Protein 2AE2 (pdb70)

Foldseek 3Di:
DPQQAQAPAEEEQEPCLWFLNVLLLLLNQVRHYQYEYEEQDPVSVVVSCVVQVVVVGRYYYDYADLLDLVRLLVVLVVSCVVSVLAHAEYELDDAAADQDDPVPADPVRLSRRLSNLAVSLVSNCVSCLRRNLVNVAHEYEYEAAVLLPDDAHSCPSVNVSRVVVLVVQLVCCPVCVVSNYAGEYEHEYAEDIPNVVVQCVDVVSVVSVQVQLCQAQVSDHHYSNLSSVVVSNCSRVNVSVDHSYYHYSYNHNSVGDPD/DDQQAQAPAEEEQEPCLWFLNVLLLLVNQVRHYQYEYEEQDPVSVVVSVVVCVVVVGRYYYDYADLLDLVRLLVVLVVSCVVSVLAHAEYELEDAAADQDDPVVDDPVNLSRRLSNLAVSLVSNCVSSLSNNLVNVAHEYEYEAAVLLVDPAHSCPSVNVSRVVVLVVQLVCCVVCVVSNYAGEYEHEQAEDIVNVVVQCVDVVSVVSVQVSLVLALQSDHHYSNLRSVVVRNCSRVNVSVDHSYYHYPYNCNSVGDPD

Secondary structure (DSSP, 8-state):
--TT--TT-EEEEES-SSHHHHHHHHHHHHTT-EEEEEES-HHHHHHHHHHHHHTT-EEEEEE--TT-HHHHHHHHHHHHHHTTT---EEEE---------GGG--HHHHHHHHIIIIIHHHHHHHHHHHHHHHTSSEEEEEE--GGGTS--TT-HHHHHHHHHHHHHHHHHHHHTGGGTEEEEEEEE-SB-SHHHHHHTTSHHHHHHHHHHHHTSTT-S-B-HHHHHHHHHHHHSGGGTT--S-EEEESTTGGG-S--/--TT--TT-EEEEES-SSHHHHHHHHHHHHTT-EEEEEES-HHHHHHHHHHHHHTT-EEEEEE--TT-HHHHHHHHHHHHHHTTT---EEEE---------GGG--HHHHHHHHIIIIIHHHHHHHHHHHHHHHTSSEEEEEE--GGGTS--TT-HHHHHHHHHHHHHHHHHHHHTGGGTEEEEEEEE-SB-SHHHHHHTTSHHHHHHHHHHHHTSSS-S-B-HHHHHHHHHHHHSGGGTT--S-EEEESTTGGG-S--

InterPro domains:
  IPR002347 Short-chain dehydrogenase/reductase SDR [PF13561] (19-254)
  IPR002347 Short-chain dehydrogenase/reductase SDR [PR00080] (86-97)
  IPR002347 Short-chain dehydrogenase/reductase SDR [PR00080] (139-147)
  IPR002347 Short-chain dehydrogenase/reductase SDR [PR00080] (159-178)
  IPR002347 Short-chain dehydrogenase/reductase SDR [PR00081] (11-28)
  IPR002347 Short-chain dehydrogenase/reductase SDR [PR00081] (86-97)
  IPR002347 Short-chain dehydrogenase/reductase SDR [PR00081] (133-149)
  IPR002347 Short-chain dehydrogenase/reductase SDR [PR00081] (159-178)
  IPR002347 Short-chain dehydrogenase/reductase SDR [PR00081] (180-197)
  IPR002347 Short-chain dehydrogenase/reductase SDR [PR00081] (218-238)
  IPR020904 Short-chain dehydrogenase/reductase, conserved site [PS00061] (146-174)
  IPR036291 NAD(P)-binding domain superfamily [SSF51735] (9-256)
  IPR045000 Tropinone reductase [PTHR42898] (4-257)

Radius of gyration: 23.81 Å; Cα contacts (8 Å, |Δi|>4): 1120; chains: 2; bounding box: 56×67×52 Å

Nearest PDB structures (foldseek):
  2ae2-assembly1_A  TM=1.003E+00  e=1.122E-50  Datura stramonium
  2ae1-assembly1_A  TM=9.975E-01  e=3.704E-46  Datura stramonium
  1ae1-assembly1_B  TM=9.962E-01  e=1.701E-38  Datura stramonium
  6y4d-assembly1_A  TM=9.827E-01  e=1.784E-35  Zephyranthes treatiae
  5feu-assembly1_A  TM=9.791E-01  e=1.153E-34  Narcissus pseudonarcissus

Solvent-accessible surface area: 21411 Å² total; per-residue (Å²): 69,36,148,149,44,0,102,63,7,22,0,0,0,2,19,0,11,117,19,27,0,54,10,0,0,39,44,0,10,67,45,10,0,26,1,6,0,0,15,143,61,85,140,51,0,73,68,7,14,95,81,0,113,97,125,59,34,114,9,54,11,32,62,4,44,15,39,33,96,72,67,5,74,114,6,6,84,62,1,10,114,74,16,162,24,116,3,20,0,0,0,6,20,21,31,32,30,29,65,76,50,2,80,75,26,68,77,147,21,25,56,76,0,2,16,10,0,1,42,3,4,17,20,0,0,35,43,0,12,69,48,1,100,43,16,138,66,1,2,1,1,0,6,3,10,10,3,5,24,91,37,19,68,46,24,0,0,32,0,0,0,6,6,0,2,5,0,0,0,61,3,0,2,154,31,1,59,181,11,87,3,28,0,1,0,0,0,8,17,18,10,41,18,42,73,10,96,137,14,45,142,68,104,87,17,97,107,26,19,80,90,33,34,58,112,9,82,114,147,110,44,14,86,34,134,59,0,0,55,56,0,2,66,2,0,18,30,22,1,80,216,43,62,18,95,28,43,59,30,19,26,27,22,58,100,41,134,76,209,69,34,156,147,46,0,101,62,6,21,0,0,0,3,19,0,12,127,18,27,0,56,9,0,0,41,46,0,9,67,44,9,0,24,0,5,0,0,14,144,59,80,150,61,0,72,89,11,11,96,96,0,118,87,102,62,31,110,12,58,10,30,66,4,43,14,38,31,109,73,63,11,74,117,5,5,102,54,1,12,119,73,13,163,23,100,4,21,0,0,0,6,19,23,32,36,19,29,56,68,62,1,80,76,27,60,70,124,23,23,61,79,0,2,17,13,1,0,48,3,6,18,16,1,0,36,46,0,14,71,51,0,107,44,15,129,69,1,3,1,1,0,7,3,11,9,1,4,25,84,36,19,65,45,22,0,0,27,0,0,0,6,6,0,2,6,0,0,0,62,3,0,2,152,26,1,59,154,10,99,4,30,0,2,0,0,0,8,17,13,9,40,22,52,64,14,94,99,8,51,129,63,100,83,12,96,98,21,21,72,91,35,26,72,124,7,85,108,138,111,63,13,84,34,132,61,0,1,53,55,0,2,66,1,0,17,32,21,1,81,216,41,60,16,97,26,43,61,29,17,25,28,19,58,99,38,133,76,205

CATH classification: 3.40.50.720

Organism: Datura stramonium (NCBI:txid4076)

Sequence (518 aa):
AGRWNLEGCTALVTGGSRGIGYGIVEELASLGASVYTCSRNQKELNDCLTQWRSKGFKVEASVCDLSSRSERQELMNTVANHFHGKLNILVNNAGIVIYKEAKDYTVEDYSLIMSINFEAAYHLSVLAHPFLKASERGNVVFISSVSGALAVPYEAVYGATKGAMDQLTRCLAFEWAKDNIRVNGVGPGVIATSLVEMTIQDPEQKENLNKLIDRCALRRMGEPKELAAMVAFLCFPAASYVTGQIIYVDGGLMANCGFAGRWNLEGCTALVTGGSRGIGYGIVEELASLGASVYTCSRNQKELNDCLTQWRSKGFKVEASVCDLSSRSERQELMNTVANHFHGKLNILVNNAGIVIYKEAKDYTVEDYSLIMSINFEAAYHLSVLAHPFLKASERGNVVFISSVSGALAVPYEAVYGATKGAMDQLTRCLAFEWAKDNIRVNGVGPGVIATSLVEMTIQDPEQKENLNKLIDRCALRRMGEPKELAAMVAFLCFPAASYVTGQIIYVDGGLMANCGF

Structure (mmCIF, N/CA/C/O backbone):
data_2AE2
#
_entry.id   2AE2
#
_cell.length_a   88.600
_cell.length_b   88.600
_cell.length_c   338.300
_cell.angle_alpha   90.00
_cell.angle_beta   90.00
_cell.angle_gamma   120.00
#
_symmetry.space_group_name_H-M   'P 61 2 2'
#
loop_
_entity.id
_entity.type
_entity.pdbx_description
1 polymer 'PROTEIN (TROPINONE REDUCTASE-II)'
2 non-polymer 'NADP NICOTINAMIDE-ADENINE-DINUCLEOTIDE PHOSPHATE'
3 non-polymer PSEUDOTROPINE
4 water water
#
loop_
_atom_site.group_PDB
_atom_site.id
_atom_site.type_symbol
_atom_site.label_atom_id
_atom_site.label_alt_id
_atom_site.label_comp_id
_atom_site.label_asym_id
_atom_site.label_entity_id
_atom_site.label_seq_id
_atom_site.pdbx_PDB_ins_code
_atom_site.Cartn_x
_atom_site.Cartn_y
_atom_site.Cartn_z
_atom_site.occupancy
_atom_site.B_iso_or_equiv
_atom_site.auth_seq_id
_atom_site.auth_comp_id
_atom_site.auth_asym_id
_atom_site.auth_atom_id
_atom_site.pdbx_PDB_model_num
ATOM 1 N N . ALA A 1 2 ? 15.713 4.213 132.464 1.00 54.02 2 ALA A N 1
ATOM 2 C CA . ALA A 1 2 ? 15.076 5.460 131.950 1.00 52.90 2 ALA A CA 1
ATOM 3 C C . ALA A 1 2 ? 15.768 5.967 130.685 1.00 51.63 2 ALA A C 1
ATOM 4 O O . ALA A 1 2 ? 16.999 5.992 130.603 1.00 53.79 2 ALA A O 1
ATOM 6 N N . GLY A 1 3 ? 14.972 6.359 129.694 1.00 48.89 3 GLY A N 1
ATOM 7 C CA . GLY A 1 3 ? 15.537 6.889 128.466 1.00 44.05 3 GLY A CA 1
ATOM 8 C C . GLY A 1 3 ? 16.046 8.282 128.783 1.00 40.32 3 GLY A C 1
ATOM 9 O O . GLY A 1 3 ? 15.949 8.721 129.930 1.00 40.68 3 GLY A O 1
ATOM 10 N N . ARG A 1 4 ? 16.579 8.991 127.794 1.00 35.27 4 ARG A N 1
ATOM 11 C CA . ARG A 1 4 ? 17.090 10.334 128.051 1.00 30.52 4 ARG A CA 1
ATOM 12 C C . ARG A 1 4 ? 16.009 11.352 128.426 1.00 25.01 4 ARG A C 1
ATOM 13 O O . ARG A 1 4 ? 16.292 12.318 129.132 1.00 24.33 4 ARG A O 1
ATOM 21 N N . TRP A 1 5 ? 14.778 11.134 127.973 1.00 20.82 5 TRP A N 1
ATOM 22 C CA . TRP A 1 5 ? 13.697 12.069 128.273 1.00 19.85 5 TRP A CA 1
ATOM 23 C C . TRP A 1 5 ? 12.539 11.491 129.095 1.00 19.82 5 TRP A C 1
ATOM 24 O O . TRP A 1 5 ? 11.388 11.876 128.908 1.00 21.05 5 TRP A O 1
ATOM 35 N N . ASN A 1 6 ? 12.841 10.573 130.008 1.00 19.89 6 ASN A N 1
ATOM 36 C CA . ASN A 1 6 ? 11.809 9.990 130.866 1.00 20.13 6 ASN A CA 1
ATOM 37 C C . ASN A 1 6 ? 12.426 9.465 132.159 1.00 19.02 6 ASN A C 1
ATOM 38 O O . ASN A 1 6 ? 13.650 9.431 132.303 1.00 18.99 6 ASN A O 1
ATOM 43 N N . LEU A 1 7 ? 11.577 9.065 133.100 1.00 17.90 7 LEU A N 1
ATOM 44 C CA . LEU A 1 7 ? 12.045 8.566 134.387 1.00 17.36 7 LEU A CA 1
ATOM 45 C C . LEU A 1 7 ? 11.583 7.142 134.641 1.00 19.07 7 LEU A C 1
ATOM 46 O O . LEU A 1 7 ? 11.334 6.753 135.780 1.00 19.65 7 LEU A O 1
ATOM 51 N N . GLU A 1 8 ? 11.467 6.366 133.572 1.00 23.35 8 GLU A N 1
ATOM 52 C CA . GLU A 1 8 ? 11.040 4.980 133.682 1.00 26.92 8 GLU A CA 1
ATOM 53 C C . GLU A 1 8 ? 11.954 4.198 134.622 1.00 26.84 8 GLU A C 1
ATOM 54 O O . GLU A 1 8 ? 13.161 4.115 134.401 1.00 26.39 8 GLU A O 1
ATOM 60 N N . GLY A 1 9 ? 11.371 3.632 135.674 1.00 25.69 9 GLY A N 1
ATOM 61 C CA . GLY A 1 9 ? 12.145 2.843 136.616 1.00 24.89 9 GLY A CA 1
ATOM 62 C C . GLY A 1 9 ? 12.839 3.607 137.727 1.00 23.90 9 GLY A C 1
ATOM 63 O O . GLY A 1 9 ? 13.498 3.003 138.578 1.00 24.34 9 GLY A O 1
ATOM 64 N N . CYS A 1 10 ? 12.702 4.927 137.729 1.00 19.99 10 CYS A N 1
ATOM 65 C CA . CYS A 1 10 ? 13.333 5.746 138.754 1.00 19.22 10 CYS A CA 1
ATOM 66 C C . CYS A 1 10 ? 12.445 5.799 139.997 1.00 18.47 10 CYS A C 1
ATOM 67 O O . CYS A 1 10 ? 11.220 5.774 139.893 1.00 19.64 10 CYS A O 1
ATOM 70 N N . THR A 1 11 ? 13.070 5.853 141.171 1.00 17.85 11 THR A N 1
ATOM 71 C CA . THR A 1 11 ? 12.335 5.924 142.429 1.00 17.99 11 THR A CA 1
ATOM 72 C C . THR A 1 11 ? 12.484 7.345 142.961 1.00 18.41 11 THR A C 1
ATOM 73 O O . THR A 1 11 ? 13.539 7.966 142.803 1.00 18.64 11 THR A O 1
ATOM 77 N N . ALA A 1 12 ? 11.436 7.866 143.588 1.00 15.97 12 ALA A N 1
ATOM 78 C CA . ALA A 1 12 ? 11.499 9.231 144.087 1.00 15.72 12 ALA A CA 1
ATOM 79 C C . ALA A 1 12 ? 10.728 9.489 145.368 1.00 14.07 12 ALA A C 1
ATOM 80 O O . ALA A 1 12 ? 9.724 8.844 145.653 1.00 14.42 12 ALA A O 1
ATOM 82 N N . LEU A 1 13 ? 11.223 10.452 146.134 1.00 15.38 13 LEU A N 1
ATOM 83 C CA . LEU A 1 13 ? 10.577 10.876 147.362 1.00 13.85 13 LEU A CA 1
ATOM 84 C C . LEU A 1 13 ? 10.344 12.372 147.190 1.00 13.78 13 LEU A C 1
ATOM 85 O O . LEU A 1 13 ? 11.279 13.119 146.896 1.00 13.64 13 LEU A O 1
ATOM 90 N N . VAL A 1 14 ? 9.091 12.788 147.338 1.00 11.45 14 VAL A N 1
ATOM 91 C CA . VAL A 1 14 ? 8.700 14.188 147.226 1.00 10.95 14 VAL A CA 1
ATOM 92 C C . VAL A 1 14 ? 8.000 14.539 148.534 1.00 12.92 14 VAL A C 1
ATOM 93 O O . VAL A 1 14 ? 6.992 13.920 148.880 1.00 13.33 14 VAL A O 1
ATOM 97 N N . THR A 1 15 ? 8.522 15.518 149.267 1.00 11.45 15 THR A N 1
ATOM 98 C CA . THR A 1 15 ? 7.894 15.901 150.524 1.00 10.16 15 THR A CA 1
ATOM 99 C C . THR A 1 15 ? 6.743 16.884 150.302 1.00 12.01 15 THR A C 1
ATOM 100 O O . THR A 1 15 ? 6.816 17.758 149.440 1.00 12.84 15 THR A O 1
ATOM 104 N N . GLY A 1 16 ? 5.670 16.729 151.072 1.00 11.51 16 GLY A N 1
ATOM 105 C CA . GLY A 1 16 ? 4.527 17.615 150.923 1.00 11.73 16 GLY A CA 1
ATOM 106 C C . GLY A 1 16 ? 3.881 17.539 149.550 1.00 10.76 16 GLY A C 1
ATOM 107 O O . GLY A 1 16 ? 3.789 18.538 148.843 1.00 12.00 16 GLY A O 1
ATOM 108 N N . GLY A 1 17 ? 3.412 16.354 149.178 1.00 11.66 17 GLY A N 1
ATOM 109 C CA . GLY A 1 17 ? 2.804 16.185 147.869 1.00 12.69 17 GLY A CA 1
ATOM 110 C C . GLY A 1 17 ? 1.292 16.072 147.828 1.00 14.54 17 GLY A C 1
ATOM 111 O O . GLY A 1 17 ? 0.727 15.664 146.807 1.00 15.47 17 GLY A O 1
ATOM 112 N N . SER A 1 18 ? 0.625 16.441 148.916 1.00 14.01 18 SER A N 1
ATOM 113 C CA . SER A 1 18 ? -0.831 16.357 148.960 1.00 14.63 18 SER A CA 1
ATOM 114 C C . SER A 1 18 ? -1.523 17.587 148.376 1.00 14.86 18 SER A C 1
ATOM 115 O O . SER A 1 18 ? -2.724 17.551 148.106 1.00 17.30 18 SER A O 1
ATOM 118 N N . ARG A 1 19 ? -0.774 18.671 148.177 1.00 12.80 19 ARG A N 1
ATOM 119 C CA . ARG A 1 19 ? -1.348 19.896 147.625 1.00 11.75 19 ARG A CA 1
ATOM 120 C C . ARG A 1 19 ? -0.334 20.708 146.829 1.00 10.57 19 ARG A C 1
ATOM 121 O O . ARG A 1 19 ? 0.859 20.434 146.862 1.00 11.13 19 ARG A O 1
ATOM 129 N N . GLY A 1 20 ? -0.843 21.721 146.135 1.00 10.12 20 GLY A N 1
ATOM 130 C CA . GLY A 1 20 ? -0.023 22.640 145.365 1.00 11.94 20 GLY A CA 1
ATOM 131 C C . GLY A 1 20 ? 1.078 22.119 144.464 1.00 12.79 20 GLY A C 1
ATOM 132 O O . GLY A 1 20 ? 0.867 21.219 143.648 1.00 11.98 20 GLY A O 1
ATOM 133 N N . ILE A 1 21 ? 2.261 22.713 144.603 1.00 11.16 21 ILE A N 1
ATOM 134 C CA . ILE A 1 21 ? 3.416 22.337 143.796 1.00 10.95 21 ILE A CA 1
ATOM 135 C C . ILE A 1 21 ? 3.820 20.873 143.975 1.00 12.56 21 ILE A C 1
ATOM 136 O O . ILE A 1 21 ? 4.086 20.177 142.995 1.00 13.57 21 ILE A O 1
ATOM 141 N N . GLY A 1 22 ? 3.868 20.408 145.222 1.00 12.44 22 GLY A N 1
ATOM 142 C CA . GLY A 1 22 ? 4.245 19.027 145.485 1.00 11.50 22 GLY A CA 1
ATOM 143 C C . GLY A 1 22 ? 3.334 18.036 144.784 1.00 9.73 22 GLY A C 1
ATOM 144 O O . GLY A 1 22 ? 3.784 17.045 144.227 1.00 11.54 22 GLY A O 1
ATOM 145 N N . TYR A 1 23 ? 2.039 18.309 144.826 1.00 10.73 23 TYR A N 1
ATOM 146 C CA . TYR A 1 23 ? 1.060 17.458 144.176 1.00 11.53 23 TYR A CA 1
ATOM 147 C C . TYR A 1 23 ? 1.390 17.430 142.687 1.00 13.43 23 TYR A C 1
ATOM 148 O O . TYR A 1 23 ? 1.429 16.366 142.065 1.00 14.44 23 TYR A O 1
ATOM 157 N N . GLY A 1 24 ? 1.643 18.609 142.123 1.00 13.23 24 GLY A N 1
ATOM 158 C CA . GLY A 1 24 ? 1.976 18.704 140.713 1.00 11.68 24 GLY A CA 1
ATOM 159 C C . GLY A 1 24 ? 3.247 17.953 140.362 1.00 12.20 24 GLY A C 1
ATOM 160 O O . GLY A 1 24 ? 3.346 17.366 139.290 1.00 12.78 24 GLY A O 1
ATOM 161 N N . ILE A 1 25 ? 4.228 17.970 141.259 1.00 11.31 25 ILE A N 1
ATOM 162 C CA . ILE A 1 25 ? 5.485 17.275 141.017 1.00 11.39 25 ILE A CA 1
ATOM 163 C C . ILE A 1 25 ? 5.285 15.757 141.028 1.00 13.04 25 ILE A C 1
ATOM 164 O O . ILE A 1 25 ? 5.847 15.047 140.192 1.00 13.68 25 ILE A O 1
ATOM 169 N N . VAL A 1 26 ? 4.485 15.260 141.969 1.00 13.05 26 VAL A N 1
ATOM 170 C CA . VAL A 1 26 ? 4.213 13.825 142.045 1.00 14.51 26 VAL A CA 1
ATOM 171 C C . VAL A 1 26 ? 3.581 13.348 140.733 1.00 14.77 26 VAL A C 1
ATOM 172 O O . VAL A 1 26 ? 4.021 12.362 140.142 1.00 14.08 26 VAL A O 1
ATOM 176 N N . GLU A 1 27 ? 2.544 14.051 140.289 1.00 12.72 27 GLU A N 1
ATOM 177 C CA . GLU A 1 27 ? 1.862 13.693 139.053 1.00 17.96 27 GLU A CA 1
ATOM 178 C C . GLU A 1 27 ? 2.795 13.737 137.850 1.00 17.65 27 GLU A C 1
ATOM 179 O O . GLU A 1 27 ? 2.716 12.884 136.969 1.00 19.46 27 GLU A O 1
ATOM 185 N N . GLU A 1 28 ? 3.678 14.728 137.804 1.00 17.16 28 GLU A N 1
ATOM 186 C CA . GLU A 1 28 ? 4.607 14.846 136.684 1.00 17.40 28 GLU A CA 1
ATOM 187 C C . GLU A 1 28 ? 5.629 13.712 136.658 1.00 18.23 28 GLU A C 1
ATOM 188 O O . GLU A 1 28 ? 5.833 13.082 135.620 1.00 18.62 28 GLU A O 1
ATOM 194 N N . LEU A 1 29 ? 6.276 13.456 137.793 1.00 17.38 29 LEU A N 1
ATOM 195 C CA . LEU A 1 29 ? 7.275 12.389 137.873 1.00 16.21 29 LEU A CA 1
ATOM 196 C C . LEU A 1 29 ? 6.660 11.020 137.577 1.00 16.29 29 LEU A C 1
ATOM 197 O O . LEU A 1 29 ? 7.245 10.207 136.856 1.00 15.66 29 LEU A O 1
ATOM 202 N N . ALA A 1 30 ? 5.479 10.773 138.139 1.00 15.29 30 ALA A N 1
ATOM 203 C CA . ALA A 1 30 ? 4.790 9.503 137.949 1.00 17.07 30 ALA A CA 1
ATOM 204 C C . ALA A 1 30 ? 4.372 9.320 136.497 1.00 17.85 30 ALA A C 1
ATOM 205 O O . ALA A 1 30 ? 4.527 8.242 135.931 1.00 17.41 30 ALA A O 1
ATOM 207 N N . SER A 1 31 ? 3.844 10.380 135.895 1.00 18.35 31 SER A N 1
ATOM 208 C CA . SER A 1 31 ? 3.405 10.317 134.510 1.00 20.20 31 SER A CA 1
ATOM 209 C C . SER A 1 31 ? 4.581 10.066 133.572 1.00 22.49 31 SER A C 1
ATOM 210 O O . SER A 1 31 ? 4.384 9.662 132.425 1.00 23.36 31 SER A O 1
ATOM 213 N N . LEU A 1 32 ? 5.801 10.289 134.064 1.00 21.82 32 LEU A N 1
ATOM 214 C CA . LEU A 1 32 ? 7.001 10.088 133.252 1.00 19.65 32 LEU A CA 1
ATOM 215 C C . LEU A 1 32 ? 7.689 8.756 133.552 1.00 19.33 32 LEU A C 1
ATOM 216 O O . LEU A 1 32 ? 8.814 8.510 133.104 1.00 20.24 32 LEU A O 1
ATOM 221 N N . GLY A 1 33 ? 7.008 7.909 134.327 1.00 19.08 33 GLY A N 1
ATOM 222 C CA . GLY A 1 33 ? 7.528 6.587 134.640 1.00 18.11 33 GLY A CA 1
ATOM 223 C C . GLY A 1 33 ? 8.136 6.311 136.002 1.00 18.55 33 GLY A C 1
ATOM 224 O O . GLY A 1 33 ? 8.492 5.168 136.299 1.00 18.90 33 GLY A O 1
ATOM 225 N N . ALA A 1 34 ? 8.254 7.329 136.843 1.00 17.09 34 ALA A N 1
ATOM 226 C CA . ALA A 1 34 ? 8.856 7.122 138.149 1.00 15.73 34 ALA A CA 1
ATOM 227 C C . ALA A 1 34 ? 7.909 6.518 139.181 1.00 16.47 34 ALA A C 1
ATOM 228 O O . ALA A 1 34 ? 6.691 6.666 139.093 1.00 16.47 34 ALA A O 1
ATOM 230 N N . SER A 1 35 ? 8.488 5.817 140.151 1.00 17.19 35 SER A N 1
ATOM 231 C CA . SER A 1 35 ? 7.724 5.233 141.247 1.00 18.79 35 SER A CA 1
ATOM 232 C C . SER A 1 35 ? 7.912 6.288 142.326 1.00 16.52 35 SER A C 1
ATOM 233 O O . SER A 1 35 ? 9.038 6.563 142.735 1.00 16.36 35 SER A O 1
ATOM 236 N N . VAL A 1 36 ? 6.818 6.884 142.781 1.00 17.24 36 VAL A N 1
ATOM 237 C CA . VAL A 1 36 ? 6.922 7.950 143.764 1.00 16.65 36 VAL A CA 1
ATOM 238 C C . VAL A 1 36 ? 6.364 7.672 145.151 1.00 17.69 36 VAL A C 1
ATOM 239 O O . VAL A 1 36 ? 5.374 6.965 145.310 1.00 20.21 36 VAL A O 1
ATOM 243 N N . TYR A 1 37 ? 7.029 8.244 146.150 1.00 17.48 37 TYR A N 1
ATOM 244 C CA . TYR A 1 37 ? 6.615 8.143 147.544 1.00 16.77 37 TYR A CA 1
ATOM 245 C C . TYR A 1 37 ? 6.477 9.585 148.041 1.00 17.97 37 TYR A C 1
ATOM 246 O O . TYR A 1 37 ? 7.327 10.437 147.751 1.00 14.96 37 TYR A O 1
ATOM 255 N N . THR A 1 38 ? 5.407 9.872 148.773 1.00 16.12 38 THR A N 1
ATOM 256 C CA . THR A 1 38 ? 5.211 11.223 149.268 1.00 16.30 38 THR A CA 1
ATOM 257 C C . THR A 1 38 ? 4.705 11.226 150.703 1.00 16.11 38 THR A C 1
ATOM 258 O O . THR A 1 38 ? 4.485 10.171 151.293 1.00 16.24 38 THR A O 1
ATOM 262 N N . CYS A 1 39 ? 4.547 12.416 151.268 1.00 16.53 39 CYS A N 1
ATOM 263 C CA . CYS A 1 39 ? 4.078 12.546 152.636 1.00 15.55 39 CYS A CA 1
ATOM 264 C C . CYS A 1 39 ? 3.436 13.895 152.875 1.00 15.87 39 CYS A C 1
ATOM 265 O O . CYS A 1 39 ? 3.507 14.796 152.042 1.00 14.19 39 CYS A O 1
ATOM 268 N N . SER A 1 40 ? 2.811 14.007 154.038 1.00 13.79 40 SER A N 1
ATOM 269 C CA . SER A 1 40 ? 2.147 15.216 154.491 1.00 15.60 40 SER A CA 1
ATOM 270 C C . SER A 1 40 ? 1.630 14.889 155.894 1.00 16.55 40 SER A C 1
ATOM 271 O O . SER A 1 40 ? 1.733 13.743 156.344 1.00 15.46 40 SER A O 1
ATOM 274 N N . ARG A 1 41 ? 1.082 15.886 156.580 1.00 18.07 41 ARG A N 1
ATOM 275 C CA . ARG A 1 41 ? 0.585 15.710 157.948 1.00 18.85 41 ARG A CA 1
ATOM 276 C C . ARG A 1 41 ? -0.869 15.262 158.050 1.00 21.20 41 ARG A C 1
ATOM 277 O O . ARG A 1 41 ? -1.375 15.032 159.149 1.00 21.38 41 ARG A O 1
ATOM 285 N N . ASN A 1 42 ? -1.532 15.137 156.907 1.00 23.18 42 ASN A N 1
ATOM 286 C CA . ASN A 1 42 ? -2.936 14.751 156.871 1.00 26.82 42 ASN A CA 1
ATOM 287 C C . ASN A 1 42 ? -3.169 13.425 156.149 1.00 27.80 42 ASN A C 1
ATOM 288 O O . ASN A 1 42 ? -3.127 13.356 154.919 1.00 26.76 42 ASN A O 1
ATOM 293 N N . GLN A 1 43 ? -3.431 12.376 156.922 1.00 27.74 43 GLN A N 1
ATOM 294 C CA . GLN A 1 43 ? -3.674 11.050 156.362 1.00 29.50 43 GLN A CA 1
ATOM 295 C C . GLN A 1 43 ? -4.853 11.019 155.389 1.00 28.45 43 GLN A C 1
ATOM 296 O O . GLN A 1 43 ? -4.772 10.409 154.322 1.00 27.67 43 GLN A O 1
ATOM 302 N N . LYS A 1 44 ? -5.947 11.672 155.764 1.00 28.00 44 LYS A N 1
ATOM 303 C CA . LYS A 1 44 ? -7.140 11.707 154.932 1.00 28.42 44 LYS A CA 1
ATOM 304 C C . LYS A 1 44 ? -6.864 12.321 153.570 1.00 27.31 44 LYS A C 1
ATOM 305 O O . LYS A 1 44 ? -7.332 11.818 152.549 1.00 25.87 44 LYS A O 1
ATOM 311 N N . GLU A 1 45 ? -6.117 13.418 153.558 1.00 24.49 45 GLU A N 1
ATOM 312 C CA . GLU A 1 45 ? -5.786 14.078 152.310 1.00 23.82 45 GLU A CA 1
ATOM 313 C C . GLU A 1 45 ? -4.905 13.180 151.462 1.00 20.33 45 GLU A C 1
ATOM 314 O O . GLU A 1 45 ? -5.080 13.094 150.248 1.00 20.36 45 GLU A O 1
ATOM 320 N N . LEU A 1 46 ? -3.960 12.512 152.114 1.00 20.14 46 LEU A N 1
ATOM 321 C CA . LEU A 1 46 ? -3.041 11.605 151.432 1.00 20.38 46 LEU A CA 1
ATOM 322 C C . LEU A 1 46 ? -3.788 10.447 150.778 1.00 22.30 46 LEU A C 1
ATOM 323 O O . LEU A 1 46 ? -3.458 10.038 149.667 1.00 23.55 46 LEU A O 1
ATOM 328 N N . ASN A 1 47 ? -4.787 9.912 151.471 1.00 23.37 47 ASN A N 1
ATOM 329 C CA . ASN A 1 47 ? -5.555 8.796 150.933 1.00 26.07 47 ASN A CA 1
ATOM 330 C C . ASN A 1 47 ? -6.361 9.208 149.709 1.00 25.77 47 ASN A C 1
ATOM 331 O O . ASN A 1 47 ? -6.476 8.443 148.750 1.00 26.68 47 ASN A O 1
ATOM 336 N N . ASP A 1 48 ? -6.917 10.414 149.737 1.00 24.70 48 ASP A N 1
ATOM 337 C CA . ASP A 1 48 ? -7.685 10.907 148.602 1.00 26.58 48 ASP A CA 1
ATOM 338 C C . ASP A 1 48 ? -6.745 11.016 147.405 1.00 26.80 48 ASP A C 1
ATOM 339 O O . ASP A 1 48 ? -7.098 10.646 146.282 1.00 26.53 48 ASP A O 1
ATOM 344 N N . CYS A 1 49 ? -5.541 11.521 147.661 1.00 24.27 49 CYS A N 1
ATOM 345 C CA . CYS A 1 49 ? -4.531 11.688 146.622 1.00 20.50 49 CYS A CA 1
ATOM 346 C C . CYS A 1 49 ? -4.129 10.352 146.023 1.00 19.27 49 CYS A C 1
ATOM 347 O O . CYS A 1 49 ? -4.091 10.206 144.807 1.00 20.86 49 CYS A O 1
ATOM 350 N N . LEU A 1 50 ? -3.818 9.383 146.879 1.00 18.32 50 LEU A N 1
ATOM 351 C CA . LEU A 1 50 ? -3.410 8.060 146.418 1.00 20.21 50 LEU A CA 1
ATOM 352 C C . LEU A 1 50 ? -4.458 7.471 145.477 1.00 20.79 50 LEU A C 1
ATOM 353 O O . LEU A 1 50 ? -4.124 6.882 144.447 1.00 22.15 50 LEU A O 1
ATOM 358 N N . THR A 1 51 ? -5.727 7.644 145.826 1.00 22.04 51 THR A N 1
ATOM 359 C CA . THR A 1 51 ? -6.817 7.136 145.002 1.00 25.06 51 THR A CA 1
ATOM 360 C C . THR A 1 51 ? -6.824 7.811 143.631 1.00 25.86 51 THR A C 1
ATOM 361 O O . THR A 1 51 ? -7.014 7.153 142.608 1.00 25.20 51 THR A O 1
ATOM 365 N N . GLN A 1 52 ? -6.622 9.125 143.624 1.00 25.98 52 GLN A N 1
ATOM 366 C CA . GLN A 1 52 ? -6.597 9.903 142.387 1.00 28.28 52 GLN A CA 1
ATOM 367 C C . GLN A 1 52 ? -5.472 9.431 141.473 1.00 25.63 52 GLN A C 1
ATOM 368 O O . GLN A 1 52 ? -5.690 9.145 140.296 1.00 24.55 52 GLN A O 1
ATOM 374 N N . TRP A 1 53 ? -4.267 9.357 142.030 1.00 24.24 53 TRP A N 1
ATOM 375 C CA . TRP A 1 53 ? -3.083 8.952 141.281 1.00 23.62 53 TRP A CA 1
ATOM 376 C C . TRP A 1 53 ? -3.107 7.507 140.798 1.00 23.59 53 TRP A C 1
ATOM 377 O O . TRP A 1 53 ? -2.780 7.224 139.645 1.00 23.11 53 TRP A O 1
ATOM 388 N N . ARG A 1 54 ? -3.492 6.590 141.676 1.00 22.60 54 ARG A N 1
ATOM 389 C CA . ARG A 1 54 ? -3.524 5.182 141.311 1.00 23.67 54 ARG A CA 1
ATOM 390 C C . ARG A 1 54 ? -4.533 4.859 140.219 1.00 23.19 54 ARG A C 1
ATOM 391 O O . ARG A 1 54 ? -4.274 4.022 139.352 1.00 23.37 54 ARG A O 1
ATOM 399 N N . SER A 1 55 ? -5.681 5.523 140.257 1.00 24.18 55 SER A N 1
ATOM 400 C CA . SER A 1 55 ? -6.706 5.278 139.259 1.00 26.83 55 SER A CA 1
ATOM 401 C C . SER A 1 55 ? -6.173 5.675 137.889 1.00 29.09 55 SER A C 1
ATOM 402 O O . SER A 1 55 ? -6.678 5.221 136.860 1.00 31.45 55 SER A O 1
ATOM 405 N N . LYS A 1 56 ? -5.139 6.514 137.886 1.00 28.79 56 LYS A N 1
ATOM 406 C CA . LYS A 1 56 ? -4.510 6.981 136.650 1.00 28.53 56 LYS A CA 1
ATOM 407 C C . LYS A 1 56 ? -3.395 6.026 136.246 1.00 26.78 56 LYS A C 1
ATOM 408 O O . LYS A 1 56 ? -2.784 6.184 135.190 1.00 28.03 56 LYS A O 1
ATOM 414 N N . GLY A 1 57 ? -3.118 5.048 137.101 1.00 25.28 57 GLY A N 1
ATOM 415 C CA . GLY A 1 57 ? -2.072 4.090 136.804 1.00 24.32 57 GLY A CA 1
ATOM 416 C C . GLY A 1 57 ? -0.694 4.469 137.319 1.00 23.22 57 GLY A C 1
ATOM 417 O O . GLY A 1 57 ? 0.288 3.821 136.965 1.00 24.42 57 GLY A O 1
ATOM 418 N N . PHE A 1 58 ? -0.611 5.509 138.146 1.00 22.05 58 PHE A N 1
ATOM 419 C CA . PHE A 1 58 ? 0.671 5.938 138.703 1.00 20.72 58 PHE A CA 1
ATOM 420 C C . PHE A 1 58 ? 1.083 4.999 139.827 1.00 20.80 58 PHE A C 1
ATOM 421 O O . PHE A 1 58 ? 0.234 4.448 140.525 1.00 21.96 58 PHE A O 1
ATOM 429 N N . LYS A 1 59 ? 2.386 4.825 140.005 1.00 21.79 59 LYS A N 1
ATOM 430 C CA . LYS A 1 59 ? 2.901 3.988 141.080 1.00 24.39 59 LYS A CA 1
ATOM 431 C C . LYS A 1 59 ? 3.270 4.961 142.192 1.00 24.11 59 LYS A C 1
ATOM 432 O O . LYS A 1 59 ? 4.343 5.565 142.170 1.00 23.18 59 LYS A O 1
ATOM 438 N N . VAL A 1 60 ? 2.372 5.127 143.153 1.00 23.33 60 VAL A N 1
ATOM 439 C CA . VAL A 1 60 ? 2.617 6.045 144.252 1.00 22.26 60 VAL A CA 1
ATOM 440 C C . VAL A 1 60 ? 2.303 5.415 145.600 1.00 22.60 60 VAL A C 1
ATOM 441 O O . VAL A 1 60 ? 1.443 4.540 145.709 1.00 23.13 60 VAL A O 1
ATOM 445 N N . GLU A 1 61 ? 3.020 5.867 146.620 1.00 19.62 61 GLU A N 1
ATOM 446 C CA . GLU A 1 61 ? 2.833 5.398 147.983 1.00 21.75 61 GLU A CA 1
ATOM 447 C C . GLU A 1 61 ? 3.020 6.610 148.882 1.00 21.06 61 GLU A C 1
ATOM 448 O O . GLU A 1 61 ? 3.768 7.527 148.546 1.00 20.45 61 GLU A O 1
ATOM 454 N N . ALA A 1 62 ? 2.347 6.624 150.023 1.00 21.04 62 ALA A N 1
ATOM 455 C CA . ALA A 1 62 ? 2.474 7.758 150.920 1.00 19.89 62 ALA A CA 1
ATOM 456 C C . ALA A 1 62 ? 2.216 7.398 152.370 1.00 20.06 62 ALA A C 1
ATOM 457 O O . ALA A 1 62 ? 1.480 6.461 152.678 1.00 20.60 62 ALA A O 1
ATOM 459 N N . SER A 1 63 ? 2.844 8.150 153.260 1.00 17.86 63 SER A N 1
ATOM 460 C CA . SER A 1 63 ? 2.665 7.947 154.680 1.00 20.53 63 SER A CA 1
ATOM 461 C C . SER A 1 63 ? 2.702 9.319 155.317 1.00 20.16 63 SER A C 1
ATOM 462 O O . SER A 1 63 ? 3.365 10.224 154.811 1.00 18.73 63 SER A O 1
ATOM 465 N N . VAL A 1 64 ? 1.963 9.477 156.410 1.00 21.46 64 VAL A N 1
ATOM 466 C CA . VAL A 1 64 ? 1.916 10.745 157.122 1.00 19.79 64 VAL A CA 1
ATOM 467 C C . VAL A 1 64 ? 3.251 10.982 157.812 1.00 19.59 64 VAL A C 1
ATOM 468 O O . VAL A 1 64 ? 3.882 10.048 158.311 1.00 21.90 64 VAL A O 1
ATOM 472 N N . CYS A 1 65 ? 3.694 12.231 157.825 1.00 17.88 65 CYS A N 1
ATOM 473 C CA . CYS A 1 65 ? 4.947 12.567 158.481 1.00 19.31 65 CYS A CA 1
ATOM 474 C C . CYS A 1 65 ? 5.004 14.054 158.776 1.00 19.80 65 CYS A C 1
ATOM 475 O O . CYS A 1 65 ? 4.738 14.875 157.902 1.00 18.90 65 CYS A O 1
ATOM 478 N N . ASP A 1 66 ? 5.322 14.399 160.017 1.00 18.53 66 ASP A N 1
ATOM 479 C CA . ASP A 1 66 ? 5.442 15.795 160.395 1.00 16.93 66 ASP A CA 1
ATOM 480 C C . ASP A 1 66 ? 6.921 16.088 160.223 1.00 18.11 66 ASP A C 1
ATOM 481 O O . ASP A 1 66 ? 7.744 15.653 161.026 1.00 17.77 66 ASP A O 1
ATOM 486 N N . LEU A 1 67 ? 7.256 16.812 159.164 1.00 15.01 67 LEU A N 1
ATOM 487 C CA . LEU A 1 67 ? 8.642 17.124 158.864 1.00 15.71 67 LEU A CA 1
ATOM 488 C C . LEU A 1 67 ? 9.324 18.034 159.865 1.00 15.26 67 LEU A C 1
ATOM 489 O O . LEU A 1 67 ? 10.542 18.173 159.837 1.00 17.59 67 LEU A O 1
ATOM 494 N N . SER A 1 68 ? 8.552 18.663 160.745 1.00 17.42 68 SER A N 1
ATOM 495 C CA . SER A 1 68 ? 9.146 19.550 161.742 1.00 17.86 68 SER A CA 1
ATOM 496 C C . SER A 1 68 ? 9.783 18.729 162.855 1.00 21.43 68 SER A C 1
ATOM 497 O O . SER A 1 68 ? 10.472 19.273 163.718 1.00 25.59 68 SER A O 1
ATOM 500 N N . SER A 1 69 ? 9.570 17.415 162.816 1.00 20.94 69 SER A N 1
ATOM 501 C CA . SER A 1 69 ? 10.110 16.513 163.825 1.00 20.51 69 SER A CA 1
ATOM 502 C C . SER A 1 69 ? 11.278 15.661 163.323 1.00 20.95 69 SER A C 1
ATOM 503 O O . SER A 1 69 ? 11.150 14.911 162.358 1.00 18.80 69 SER A O 1
ATOM 506 N N . ARG A 1 70 ? 12.415 15.780 164.001 1.00 21.01 70 ARG A N 1
ATOM 507 C CA . ARG A 1 70 ? 13.623 15.042 163.652 1.00 22.06 70 ARG A CA 1
ATOM 508 C C . ARG A 1 70 ? 13.394 13.529 163.642 1.00 23.09 70 ARG A C 1
ATOM 509 O O . ARG A 1 70 ? 13.813 12.833 162.713 1.00 21.60 70 ARG A O 1
ATOM 517 N N . SER A 1 71 ? 12.723 13.021 164.672 1.00 22.37 71 SER A N 1
ATOM 518 C CA . SER A 1 71 ? 12.459 11.590 164.769 1.00 23.13 71 SER A CA 1
ATOM 519 C C . SER A 1 71 ? 11.524 11.102 163.659 1.00 20.01 71 SER A C 1
ATOM 520 O O . SER A 1 71 ? 11.713 10.017 163.112 1.00 22.64 71 SER A O 1
ATOM 523 N N . GLU A 1 72 ? 10.524 11.906 163.316 1.00 18.38 72 GLU A N 1
ATOM 524 C CA . GLU A 1 72 ? 9.598 11.528 162.257 1.00 17.94 72 GLU A CA 1
ATOM 525 C C . GLU A 1 72 ? 10.307 11.485 160.905 1.00 17.02 72 GLU A C 1
ATOM 526 O O . GLU A 1 72 ? 9.988 10.649 160.059 1.00 17.84 72 GLU A O 1
ATOM 532 N N . ARG A 1 73 ? 11.261 12.390 160.701 1.00 16.62 73 ARG A N 1
ATOM 533 C CA . ARG A 1 73 ? 12.018 12.423 159.453 1.00 18.77 73 ARG A CA 1
ATOM 534 C C . ARG A 1 73 ? 12.852 11.149 159.338 1.00 21.97 73 ARG A C 1
ATOM 535 O O . ARG A 1 73 ? 13.011 10.601 158.245 1.00 22.29 73 ARG A O 1
ATOM 543 N N . GLN A 1 74 ? 13.384 10.684 160.468 1.00 22.94 74 GLN A N 1
ATOM 544 C CA . GLN A 1 74 ? 14.190 9.465 160.492 1.00 25.16 74 GLN A CA 1
ATOM 545 C C . GLN A 1 74 ? 13.313 8.279 160.133 1.00 25.25 74 GLN A C 1
ATOM 546 O O . GLN A 1 74 ? 13.707 7.407 159.359 1.00 24.00 74 GLN A O 1
ATOM 552 N N . GLU A 1 75 ? 12.120 8.255 160.717 1.00 25.97 75 GLU A N 1
ATOM 553 C CA . GLU A 1 75 ? 11.158 7.192 160.466 1.00 27.95 75 GLU A CA 1
ATOM 554 C C . GLU A 1 75 ? 10.754 7.165 158.996 1.00 26.03 75 GLU A C 1
ATOM 555 O O . GLU A 1 75 ? 10.628 6.100 158.394 1.00 24.40 75 GLU A O 1
ATOM 561 N N . LEU A 1 76 ? 10.542 8.346 158.424 1.00 24.60 76 LEU A N 1
ATOM 562 C CA . LEU A 1 76 ? 10.154 8.447 157.026 1.00 22.53 76 LEU A CA 1
ATOM 563 C C . LEU A 1 76 ? 11.220 7.840 156.121 1.00 20.75 76 LEU A C 1
ATOM 564 O O . LEU A 1 76 ? 10.907 7.028 155.253 1.00 22.55 76 LEU A O 1
ATOM 569 N N . MET A 1 77 ? 12.477 8.220 156.329 1.00 19.81 77 MET A N 1
ATOM 570 C CA . MET A 1 77 ? 13.566 7.709 155.502 1.00 21.80 77 MET A CA 1
ATOM 571 C C . MET A 1 77 ? 13.675 6.189 155.579 1.00 24.75 77 MET A C 1
ATOM 572 O O . MET A 1 77 ? 13.906 5.520 154.570 1.00 23.19 77 MET A O 1
ATOM 577 N N . ASN A 1 78 ? 13.506 5.643 156.777 1.00 25.63 78 ASN A N 1
ATOM 578 C CA . ASN A 1 78 ? 13.582 4.200 156.953 1.00 27.94 78 ASN A CA 1
ATOM 579 C C . ASN A 1 78 ? 12.517 3.504 156.112 1.00 25.66 78 ASN A C 1
ATOM 580 O O . ASN A 1 78 ? 12.807 2.542 155.405 1.00 25.90 78 ASN A O 1
ATOM 585 N N . THR A 1 79 ? 11.287 4.002 156.182 1.00 23.54 79 THR A N 1
ATOM 586 C CA . THR A 1 79 ? 10.183 3.413 155.429 1.00 23.98 79 THR A CA 1
ATOM 587 C C . THR A 1 79 ? 10.365 3.509 153.916 1.00 23.11 79 THR A C 1
ATOM 588 O O . THR A 1 79 ? 10.050 2.571 153.186 1.00 22.27 79 THR A O 1
ATOM 592 N N . VAL A 1 80 ? 10.867 4.646 153.445 1.00 23.00 80 VAL A N 1
ATOM 593 C CA . VAL A 1 80 ? 11.074 4.842 152.014 1.00 21.11 80 VAL A CA 1
ATOM 594 C C . VAL A 1 80 ? 12.209 3.964 151.510 1.00 19.38 80 VAL A C 1
ATOM 595 O O . VAL A 1 80 ? 12.104 3.358 150.449 1.00 19.77 80 VAL A O 1
ATOM 599 N N . ALA A 1 81 ? 13.293 3.898 152.276 1.00 20.32 81 ALA A N 1
ATOM 600 C CA . ALA A 1 81 ? 14.445 3.082 151.903 1.00 22.65 81 ALA A CA 1
ATOM 601 C C . ALA A 1 81 ? 14.033 1.620 151.743 1.00 24.22 81 ALA A C 1
ATOM 602 O O . ALA A 1 81 ? 14.469 0.943 150.815 1.00 24.91 81 ALA A O 1
ATOM 604 N N . ASN A 1 82 ? 13.189 1.138 152.650 1.00 24.33 82 ASN A N 1
ATOM 605 C CA . ASN A 1 82 ? 12.730 -0.243 152.592 1.00 26.58 82 ASN A CA 1
ATOM 606 C C . ASN A 1 82 ? 11.719 -0.424 151.476 1.00 25.16 82 ASN A C 1
ATOM 607 O O . ASN A 1 82 ? 11.674 -1.467 150.830 1.00 25.15 82 ASN A O 1
ATOM 612 N N . HIS A 1 83 ? 10.908 0.601 151.251 1.00 25.03 83 HIS A N 1
ATOM 613 C CA . HIS A 1 83 ? 9.903 0.556 150.202 1.00 22.16 83 HIS A CA 1
ATOM 614 C C . HIS A 1 83 ? 10.590 0.494 148.842 1.00 23.44 83 HIS A C 1
ATOM 615 O O . HIS A 1 83 ? 10.118 -0.185 147.933 1.00 26.06 83 HIS A O 1
ATOM 622 N N . PHE A 1 84 ? 11.713 1.197 148.712 1.00 22.24 84 PHE A N 1
ATOM 623 C CA . PHE A 1 84 ? 12.462 1.231 147.458 1.00 22.35 84 PHE A CA 1
ATOM 624 C C . PHE A 1 84 ? 13.673 0.304 147.478 1.00 22.36 84 PHE A C 1
ATOM 625 O O . PHE A 1 84 ? 14.545 0.383 146.617 1.00 22.33 84 PHE A O 1
ATOM 633 N N . HIS A 1 85 ? 13.726 -0.572 148.469 1.00 24.38 85 HIS A N 1
ATOM 634 C CA . HIS A 1 85 ? 14.826 -1.516 148.596 1.00 27.28 85 HIS A CA 1
ATOM 635 C C . HIS A 1 85 ? 16.208 -0.877 148.604 1.00 25.23 85 HIS A C 1
ATOM 636 O O . HIS A 1 85 ? 17.118 -1.338 147.917 1.00 25.75 85 HIS A O 1
ATOM 643 N N . GLY A 1 86 ? 16.347 0.189 149.386 1.00 23.51 86 GLY A N 1
ATOM 644 C CA . GLY A 1 86 ? 17.625 0.865 149.528 1.00 23.23 86 GLY A CA 1
ATOM 645 C C . GLY A 1 86 ? 18.168 1.660 148.360 1.00 22.82 86 GLY A C 1
ATOM 646 O O . GLY A 1 86 ? 19.342 2.026 148.368 1.00 23.99 86 GLY A O 1
ATOM 647 N N . LYS A 1 87 ? 17.337 1.940 147.364 1.00 22.84 87 LYS A N 1
ATOM 648 C CA . LYS A 1 87 ? 17.789 2.704 146.208 1.00 24.35 87 LYS A CA 1
ATOM 649 C C . LYS A 1 87 ? 16.871 3.879 145.912 1.00 22.67 87 LYS A C 1
ATOM 650 O O . LYS A 1 87 ? 15.729 3.695 145.493 1.00 23.64 87 LYS A O 1
ATOM 656 N N . LEU A 1 88 ? 17.373 5.087 146.135 1.00 20.80 88 LEU A N 1
ATOM 657 C CA . LEU A 1 88 ? 16.594 6.286 145.874 1.00 17.62 88 LEU A CA 1
ATOM 658 C C . LEU A 1 88 ? 17.280 7.114 144.795 1.00 15.84 88 LEU A C 1
ATOM 659 O O . LEU A 1 88 ? 18.417 7.552 144.961 1.00 16.73 88 LEU A O 1
ATOM 664 N N . ASN A 1 89 ? 16.583 7.314 143.682 1.00 14.72 89 ASN A N 1
ATOM 665 C CA . ASN A 1 89 ? 17.123 8.097 142.574 1.00 14.95 89 ASN A CA 1
ATOM 666 C C . ASN A 1 89 ? 16.884 9.586 142.766 1.00 13.48 89 ASN A C 1
ATOM 667 O O . ASN A 1 89 ? 17.762 10.405 142.503 1.00 12.97 89 ASN A O 1
ATOM 672 N N . ILE A 1 90 ? 15.692 9.921 143.246 1.00 12.55 90 ILE A N 1
ATOM 673 C CA . ILE A 1 90 ? 15.298 11.313 143.401 1.00 14.56 90 ILE A CA 1
ATOM 674 C C . ILE A 1 90 ? 14.694 11.735 144.735 1.00 14.74 90 ILE A C 1
ATOM 675 O O . ILE A 1 90 ? 13.823 11.061 145.290 1.00 15.10 90 ILE A O 1
ATOM 680 N N . LEU A 1 91 ? 15.159 12.875 145.231 1.00 13.27 91 LEU A N 1
ATOM 681 C CA . LEU A 1 91 ? 14.622 13.450 146.454 1.00 13.24 91 LEU A CA 1
ATOM 682 C C . LEU A 1 91 ? 14.272 14.898 146.120 1.00 12.71 91 LEU A C 1
ATOM 683 O O . LEU A 1 91 ? 15.127 15.671 145.677 1.00 10.95 91 LEU A O 1
ATOM 688 N N . VAL A 1 92 ? 13.009 15.254 146.300 1.00 9.64 92 VAL A N 1
ATOM 689 C CA . VAL A 1 92 ? 12.569 16.613 146.041 1.00 9.86 92 VAL A CA 1
ATOM 690 C C . VAL A 1 92 ? 12.106 17.191 147.369 1.00 7.71 92 VAL A C 1
ATOM 691 O O . VAL A 1 92 ? 11.131 16.717 147.943 1.00 9.21 92 VAL A O 1
ATOM 695 N N . ASN A 1 93 ? 12.821 18.197 147.860 1.00 8.39 93 ASN A N 1
ATOM 696 C CA . ASN A 1 93 ? 12.478 18.853 149.121 1.00 9.51 93 ASN A CA 1
ATOM 697 C C . ASN A 1 93 ? 11.549 20.004 148.795 1.00 9.39 93 ASN A C 1
ATOM 698 O O . ASN A 1 93 ? 11.991 21.129 148.572 1.00 12.40 93 ASN A O 1
ATOM 703 N N . ASN A 1 94 ? 10.255 19.703 148.771 1.00 8.65 94 ASN A N 1
ATOM 704 C CA . ASN A 1 94 ? 9.230 20.676 148.427 1.00 9.40 94 ASN A CA 1
ATOM 705 C C . ASN A 1 94 ? 8.474 21.275 149.617 1.00 11.91 94 ASN A C 1
ATOM 706 O O . ASN A 1 94 ? 8.085 22.436 149.577 1.00 13.62 94 ASN A O 1
ATOM 711 N N . ALA A 1 95 ? 8.269 20.499 150.674 1.00 10.35 95 ALA A N 1
ATOM 712 C CA . ALA A 1 95 ? 7.516 20.995 151.828 1.00 11.58 95 ALA A CA 1
ATOM 713 C C . ALA A 1 95 ? 8.016 22.319 152.402 1.00 11.55 95 ALA A C 1
ATOM 714 O O . ALA A 1 95 ? 9.217 22.541 152.575 1.00 12.50 95 ALA A O 1
ATOM 716 N N . GLY A 1 96 ? 7.069 23.203 152.691 1.00 12.76 96 GLY A N 1
ATOM 717 C CA . GLY A 1 96 ? 7.405 24.491 153.262 1.00 10.76 96 GLY A CA 1
ATOM 718 C C . GLY A 1 96 ? 6.149 25.187 153.743 1.00 12.88 96 GLY A C 1
ATOM 719 O O . GLY A 1 96 ? 5.041 24.855 153.312 1.00 14.61 96 GLY A O 1
ATOM 720 N N . ILE A 1 97 ? 6.318 26.137 154.658 1.00 13.30 97 ILE A N 1
ATOM 721 C CA . ILE A 1 97 ? 5.200 26.909 155.188 1.00 12.82 97 ILE A CA 1
ATOM 722 C C . ILE A 1 97 ? 5.625 28.374 155.228 1.00 12.37 97 ILE A C 1
ATOM 723 O O . ILE A 1 97 ? 6.793 28.700 155.005 1.00 12.58 97 ILE A O 1
ATOM 728 N N . VAL A 1 98 ? 4.675 29.258 155.497 1.00 11.89 98 VAL A N 1
ATOM 729 C CA . VAL A 1 98 ? 4.990 30.673 155.592 1.00 12.58 98 VAL A CA 1
ATOM 730 C C . VAL A 1 98 ? 4.198 31.297 156.743 1.00 12.39 98 VAL A C 1
ATOM 731 O O . VAL A 1 98 ? 3.085 30.871 157.052 1.00 12.47 98 VAL A O 1
ATOM 735 N N . ILE A 1 99 ? 4.806 32.279 157.395 1.00 11.29 99 ILE A N 1
ATOM 736 C CA . ILE A 1 99 ? 4.185 33.004 158.497 1.00 10.77 99 ILE A CA 1
ATOM 737 C C . ILE A 1 99 ? 4.424 34.452 158.103 1.00 8.79 99 ILE A C 1
ATOM 738 O O . ILE A 1 99 ? 5.562 34.910 158.039 1.00 8.67 99 ILE A O 1
ATOM 743 N N . TYR A 1 100 ? 3.344 35.162 157.817 1.00 8.89 100 TYR A N 1
ATOM 744 C CA . TYR A 1 100 ? 3.454 36.534 157.348 1.00 10.47 100 TYR A CA 1
ATOM 745 C C . TYR A 1 100 ? 3.554 37.619 158.390 1.00 10.23 100 TYR A C 1
ATOM 746 O O . TYR A 1 100 ? 2.606 38.363 158.608 1.00 11.33 100 TYR A O 1
ATOM 755 N N . LYS A 1 101 ? 4.720 37.722 159.011 1.00 9.01 101 LYS A N 1
ATOM 756 C CA . LYS A 1 101 ? 4.954 38.747 160.010 1.00 9.10 101 LYS A CA 1
ATOM 757 C C . LYS A 1 101 ? 6.237 39.481 159.662 1.00 8.59 101 LYS A C 1
ATOM 758 O O . LYS A 1 101 ? 7.118 38.929 158.999 1.00 7.58 101 LYS A O 1
ATOM 764 N N . GLU A 1 102 ? 6.333 40.730 160.102 1.00 10.25 102 GLU A N 1
ATOM 765 C CA . GLU A 1 102 ? 7.537 41.511 159.885 1.00 12.26 102 GLU A CA 1
ATOM 766 C C . GLU A 1 102 ? 8.588 40.854 160.777 1.00 11.54 102 GLU A C 1
ATOM 767 O O . GLU A 1 102 ? 8.250 40.249 161.797 1.00 11.36 102 GLU A O 1
ATOM 773 N N . ALA A 1 103 ? 9.854 40.963 160.389 1.00 10.11 103 ALA A N 1
ATOM 774 C CA . ALA A 1 103 ? 10.944 40.345 161.134 1.00 10.07 103 ALA A CA 1
ATOM 775 C C . ALA A 1 103 ? 10.930 40.595 162.639 1.00 11.66 103 ALA A C 1
ATOM 776 O O . ALA A 1 103 ? 11.206 39.691 163.425 1.00 12.32 103 ALA A O 1
ATOM 778 N N . LYS A 1 104 ? 10.606 41.814 163.050 1.00 14.53 104 LYS A N 1
ATOM 779 C CA . LYS A 1 104 ? 10.610 42.131 164.473 1.00 16.71 104 LYS A CA 1
ATOM 780 C C . LYS A 1 104 ? 9.386 41.644 165.246 1.00 17.74 104 LYS A C 1
ATOM 781 O O . LYS A 1 104 ? 9.345 41.759 166.468 1.00 18.03 104 LYS A O 1
ATOM 787 N N . ASP A 1 105 ? 8.405 41.084 164.543 1.00 17.30 105 ASP A N 1
ATOM 788 C CA . ASP A 1 105 ? 7.189 40.594 165.187 1.00 14.68 105 ASP A CA 1
ATOM 789 C C . ASP A 1 105 ? 7.132 39.075 165.314 1.00 14.77 105 ASP A C 1
ATOM 790 O O . ASP A 1 105 ? 6.169 38.527 165.849 1.00 15.06 105 ASP A O 1
ATOM 795 N N . TYR A 1 106 ? 8.156 38.394 164.815 1.00 13.36 106 TYR A N 1
ATOM 796 C CA . TYR A 1 106 ? 8.209 36.943 164.903 1.00 13.18 106 TYR A CA 1
ATOM 797 C C . TYR A 1 106 ? 8.437 36.531 166.359 1.00 15.79 106 TYR A C 1
ATOM 798 O O . TYR A 1 106 ? 9.205 37.170 167.075 1.00 17.50 106 TYR A O 1
ATOM 807 N N . THR A 1 107 ? 7.770 35.470 166.798 1.00 16.46 107 THR A N 1
ATOM 808 C CA . THR A 1 107 ? 7.973 34.980 168.151 1.00 15.16 107 THR A CA 1
ATOM 809 C C . THR A 1 107 ? 8.960 33.846 167.994 1.00 16.31 107 THR A C 1
ATOM 810 O O . THR A 1 107 ? 9.205 33.387 166.881 1.00 14.43 107 THR A O 1
ATOM 814 N N . VAL A 1 108 ? 9.525 33.387 169.102 1.00 16.02 108 VAL A N 1
ATOM 815 C CA . VAL A 1 108 ? 10.490 32.298 169.046 1.00 19.22 108 VAL A CA 1
ATOM 816 C C . VAL A 1 108 ? 9.841 31.045 168.480 1.00 16.40 108 VAL A C 1
ATOM 817 O O . VAL A 1 108 ? 10.484 30.256 167.798 1.00 17.43 108 VAL A O 1
ATOM 821 N N . GLU A 1 109 ? 8.561 30.870 168.771 1.00 15.43 109 GLU A N 1
ATOM 822 C CA . GLU A 1 109 ? 7.824 29.719 168.278 1.00 19.62 109 GLU A CA 1
ATOM 823 C C . GLU A 1 109 ? 7.712 29.815 166.757 1.00 15.56 109 GLU A C 1
ATOM 824 O O . GLU A 1 109 ? 7.877 28.825 166.044 1.00 15.63 109 GLU A O 1
ATOM 830 N N . ASP A 1 110 ? 7.418 31.016 166.274 1.00 12.30 110 ASP A N 1
ATOM 831 C CA . ASP A 1 110 ? 7.277 31.253 164.845 1.00 12.27 110 ASP A CA 1
ATOM 832 C C . ASP A 1 110 ? 8.575 30.913 164.122 1.00 12.46 110 ASP A C 1
ATOM 833 O O . ASP A 1 110 ? 8.581 30.156 163.151 1.00 12.82 110 ASP A O 1
ATOM 838 N N . TYR A 1 111 ? 9.670 31.484 164.612 1.00 10.67 111 TYR A N 1
ATOM 839 C CA . TYR A 1 111 ? 10.977 31.274 164.031 1.00 10.00 111 TYR A CA 1
ATOM 840 C C . TYR A 1 111 ? 11.388 29.816 164.030 1.00 13.30 111 TYR A C 1
ATOM 841 O O . TYR A 1 111 ? 11.889 29.303 163.030 1.00 14.67 111 TYR A O 1
ATOM 850 N N . SER A 1 112 ? 11.190 29.145 165.155 1.00 12.60 112 SER A N 1
ATOM 851 C CA . SER A 1 112 ? 11.568 27.744 165.262 1.00 13.52 112 SER A CA 1
ATOM 852 C C . SER A 1 112 ? 10.769 26.869 164.316 1.00 13.37 112 SER A C 1
ATOM 853 O O . SER A 1 112 ? 11.305 25.931 163.730 1.00 15.15 112 SER A O 1
ATOM 856 N N . LEU A 1 113 ? 9.486 27.169 164.168 1.00 11.01 113 LEU A N 1
ATOM 857 C CA . LEU A 1 113 ? 8.641 26.380 163.288 1.00 10.94 113 LEU A CA 1
ATOM 858 C C . LEU A 1 113 ? 9.079 26.499 161.824 1.00 12.88 113 LEU A C 1
ATOM 859 O O . LEU A 1 113 ? 9.370 25.493 161.173 1.00 14.01 113 LEU A O 1
ATOM 864 N N . ILE A 1 114 ? 9.141 27.727 161.314 1.00 11.16 114 ILE A N 1
ATOM 865 C CA . ILE A 1 114 ? 9.519 27.950 159.919 1.00 12.25 114 ILE A CA 1
ATOM 866 C C . ILE A 1 114 ? 10.918 27.447 159.564 1.00 10.93 114 ILE A C 1
ATOM 867 O O . ILE A 1 114 ? 11.123 26.858 158.505 1.00 11.54 114 ILE A O 1
ATOM 872 N N . MET A 1 115 ? 11.880 27.656 160.450 1.00 12.62 115 MET A N 1
ATOM 873 C CA . MET A 1 115 ? 13.237 27.209 160.180 1.00 12.95 115 MET A CA 1
ATOM 874 C C . MET A 1 115 ? 13.326 25.684 160.184 1.00 15.03 115 MET A C 1
ATOM 875 O O . MET A 1 115 ? 14.058 25.091 159.390 1.00 13.13 115 MET A O 1
ATOM 880 N N . SER A 1 116 ? 12.560 25.043 161.060 1.00 14.11 116 SER A N 1
ATOM 881 C CA . SER A 1 116 ? 12.603 23.590 161.150 1.00 14.30 116 SER A CA 1
ATOM 882 C C . SER A 1 116 ? 11.986 22.880 159.952 1.00 13.34 116 SER A C 1
ATOM 883 O O . SER A 1 116 ? 12.492 21.851 159.511 1.00 14.52 116 SER A O 1
ATOM 886 N N . ILE A 1 117 ? 10.900 23.422 159.414 1.00 11.70 117 ILE A N 1
ATOM 887 C CA . ILE A 1 117 ? 10.258 22.792 158.265 1.00 10.36 117 ILE A CA 1
ATOM 888 C C . ILE A 1 117 ? 10.892 23.223 156.942 1.00 12.30 117 ILE A C 1
ATOM 889 O O . ILE A 1 117 ? 11.169 22.388 156.080 1.00 11.78 117 ILE A O 1
ATOM 894 N N . ASN A 1 118 ? 11.132 24.524 156.788 1.00 12.82 118 ASN A N 1
ATOM 895 C CA . ASN A 1 118 ? 11.689 25.053 155.544 1.00 12.24 118 ASN A CA 1
ATOM 896 C C . ASN A 1 118 ? 13.148 24.742 155.276 1.00 13.36 118 ASN A C 1
ATOM 897 O O . ASN A 1 118 ? 13.514 24.458 154.137 1.00 16.31 118 ASN A O 1
ATOM 902 N N . PHE A 1 119 ? 13.988 24.792 156.304 1.00 12.69 119 PHE A N 1
ATOM 903 C CA . PHE A 1 119 ? 15.396 24.512 156.087 1.00 10.77 119 PHE A CA 1
ATOM 904 C C . PHE A 1 119 ? 15.932 23.244 156.740 1.00 12.87 119 PHE A C 1
ATOM 905 O O . PHE A 1 119 ? 16.548 22.415 156.072 1.00 11.04 119 PHE A O 1
ATOM 913 N N . GLU A 1 120 ? 15.713 23.086 158.039 1.00 13.61 120 GLU A N 1
ATOM 914 C CA . GLU A 1 120 ? 16.235 21.914 158.727 1.00 13.43 120 GLU A CA 1
ATOM 915 C C . GLU A 1 120 ? 15.728 20.589 158.173 1.00 11.97 120 GLU A C 1
ATOM 916 O O . GLU A 1 120 ? 16.506 19.650 158.004 1.00 13.34 120 GLU A O 1
ATOM 922 N N . ALA A 1 121 ? 14.435 20.510 157.880 1.00 12.39 121 ALA A N 1
ATOM 923 C CA . ALA A 1 121 ? 13.866 19.282 157.332 1.00 11.72 121 ALA A CA 1
ATOM 924 C C . ALA A 1 121 ? 14.535 18.912 156.000 1.00 14.75 121 ALA A C 1
ATOM 925 O O . ALA A 1 121 ? 14.859 17.746 155.749 1.00 15.65 121 ALA A O 1
ATOM 927 N N . ALA A 1 122 ? 14.738 19.911 155.148 1.00 14.25 122 ALA A N 1
ATOM 928 C CA . ALA A 1 122 ? 15.355 19.698 153.842 1.00 14.17 122 ALA A CA 1
ATOM 929 C C . ALA A 1 122 ? 16.806 19.242 153.978 1.00 13.13 122 ALA A C 1
ATOM 930 O O . ALA A 1 122 ? 17.246 18.317 153.298 1.00 15.20 122 ALA A O 1
ATOM 932 N N . TYR A 1 123 ? 17.547 19.901 154.860 1.00 13.89 123 TYR A N 1
ATOM 933 C CA . TYR A 1 123 ? 18.944 19.567 155.098 1.00 11.78 123 TYR A CA 1
ATOM 934 C C . TYR A 1 123 ? 19.039 18.144 155.657 1.00 14.07 123 TYR A C 1
ATOM 935 O O . TYR A 1 123 ? 19.716 17.280 155.089 1.00 14.07 123 TYR A O 1
ATOM 944 N N . HIS A 1 124 ? 18.334 17.905 156.758 1.00 13.90 124 HIS A N 1
ATOM 945 C CA . HIS A 1 124 ? 18.325 16.606 157.426 1.00 13.76 124 HIS A CA 1
ATOM 946 C C . HIS A 1 124 ? 17.908 15.469 156.495 1.00 14.08 124 HIS A C 1
ATOM 947 O O . HIS A 1 124 ? 18.591 14.447 156.413 1.00 14.48 124 HIS A O 1
ATOM 954 N N . LEU A 1 125 ? 16.794 15.641 155.788 1.00 14.96 125 LEU A N 1
ATOM 955 C CA . LEU A 1 125 ? 16.320 14.603 154.877 1.00 14.98 125 LEU A CA 1
ATOM 956 C C . LEU A 1 125 ? 17.333 14.292 153.782 1.00 14.53 125 LEU A C 1
ATOM 957 O O . LEU A 1 125 ? 17.463 13.148 153.356 1.00 16.44 125 LEU A O 1
ATOM 962 N N . SER A 1 126 ? 18.046 15.311 153.321 1.00 15.30 126 SER A N 1
ATOM 963 C CA . SER A 1 126 ? 19.043 15.119 152.275 1.00 14.98 126 SER A CA 1
ATOM 964 C C . SER A 1 126 ? 20.158 14.215 152.775 1.00 14.61 126 SER A C 1
ATOM 965 O O . SER A 1 126 ? 20.596 13.307 152.076 1.00 14.79 126 SER A O 1
ATOM 968 N N . VAL A 1 127 ? 20.619 14.469 153.993 1.00 15.80 127 VAL A N 1
ATOM 969 C CA . VAL A 1 127 ? 21.688 13.672 154.577 1.00 15.50 127 VAL A CA 1
ATOM 970 C C . VAL A 1 127 ? 21.234 12.232 154.845 1.00 16.31 127 VAL A C 1
ATOM 971 O O . VAL A 1 127 ? 21.984 11.281 154.616 1.00 17.29 127 VAL A O 1
ATOM 975 N N . LEU A 1 128 ? 20.002 12.076 155.319 1.00 15.48 128 LEU A N 1
ATOM 976 C CA . LEU A 1 128 ? 19.460 10.753 155.611 1.00 15.35 128 LEU A CA 1
ATOM 977 C C . LEU A 1 128 ? 19.328 9.942 154.329 1.00 16.52 128 LEU A C 1
ATOM 978 O O . LEU A 1 128 ? 19.527 8.728 154.318 1.00 15.53 128 LEU A O 1
ATOM 983 N N . ALA A 1 129 ? 18.992 10.633 153.246 1.00 16.69 129 ALA A N 1
ATOM 984 C CA . ALA A 1 129 ? 18.803 9.997 151.952 1.00 15.66 129 ALA A CA 1
ATOM 985 C C . ALA A 1 129 ? 20.102 9.736 151.202 1.00 14.40 129 ALA A C 1
ATOM 986 O O . ALA A 1 129 ? 20.135 8.920 150.281 1.00 15.01 129 ALA A O 1
ATOM 988 N N . HIS A 1 130 ? 21.171 10.413 151.601 1.00 14.20 130 HIS A N 1
ATOM 989 C CA . HIS A 1 130 ? 22.453 10.269 150.919 1.00 15.66 130 HIS A CA 1
ATOM 990 C C . HIS A 1 130 ? 22.904 8.839 150.583 1.00 17.84 130 HIS A C 1
ATOM 991 O O . HIS A 1 130 ? 23.214 8.543 149.429 1.00 18.72 130 HIS A O 1
ATOM 998 N N . PRO A 1 131 ? 22.958 7.934 151.576 1.00 18.63 131 PRO A N 1
ATOM 999 C CA . PRO A 1 131 ? 23.393 6.573 151.244 1.00 17.77 131 PRO A CA 1
ATOM 1000 C C . PRO A 1 131 ? 22.560 5.881 150.160 1.00 18.19 131 PRO A C 1
ATOM 1001 O O . PRO A 1 131 ? 23.094 5.122 149.353 1.00 18.36 131 PRO A O 1
ATOM 1005 N N . PHE A 1 132 ? 21.259 6.151 150.137 1.00 17.82 132 PHE A N 1
ATOM 1006 C CA . PHE A 1 132 ? 20.367 5.548 149.151 1.00 17.11 132 PHE A CA 1
ATOM 1007 C C . PHE A 1 132 ? 20.453 6.211 147.776 1.00 19.63 132 PHE A C 1
ATOM 1008 O O . PHE A 1 132 ? 20.245 5.557 146.749 1.00 18.45 132 PHE A O 1
ATOM 1016 N N . LEU A 1 133 ? 20.749 7.509 147.760 1.00 17.93 133 LEU A N 1
ATOM 1017 C CA . LEU A 1 133 ? 20.891 8.244 146.509 1.00 17.00 133 LEU A CA 1
ATOM 1018 C C . LEU A 1 133 ? 22.166 7.726 145.861 1.00 17.69 133 LEU A C 1
ATOM 1019 O O . LEU A 1 133 ? 22.204 7.442 144.667 1.00 18.34 133 LEU A O 1
ATOM 1024 N N . LYS A 1 134 ? 23.208 7.605 146.676 1.00 17.92 134 LYS A N 1
ATOM 1025 C CA . LYS A 1 134 ? 24.501 7.117 146.219 1.00 21.38 134 LYS A CA 1
ATOM 1026 C C . LYS A 1 134 ? 24.389 5.678 145.723 1.00 24.07 134 LYS A C 1
ATOM 1027 O O . LYS A 1 134 ? 25.030 5.299 144.742 1.00 25.46 134 LYS A O 1
ATOM 1033 N N . ALA A 1 135 ? 23.571 4.884 146.408 1.00 23.23 135 ALA A N 1
ATOM 1034 C CA . ALA A 1 135 ? 23.375 3.484 146.054 1.00 23.28 135 ALA A CA 1
ATOM 1035 C C . ALA A 1 135 ? 22.633 3.330 144.738 1.00 23.56 135 ALA A C 1
ATOM 1036 O O . ALA A 1 135 ? 22.788 2.323 144.046 1.00 23.43 135 ALA A O 1
ATOM 1038 N N . SER A 1 136 ? 21.825 4.327 144.397 1.00 20.99 136 SER A N 1
ATOM 1039 C CA . SER A 1 136 ? 21.057 4.291 143.160 1.00 22.37 136 SER A CA 1
ATOM 1040 C C . SER A 1 136 ? 21.965 4.438 141.939 1.00 25.64 136 SER A C 1
ATOM 1041 O O . SER A 1 136 ? 21.556 4.156 140.813 1.00 28.34 136 SER A O 1
ATOM 1044 N N . GLU A 1 137 ? 23.192 4.892 142.170 1.00 27.41 137 GLU A N 1
ATOM 1045 C CA . GLU A 1 137 ? 24.158 5.080 141.100 1.00 30.64 137 GLU A CA 1
ATOM 1046 C C . GLU A 1 137 ? 23.862 6.296 140.229 1.00 29.06 137 GLU A C 1
ATOM 1047 O O . GLU A 1 137 ? 24.712 6.719 139.452 1.00 30.92 137 GLU A O 1
ATOM 1053 N N . ARG A 1 138 ? 22.655 6.841 140.335 1.00 24.19 138 ARG A N 1
ATOM 1054 C CA . ARG A 1 138 ? 22.295 8.042 139.583 1.00 21.81 138 ARG A CA 1
ATOM 1055 C C . ARG A 1 138 ? 21.266 8.835 140.372 1.00 20.58 138 ARG A C 1
ATOM 1056 O O . ARG A 1 138 ? 20.061 8.751 140.116 1.00 19.85 138 ARG A O 1
ATOM 1064 N N . GLY A 1 139 ? 21.758 9.617 141.327 1.00 19.26 139 GLY A N 1
ATOM 1065 C CA . GLY A 1 139 ? 20.880 10.395 142.179 1.00 18.66 139 GLY A CA 1
ATOM 1066 C C . GLY A 1 139 ? 20.694 11.854 141.823 1.00 17.49 139 GLY A C 1
ATOM 1067 O O . GLY A 1 139 ? 21.550 12.490 141.208 1.00 16.44 139 GLY A O 1
ATOM 1068 N N . ASN A 1 140 ? 19.548 12.380 142.233 1.00 16.20 140 ASN A N 1
ATOM 1069 C CA . ASN A 1 140 ? 19.202 13.763 141.986 1.00 15.56 140 ASN A CA 1
ATOM 1070 C C . ASN A 1 140 ? 18.482 14.319 143.200 1.00 15.49 140 ASN A C 1
ATOM 1071 O O . ASN A 1 140 ? 17.583 13.679 143.757 1.00 14.73 140 ASN A O 1
ATOM 1076 N N . VAL A 1 141 ? 18.896 15.504 143.621 1.00 14.24 141 VAL A N 1
ATOM 1077 C CA . VAL A 1 141 ? 18.251 16.169 144.731 1.00 11.46 141 VAL A CA 1
ATOM 1078 C C . VAL A 1 141 ? 17.812 17.521 144.194 1.00 10.77 141 VAL A C 1
ATOM 1079 O O . VAL A 1 141 ? 18.617 18.249 143.615 1.00 13.80 141 VAL A O 1
ATOM 1083 N N . VAL A 1 142 ? 16.533 17.845 144.360 1.00 8.70 142 VAL A N 1
ATOM 1084 C CA . VAL A 1 142 ? 16.015 19.124 143.911 1.00 8.18 142 VAL A CA 1
ATOM 1085 C C . VAL A 1 142 ? 15.345 19.839 145.072 1.00 10.48 142 VAL A C 1
ATOM 1086 O O . VAL A 1 142 ? 14.427 19.312 145.696 1.00 12.63 142 VAL A O 1
ATOM 1090 N N . PHE A 1 143 ? 15.824 21.041 145.361 1.00 11.14 143 PHE A N 1
ATOM 1091 C CA . PHE A 1 143 ? 15.287 21.857 146.441 1.00 11.11 143 PHE A CA 1
ATOM 1092 C C . PHE A 1 143 ? 14.305 22.860 145.862 1.00 11.69 143 PHE A C 1
ATOM 1093 O O . PHE A 1 143 ? 14.596 23.496 144.848 1.00 13.10 143 PHE A O 1
ATOM 1101 N N . ILE A 1 144 ? 13.140 23.004 146.486 1.00 8.02 144 ILE A N 1
ATOM 1102 C CA . ILE A 1 144 ? 12.172 23.985 146.010 1.00 7.01 144 ILE A CA 1
ATOM 1103 C C . ILE A 1 144 ? 12.382 25.241 146.851 1.00 8.71 144 ILE A C 1
ATOM 1104 O O . ILE A 1 144 ? 12.000 25.307 148.026 1.00 8.30 144 ILE A O 1
ATOM 1109 N N . SER A 1 145 ? 13.018 26.227 146.235 1.00 6.73 145 SER A N 1
ATOM 1110 C CA . SER A 1 145 ? 13.334 27.486 146.881 1.00 6.72 145 SER A CA 1
ATOM 1111 C C . SER A 1 145 ? 12.233 28.509 146.628 1.00 7.56 145 SER A C 1
ATOM 1112 O O . SER A 1 145 ? 11.049 28.198 146.748 1.00 8.72 145 SER A O 1
ATOM 1115 N N . SER A 1 146 ? 12.626 29.730 146.279 1.00 7.02 146 SER A N 1
ATOM 1116 C CA . SER A 1 146 ? 11.672 30.794 146.013 1.00 8.04 146 SER A CA 1
ATOM 1117 C C . SER A 1 146 ? 12.398 32.041 145.557 1.00 8.13 146 SER A C 1
ATOM 1118 O O . SER A 1 146 ? 13.577 32.216 145.841 1.00 8.89 146 SER A O 1
ATOM 1121 N N . VAL A 1 147 ? 11.697 32.909 144.845 1.00 8.75 147 VAL A N 1
ATOM 1122 C CA . VAL A 1 147 ? 12.317 34.146 144.412 1.00 10.50 147 VAL A CA 1
ATOM 1123 C C . VAL A 1 147 ? 12.599 34.930 145.690 1.00 11.43 147 VAL A C 1
ATOM 1124 O O . VAL A 1 147 ? 13.519 35.746 145.739 1.00 10.86 147 VAL A O 1
ATOM 1128 N N . SER A 1 148 ? 11.808 34.657 146.728 1.00 11.71 148 SER A N 1
ATOM 1129 C CA . SER A 1 148 ? 11.951 35.330 148.019 1.00 12.72 148 SER A CA 1
ATOM 1130 C C . SER A 1 148 ? 13.250 35.009 148.745 1.00 11.05 148 SER A C 1
ATOM 1131 O O . SER A 1 148 ? 13.600 35.683 149.710 1.00 11.65 148 SER A O 1
ATOM 1134 N N . GLY A 1 149 ? 13.951 33.973 148.297 1.00 10.42 149 GLY A N 1
ATOM 1135 C CA . GLY A 1 149 ? 15.210 33.615 148.925 1.00 9.77 149 GLY A CA 1
ATOM 1136 C C . GLY A 1 149 ? 16.349 34.433 148.345 1.00 10.84 149 GLY A C 1
ATOM 1137 O O . GLY A 1 149 ? 17.495 34.331 148.789 1.00 11.90 149 GLY A O 1
ATOM 1138 N N . ALA A 1 150 ? 16.021 35.269 147.362 1.00 9.54 150 ALA A N 1
ATOM 1139 C CA . ALA A 1 150 ? 17.011 36.106 146.694 1.00 9.00 150 ALA A CA 1
ATOM 1140 C C . ALA A 1 150 ? 16.701 37.602 146.738 1.00 7.32 150 ALA A C 1
ATOM 1141 O O . ALA A 1 150 ? 17.613 38.424 146.726 1.00 8.39 150 ALA A O 1
ATOM 1143 N N . LEU A 1 151 ? 15.422 37.955 146.778 1.00 8.01 151 LEU A N 1
ATOM 1144 C CA . LEU A 1 151 ? 15.021 39.359 146.809 1.00 9.44 151 LEU A CA 1
ATOM 1145 C C . LEU A 1 151 ? 13.942 39.601 147.864 1.00 10.21 151 LEU A C 1
ATOM 1146 O O . LEU A 1 151 ? 13.227 38.680 148.251 1.00 14.09 151 LEU A O 1
ATOM 1151 N N . ALA A 1 152 ? 13.821 40.850 148.303 1.00 9.39 152 ALA A N 1
ATOM 1152 C CA . ALA A 1 152 ? 12.861 41.230 149.334 1.00 7.08 152 ALA A CA 1
ATOM 1153 C C . ALA A 1 152 ? 11.399 41.187 148.913 1.00 7.84 152 ALA A C 1
ATOM 1154 O O . ALA A 1 152 ? 11.026 41.707 147.864 1.00 9.61 152 ALA A O 1
ATOM 1156 N N . VAL A 1 153 ? 10.582 40.555 149.752 1.00 6.75 153 VAL A N 1
ATOM 1157 C CA . VAL A 1 153 ? 9.142 40.436 149.540 1.00 6.16 153 VAL A CA 1
ATOM 1158 C C . VAL A 1 153 ? 8.485 40.706 150.897 1.00 8.75 153 VAL A C 1
ATOM 1159 O O . VAL A 1 153 ? 8.942 40.192 151.918 1.00 7.78 153 VAL A O 1
ATOM 1163 N N . PRO A 1 154 ? 7.427 41.538 150.933 1.00 9.47 154 PRO A N 1
ATOM 1164 C CA . PRO A 1 154 ? 6.744 41.844 152.198 1.00 11.25 154 PRO A CA 1
ATOM 1165 C C . PRO A 1 154 ? 6.390 40.618 153.044 1.00 12.77 154 PRO A C 1
ATOM 1166 O O . PRO A 1 154 ? 5.869 39.623 152.528 1.00 12.23 154 PRO A O 1
ATOM 1170 N N . TYR A 1 155 ? 6.688 40.711 154.343 1.00 11.52 155 TYR A N 1
ATOM 1171 C CA . TYR A 1 155 ? 6.406 39.658 155.323 1.00 10.01 155 TYR A CA 1
ATOM 1172 C C . TYR A 1 155 ? 7.163 38.354 155.111 1.00 11.11 155 TYR A C 1
ATOM 1173 O O . TYR A 1 155 ? 6.838 37.345 155.738 1.00 9.95 155 TYR A O 1
ATOM 1182 N N . GLU A 1 156 ? 8.174 38.373 154.244 1.00 10.84 156 GLU A N 1
ATOM 1183 C CA . GLU A 1 156 ? 8.940 37.164 153.960 1.00 10.56 156 GLU A CA 1
ATOM 1184 C C . GLU A 1 156 ? 10.422 37.292 154.258 1.00 9.99 156 GLU A C 1
ATOM 1185 O O . GLU A 1 156 ? 11.257 36.700 153.579 1.00 11.92 156 GLU A O 1
ATOM 1191 N N . ALA A 1 157 ? 10.738 38.062 155.293 1.00 8.93 157 ALA A N 1
ATOM 1192 C CA . ALA A 1 157 ? 12.118 38.265 155.708 1.00 9.21 157 ALA A CA 1
ATOM 1193 C C . ALA A 1 157 ? 12.694 36.974 156.274 1.00 9.91 157 ALA A C 1
ATOM 1194 O O . ALA A 1 157 ? 13.782 36.559 155.894 1.00 9.87 157 ALA A O 1
ATOM 1196 N N . VAL A 1 158 ? 11.964 36.339 157.186 1.00 8.58 158 VAL A N 1
ATOM 1197 C CA . VAL A 1 158 ? 12.440 35.100 157.785 1.00 7.38 158 VAL A CA 1
ATOM 1198 C C . VAL A 1 158 ? 12.234 33.938 156.812 1.00 7.38 158 VAL A C 1
ATOM 1199 O O . VAL A 1 158 ? 13.084 33.061 156.692 1.00 8.69 158 VAL A O 1
ATOM 1203 N N . TYR A 1 159 ? 11.102 33.940 156.115 1.00 9.40 159 TYR A N 1
ATOM 1204 C CA . TYR A 1 159 ? 10.812 32.904 155.129 1.00 9.03 159 TYR A CA 1
ATOM 1205 C C . TYR A 1 159 ? 11.916 32.939 154.076 1.00 7.57 159 TYR A C 1
ATOM 1206 O O . TYR A 1 159 ? 12.450 31.908 153.681 1.00 9.25 159 TYR A O 1
ATOM 1215 N N . GLY A 1 160 ? 12.253 34.146 153.637 1.00 8.80 160 GLY A N 1
ATOM 1216 C CA . GLY A 1 160 ? 13.291 34.321 152.642 1.00 8.44 160 GLY A CA 1
ATOM 1217 C C . GLY A 1 160 ? 14.643 33.868 153.146 1.00 7.55 160 GLY A C 1
ATOM 1218 O O . GLY A 1 160 ? 15.456 33.360 152.377 1.00 8.96 160 GLY A O 1
ATOM 1219 N N . ALA A 1 161 ? 14.893 34.051 154.440 1.00 8.23 161 ALA A N 1
ATOM 1220 C CA . ALA A 1 161 ? 16.158 33.635 155.034 1.00 7.33 161 ALA A CA 1
ATOM 1221 C C . ALA A 1 161 ? 16.289 32.113 154.979 1.00 7.64 161 ALA A C 1
ATOM 1222 O O . ALA A 1 161 ? 17.378 31.594 154.730 1.00 8.20 161 ALA A O 1
ATOM 1224 N N . THR A 1 162 ? 15.188 31.397 155.212 1.00 6.83 162 THR A N 1
ATOM 1225 C CA . THR A 1 162 ? 15.236 29.936 155.169 1.00 7.80 162 THR A CA 1
ATOM 1226 C C . THR A 1 162 ? 15.564 29.462 153.751 1.00 8.40 162 THR A C 1
ATOM 1227 O O . THR A 1 162 ? 16.263 28.472 153.570 1.00 8.67 162 THR A O 1
ATOM 1231 N N . LYS A 1 163 ? 15.063 30.179 152.749 1.00 8.83 163 LYS A N 1
ATOM 1232 C CA . LYS A 1 163 ? 15.318 29.824 151.355 1.00 9.13 163 LYS A CA 1
ATOM 1233 C C . LYS A 1 163 ? 16.747 30.207 150.954 1.00 7.57 163 LYS A C 1
ATOM 1234 O O . LYS A 1 163 ? 17.404 29.488 150.204 1.00 9.27 163 LYS A O 1
ATOM 1240 N N . GLY A 1 164 ? 17.219 31.345 151.454 1.00 10.41 164 GLY A N 1
ATOM 1241 C CA . GLY A 1 164 ? 18.574 31.777 151.157 1.00 7.97 164 GLY A CA 1
ATOM 1242 C C . GLY A 1 164 ? 19.574 30.771 151.702 1.00 9.98 164 GLY A C 1
ATOM 1243 O O . GLY A 1 164 ? 20.631 30.540 151.107 1.00 11.17 164 GLY A O 1
ATOM 1244 N N . ALA A 1 165 ? 19.252 30.173 152.847 1.00 9.09 165 ALA A N 1
ATOM 1245 C CA . ALA A 1 165 ? 20.120 29.160 153.451 1.00 10.20 165 ALA A CA 1
ATOM 1246 C C . ALA A 1 165 ? 20.083 27.908 152.569 1.00 10.25 165 ALA A C 1
ATOM 1247 O O . ALA A 1 165 ? 21.110 27.282 152.305 1.00 9.27 165 ALA A O 1
ATOM 1249 N N . MET A 1 166 ? 18.880 27.559 152.118 1.00 10.45 166 MET A N 1
ATOM 1250 C CA . MET A 1 166 ? 18.670 26.398 151.269 1.00 10.26 166 MET A CA 1
ATOM 1251 C C . MET A 1 166 ? 19.444 26.521 149.952 1.00 11.13 166 MET A C 1
ATOM 1252 O O . MET A 1 166 ? 20.040 25.546 149.486 1.00 10.09 166 MET A O 1
ATOM 1257 N N . ASP A 1 167 ? 19.441 27.720 149.367 1.00 8.94 167 ASP A N 1
ATOM 1258 C CA . ASP A 1 167 ? 20.140 27.956 148.101 1.00 8.61 167 ASP A CA 1
ATOM 1259 C C . ASP A 1 167 ? 21.637 27.723 148.236 1.00 8.20 167 ASP A C 1
ATOM 1260 O O . ASP A 1 167 ? 22.264 27.145 147.349 1.00 8.96 167 ASP A O 1
ATOM 1265 N N . GLN A 1 168 ? 22.211 28.192 149.339 1.00 8.88 168 GLN A N 1
ATOM 1266 C CA . GLN A 1 168 ? 23.636 28.023 149.561 1.00 9.66 168 GLN A CA 1
ATOM 1267 C C . GLN A 1 168 ? 23.970 26.562 149.845 1.00 10.13 168 GLN A C 1
ATOM 1268 O O . GLN A 1 168 ? 25.004 26.065 149.399 1.00 11.78 168 GLN A O 1
ATOM 1274 N N . LEU A 1 169 ? 23.104 25.872 150.582 1.00 9.44 169 LEU A N 1
ATOM 1275 C CA . LEU A 1 169 ? 23.338 24.459 150.873 1.00 10.49 169 LEU A CA 1
ATOM 1276 C C . LEU A 1 169 ? 23.324 23.698 149.542 1.00 12.34 169 LEU A C 1
ATOM 1277 O O . LEU A 1 169 ? 24.097 22.759 149.329 1.00 10.13 169 LEU A O 1
ATOM 1282 N N . THR A 1 170 ? 22.434 24.121 148.650 1.00 12.28 170 THR A N 1
ATOM 1283 C CA . THR A 1 170 ? 22.295 23.516 147.334 1.00 10.51 170 THR A CA 1
ATOM 1284 C C . THR A 1 170 ? 23.600 23.595 146.555 1.00 11.32 170 THR A C 1
ATOM 1285 O O . THR A 1 170 ? 24.069 22.597 146.006 1.00 14.55 170 THR A O 1
ATOM 1289 N N . ARG A 1 171 ? 24.190 24.782 146.510 1.00 10.89 171 ARG A N 1
ATOM 1290 C CA . ARG A 1 171 ? 25.440 24.976 145.790 1.00 11.12 171 ARG A CA 1
ATOM 1291 C C . ARG A 1 171 ? 26.581 24.121 146.339 1.00 12.73 171 ARG A C 1
ATOM 1292 O O . ARG A 1 171 ? 27.348 23.535 145.579 1.00 11.16 171 ARG A O 1
ATOM 1300 N N . CYS A 1 172 ? 26.688 24.049 147.661 1.00 13.04 172 CYS A N 1
ATOM 1301 C CA . CYS A 1 172 ? 27.748 23.276 148.301 1.00 11.78 172 CYS A CA 1
ATOM 1302 C C . CYS A 1 172 ? 27.597 21.759 148.159 1.00 12.64 172 CYS A C 1
ATOM 1303 O O . CYS A 1 172 ? 28.576 21.056 147.890 1.00 13.19 172 CYS A O 1
ATOM 1306 N N . LEU A 1 173 ? 26.381 21.250 148.342 1.00 11.08 173 LEU A N 1
ATOM 1307 C CA . LEU A 1 173 ? 26.141 19.814 148.214 1.00 12.88 173 LEU A CA 1
ATOM 1308 C C . LEU A 1 173 ? 26.434 19.340 146.787 1.00 13.06 173 LEU A C 1
ATOM 1309 O O . LEU A 1 173 ? 26.834 18.191 146.570 1.00 12.48 173 LEU A O 1
ATOM 1314 N N . ALA A 1 174 ? 26.228 20.225 145.817 1.00 14.18 174 ALA A N 1
ATOM 1315 C CA . ALA A 1 174 ? 26.483 19.883 144.425 1.00 12.43 174 ALA A CA 1
ATOM 1316 C C . ALA A 1 174 ? 27.951 19.509 144.303 1.00 13.30 174 ALA A C 1
ATOM 1317 O O . ALA A 1 174 ? 28.318 18.645 143.511 1.00 13.44 174 ALA A O 1
ATOM 1319 N N . PHE A 1 175 ? 28.791 20.148 145.111 1.00 11.85 175 PHE A N 1
ATOM 1320 C CA . PHE A 1 175 ? 30.215 19.865 145.071 1.00 12.70 175 PHE A CA 1
ATOM 1321 C C . PHE A 1 175 ? 30.629 18.715 145.985 1.00 14.81 175 PHE A C 1
ATOM 1322 O O . PHE A 1 175 ? 31.423 17.859 145.591 1.00 14.81 175 PHE A O 1
ATOM 1330 N N . GLU A 1 176 ? 30.084 18.683 147.196 1.00 15.55 176 GLU A N 1
ATOM 1331 C CA . GLU A 1 176 ? 30.431 17.630 148.143 1.00 13.72 176 GLU A CA 1
ATOM 1332 C C . GLU A 1 176 ? 29.969 16.253 147.685 1.00 14.43 176 GLU A C 1
ATOM 1333 O O . GLU A 1 176 ? 30.640 15.256 147.937 1.00 15.82 176 GLU A O 1
ATOM 1339 N N . TRP A 1 177 ? 28.836 16.202 146.990 1.00 12.28 177 TRP A N 1
ATOM 1340 C CA . TRP A 1 177 ? 28.278 14.932 146.549 1.00 12.57 177 TRP A CA 1
ATOM 1341 C C . TRP A 1 177 ? 28.492 14.563 145.079 1.00 12.85 177 TRP A C 1
ATOM 1342 O O . TRP A 1 177 ? 28.000 13.531 144.631 1.00 13.26 177 TRP A O 1
ATOM 1353 N N . ALA A 1 178 ? 29.231 15.388 144.339 1.00 14.05 178 ALA A N 1
ATOM 1354 C CA . ALA A 1 178 ? 29.493 15.128 142.922 1.00 16.54 178 ALA A CA 1
ATOM 1355 C C . ALA A 1 178 ? 30.146 13.766 142.703 1.00 19.11 178 ALA A C 1
ATOM 1356 O O . ALA A 1 178 ? 29.795 13.038 141.773 1.00 18.73 178 ALA A O 1
ATOM 1358 N N . LYS A 1 179 ? 31.100 13.432 143.563 1.00 21.83 179 LYS A N 1
ATOM 1359 C CA . LYS A 1 179 ? 31.807 12.163 143.469 1.00 25.45 179 LYS A CA 1
ATOM 1360 C C . LYS A 1 179 ? 30.893 10.961 143.714 1.00 24.99 179 LYS A C 1
ATOM 1361 O O . LYS A 1 179 ? 31.223 9.847 143.316 1.00 25.59 179 LYS A O 1
ATOM 1367 N N . ASP A 1 180 ? 29.756 11.181 144.374 1.00 24.22 180 ASP A N 1
ATOM 1368 C CA . ASP A 1 180 ? 28.808 10.100 144.654 1.00 21.96 180 ASP A CA 1
ATOM 1369 C C . ASP A 1 180 ? 27.825 9.986 143.505 1.00 22.62 180 ASP A C 1
ATOM 1370 O O . ASP A 1 180 ? 26.859 9.226 143.566 1.00 23.08 180 ASP A O 1
ATOM 1375 N N . ASN A 1 181 ? 28.096 10.750 142.452 1.00 24.34 181 ASN A N 1
ATOM 1376 C CA . ASN A 1 181 ? 27.262 10.796 141.259 1.00 24.93 181 ASN A CA 1
ATOM 1377 C C . ASN A 1 181 ? 25.854 11.290 141.555 1.00 21.82 181 ASN A C 1
ATOM 1378 O O . ASN A 1 181 ? 24.870 10.737 141.069 1.00 22.70 181 ASN A O 1
ATOM 1383 N N . ILE A 1 182 ? 25.772 12.342 142.358 1.00 19.55 182 ILE A N 1
ATOM 1384 C CA . ILE A 1 182 ? 24.498 12.939 142.723 1.00 16.25 182 ILE A CA 1
ATOM 1385 C C . ILE A 1 182 ? 24.518 14.387 142.250 1.00 16.68 182 ILE A C 1
ATOM 1386 O O . ILE A 1 182 ? 25.458 15.126 142.535 1.00 18.91 182 ILE A O 1
ATOM 1391 N N . ARG A 1 183 ? 23.498 14.785 141.501 1.00 14.27 183 ARG A N 1
ATOM 1392 C CA . ARG A 1 183 ? 23.412 16.161 141.043 1.00 12.45 183 ARG A CA 1
ATOM 1393 C C . ARG A 1 183 ? 22.462 16.858 142.008 1.00 10.94 183 ARG A C 1
ATOM 1394 O O . ARG A 1 183 ? 21.498 16.254 142.488 1.00 11.86 183 ARG A O 1
ATOM 1402 N N . VAL A 1 184 ? 22.753 18.120 142.302 1.00 10.82 184 VAL A N 1
ATOM 1403 C CA . VAL A 1 184 ? 21.959 18.903 143.240 1.00 9.30 184 VAL A CA 1
ATOM 1404 C C . VAL A 1 184 ? 21.611 20.267 142.655 1.00 9.97 184 VAL A C 1
ATOM 1405 O O . VAL A 1 184 ? 22.498 21.030 142.280 1.00 11.81 184 VAL A O 1
ATOM 1409 N N . ASN A 1 185 ? 20.318 20.566 142.578 1.00 9.03 185 ASN A N 1
ATOM 1410 C CA . ASN A 1 185 ? 19.860 21.838 142.038 1.00 9.44 185 ASN A CA 1
ATOM 1411 C C . ASN A 1 185 ? 18.690 22.374 142.823 1.00 9.71 185 ASN A C 1
ATOM 1412 O O . ASN A 1 185 ? 18.078 21.668 143.622 1.00 9.04 185 ASN A O 1
ATOM 1417 N N . GLY A 1 186 ? 18.372 23.631 142.556 1.00 9.27 186 GLY A N 1
ATOM 1418 C CA . GLY A 1 186 ? 17.251 24.265 143.204 1.00 8.37 186 GLY A CA 1
ATOM 1419 C C . GLY A 1 186 ? 16.348 24.862 142.146 1.00 8.85 186 GLY A C 1
ATOM 1420 O O . GLY A 1 186 ? 16.811 25.304 141.097 1.00 10.22 186 GLY A O 1
ATOM 1421 N N . VAL A 1 187 ? 15.049 24.850 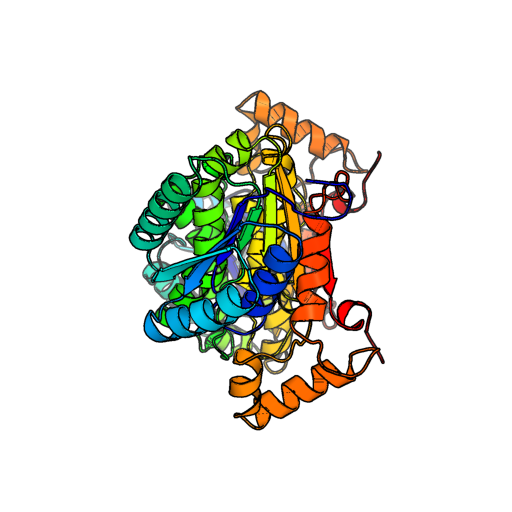142.407 1.00 7.05 187 VAL A N 1
ATOM 1422 C CA . VAL A 1 187 ? 14.084 25.439 141.490 1.00 9.02 187 VAL A CA 1
ATOM 1423 C C . VAL A 1 187 ? 13.322 26.486 142.303 1.00 9.13 187 VAL A C 1
ATOM 1424 O O . VAL A 1 187 ? 12.656 26.156 143.283 1.00 11.03 187 VAL A O 1
ATOM 1428 N N . GLY A 1 188 ? 13.441 27.748 141.909 1.00 8.47 188 GLY A N 1
ATOM 1429 C CA . GLY A 1 188 ? 12.760 28.810 142.625 1.00 9.08 188 GLY A CA 1
ATOM 1430 C C . GLY A 1 188 ? 11.500 29.287 141.933 1.00 8.03 188 GLY A C 1
ATOM 1431 O O . GLY A 1 188 ? 11.563 29.974 140.913 1.00 8.20 188 GLY A O 1
ATOM 1432 N N . PRO A 1 189 ? 10.329 28.916 142.462 1.00 8.25 189 PRO A N 1
ATOM 1433 C CA . PRO A 1 189 ? 9.057 29.333 141.870 1.00 8.83 189 PRO A CA 1
ATOM 1434 C C . PRO A 1 189 ? 8.780 30.805 142.135 1.00 10.30 189 PRO A C 1
ATOM 1435 O O . PRO A 1 189 ? 9.234 31.358 143.142 1.00 10.58 189 PRO A O 1
ATOM 1439 N N . GLY A 1 190 ? 8.054 31.430 141.210 1.00 11.35 190 GLY A N 1
ATOM 1440 C CA . GLY A 1 190 ? 7.666 32.817 141.358 1.00 10.91 190 GLY A CA 1
ATOM 1441 C C . GLY A 1 190 ? 6.324 32.719 142.048 1.00 14.55 190 GLY A C 1
ATOM 1442 O O . GLY A 1 190 ? 6.256 32.313 143.207 1.00 20.26 190 GLY A O 1
ATOM 1443 N N . VAL A 1 191 ? 5.250 33.072 141.358 1.00 12.04 191 VAL A N 1
ATOM 1444 C CA . VAL A 1 191 ? 3.931 32.962 141.959 1.00 11.38 191 VAL A CA 1
ATOM 1445 C C . VAL A 1 191 ? 3.191 31.830 141.258 1.00 13.10 191 VAL A C 1
ATOM 1446 O O . VAL A 1 191 ? 2.878 31.922 140.072 1.00 13.52 191 VAL A O 1
ATOM 1450 N N . ILE A 1 192 ? 2.939 30.753 142.000 1.00 12.29 192 ILE A N 1
ATOM 1451 C CA . ILE A 1 192 ? 2.249 29.573 141.480 1.00 11.90 192 ILE A CA 1
ATOM 1452 C C . ILE A 1 192 ? 0.917 29.397 142.206 1.00 14.30 192 ILE A C 1
ATOM 1453 O O . ILE A 1 192 ? 0.854 29.499 143.435 1.00 12.31 192 ILE A O 1
ATOM 1458 N N . ALA A 1 193 ? -0.143 29.139 141.442 1.00 11.39 193 ALA A N 1
ATOM 1459 C CA . ALA A 1 193 ? -1.480 28.954 141.999 1.00 14.97 193 ALA A CA 1
ATOM 1460 C C . ALA A 1 193 ? -1.582 27.686 142.852 1.00 17.29 193 ALA A C 1
ATOM 1461 O O . ALA A 1 193 ? -1.735 26.585 142.319 1.00 19.20 193 ALA A O 1
ATOM 1463 N N . THR A 1 194 ? -1.503 27.846 144.173 1.00 15.87 194 THR A N 1
ATOM 1464 C CA . THR A 1 194 ? -1.583 26.716 145.097 1.00 12.69 194 THR A CA 1
ATOM 1465 C C . THR A 1 194 ? -2.485 27.060 146.281 1.00 14.72 194 THR A C 1
ATOM 1466 O O . THR A 1 194 ? -2.969 28.187 146.396 1.00 14.80 194 THR A O 1
ATOM 1470 N N . SER A 1 195 ? -2.709 26.087 147.161 1.00 14.10 195 SER A N 1
ATOM 1471 C CA . SER A 1 195 ? -3.548 26.319 148.334 1.00 16.69 195 SER A CA 1
ATOM 1472 C C . SER A 1 195 ? -2.905 27.390 149.227 1.00 16.42 195 SER A C 1
ATOM 1473 O O . SER A 1 195 ? -3.597 28.169 149.889 1.00 17.08 195 SER A O 1
ATOM 1476 N N . LEU A 1 196 ? -1.575 27.419 149.236 1.00 15.38 196 LEU A N 1
ATOM 1477 C CA . LEU A 1 196 ? -0.835 28.391 150.021 1.00 11.76 196 LEU A CA 1
ATOM 1478 C C . LEU A 1 196 ? -1.180 29.772 149.488 1.00 14.39 196 LEU A C 1
ATOM 1479 O O . LEU A 1 196 ? -1.413 30.704 150.258 1.00 15.28 196 LEU A O 1
ATOM 1484 N N . VAL A 1 197 ? -1.224 29.902 148.166 1.00 11.96 197 VAL A N 1
ATOM 1485 C CA . VAL A 1 197 ? -1.555 31.179 147.559 1.00 12.01 197 VAL A CA 1
ATOM 1486 C C . VAL A 1 197 ? -3.028 31.544 147.799 1.00 12.40 197 VAL A C 1
ATOM 1487 O O . VAL A 1 197 ? -3.340 32.708 148.058 1.00 12.80 197 VAL A O 1
ATOM 1491 N N . GLU A 1 198 ? -3.925 30.559 147.737 1.00 13.02 198 GLU A N 1
ATOM 1492 C CA . GLU A 1 198 ? -5.354 30.813 147.961 1.00 17.65 198 GLU A CA 1
ATOM 1493 C C . GLU A 1 198 ? -5.615 31.362 149.364 1.00 19.76 198 GLU A C 1
ATOM 1494 O O . GLU A 1 198 ? -6.370 32.316 149.544 1.00 18.66 198 GLU A O 1
ATOM 1500 N N . MET A 1 199 ? -4.996 30.750 150.361 1.00 21.35 199 MET A N 1
ATOM 1501 C CA . MET A 1 199 ? -5.160 31.211 151.734 1.00 26.11 199 MET A CA 1
ATOM 1502 C C . MET A 1 199 ? -4.625 32.639 151.842 1.00 24.26 199 MET A C 1
ATOM 1503 O O . MET A 1 199 ? -5.263 33.513 152.427 1.00 24.97 199 MET A O 1
ATOM 1508 N N . THR A 1 200 ? -3.452 32.862 151.255 1.00 21.35 200 THR A N 1
ATOM 1509 C CA . THR A 1 200 ? -2.793 34.161 151.280 1.00 20.75 200 THR A CA 1
ATOM 1510 C C . THR A 1 200 ? -3.675 35.319 150.829 1.00 21.71 200 THR A C 1
ATOM 1511 O O . THR A 1 200 ? -3.766 36.334 151.519 1.00 22.90 200 THR A O 1
ATOM 1515 N N . ILE A 1 201 ? -4.321 35.176 149.678 1.00 19.03 201 ILE A N 1
ATOM 1516 C CA . ILE A 1 201 ? -5.150 36.256 149.161 1.00 19.25 201 ILE A CA 1
ATOM 1517 C C . ILE A 1 201 ? -6.485 36.411 149.871 1.00 19.08 201 ILE A C 1
ATOM 1518 O O . ILE A 1 201 ? -7.324 37.214 149.461 1.00 18.81 201 ILE A O 1
ATOM 1523 N N . GLN A 1 202 ? -6.690 35.644 150.935 1.00 19.51 202 GLN A N 1
ATOM 1524 C CA . GLN A 1 202 ? -7.929 35.772 151.690 1.00 21.32 202 GLN A CA 1
ATOM 1525 C C . GLN A 1 202 ? -7.880 37.137 152.375 1.00 21.03 202 GLN A C 1
ATOM 1526 O O . GLN A 1 202 ? -8.915 37.756 152.628 1.00 22.45 202 GLN A O 1
ATOM 1532 N N . ASP A 1 203 ? -6.666 37.605 152.665 1.00 19.29 203 ASP A N 1
ATOM 1533 C CA . ASP A 1 203 ? -6.468 38.908 153.298 1.00 18.99 203 ASP A CA 1
ATOM 1534 C C . ASP A 1 203 ? -6.241 39.985 152.227 1.00 20.17 203 ASP A C 1
ATOM 1535 O O . ASP A 1 203 ? -5.311 39.894 151.424 1.00 19.10 203 ASP A O 1
ATOM 1540 N N . PRO A 1 204 ? -7.081 41.032 152.219 1.00 22.33 204 PRO A N 1
ATOM 1541 C CA . PRO A 1 204 ? -6.979 42.125 151.240 1.00 22.18 204 PRO A CA 1
ATOM 1542 C C . PRO A 1 204 ? -5.604 42.756 151.026 1.00 21.10 204 PRO A C 1
ATOM 1543 O O . PRO A 1 204 ? -5.247 43.080 149.896 1.00 20.82 204 PRO A O 1
ATOM 1547 N N . GLU A 1 205 ? -4.836 42.943 152.092 1.00 19.35 205 GLU A N 1
ATOM 1548 C CA . GLU A 1 205 ? -3.513 43.541 151.946 1.00 19.01 205 GLU A CA 1
ATOM 1549 C C . GLU A 1 205 ? -2.572 42.588 151.221 1.00 17.50 205 GLU A C 1
ATOM 1550 O O . GLU A 1 205 ? -1.805 42.991 150.343 1.00 13.01 205 GLU A O 1
ATOM 1556 N N . GLN A 1 206 ? -2.628 41.320 151.606 1.00 14.69 206 GLN A N 1
ATOM 1557 C CA . GLN A 1 206 ? -1.777 40.320 150.992 1.00 16.55 206 GLN A CA 1
ATOM 1558 C C . GLN A 1 206 ? -2.234 40.067 149.560 1.00 17.75 206 GLN A C 1
ATOM 1559 O O . GLN A 1 206 ? -1.421 39.766 148.683 1.00 18.63 206 GLN A O 1
ATOM 1565 N N . LYS A 1 207 ? -3.534 40.194 149.318 1.00 17.01 207 LYS A N 1
ATOM 1566 C CA . LYS A 1 207 ? -4.050 40.002 147.972 1.00 19.04 207 LYS A CA 1
ATOM 1567 C C . LYS A 1 207 ? -3.449 41.076 147.067 1.00 18.32 207 LYS A C 1
ATOM 1568 O O . LYS A 1 207 ? -3.088 40.807 145.927 1.00 17.83 207 LYS A O 1
ATOM 1574 N N . GLU A 1 208 ? -3.342 42.293 147.590 1.00 19.22 208 GLU A N 1
ATOM 1575 C CA . GLU A 1 208 ? -2.775 43.409 146.842 1.00 21.45 208 GLU A CA 1
ATOM 1576 C C . GLU A 1 208 ? -1.269 43.227 146.632 1.00 19.91 208 GLU A C 1
ATOM 1577 O O . GLU A 1 208 ? -0.730 43.601 145.588 1.00 19.23 208 GLU A O 1
ATOM 1583 N N . ASN A 1 209 ? -0.590 42.658 147.623 1.00 18.12 209 ASN A N 1
ATOM 1584 C CA . ASN A 1 209 ? 0.844 42.423 147.513 1.00 15.67 209 ASN A CA 1
ATOM 1585 C C . ASN A 1 209 ? 1.108 41.346 146.466 1.00 14.33 209 ASN A C 1
ATOM 1586 O O . ASN A 1 209 ? 2.093 41.408 145.734 1.00 15.22 209 ASN A O 1
ATOM 1591 N N . LEU A 1 210 ? 0.231 40.352 146.401 1.00 13.43 210 LEU A N 1
ATOM 1592 C CA . LEU A 1 210 ? 0.399 39.290 145.424 1.00 16.56 210 LEU A CA 1
ATOM 1593 C C . LEU A 1 210 ? 0.188 39.829 144.013 1.00 17.51 210 LEU A C 1
ATOM 1594 O O . LEU A 1 210 ? 0.875 39.424 143.078 1.00 18.03 210 LEU A O 1
ATOM 1599 N N . ASN A 1 211 ? -0.766 40.742 143.862 1.00 18.53 211 ASN A N 1
ATOM 1600 C CA . ASN A 1 211 ? -1.049 41.329 142.555 1.00 19.51 211 ASN A CA 1
ATOM 1601 C C . ASN A 1 211 ? 0.142 42.155 142.073 1.00 18.36 211 ASN A C 1
ATOM 1602 O O . ASN A 1 211 ? 0.337 42.337 140.875 1.00 16.91 211 ASN A O 1
ATOM 1607 N N . LYS A 1 212 ? 0.936 42.658 143.012 1.00 17.54 212 LYS A N 1
ATOM 1608 C CA . LYS A 1 212 ? 2.110 43.450 142.667 1.00 17.49 212 LYS A CA 1
ATOM 1609 C C . LYS A 1 212 ? 3.155 42.556 142.008 1.00 16.32 212 LYS A C 1
ATOM 1610 O O . LYS A 1 212 ? 3.850 42.968 141.081 1.00 15.28 212 LYS A O 1
ATOM 1616 N N . LEU A 1 213 ? 3.264 41.330 142.506 1.00 12.43 213 LEU A N 1
ATOM 1617 C CA . LEU A 1 213 ? 4.217 40.370 141.977 1.00 13.07 213 LEU A CA 1
ATOM 1618 C C . LEU A 1 213 ? 3.806 39.897 140.592 1.00 12.06 213 LEU A C 1
ATOM 1619 O O . LEU A 1 213 ? 4.640 39.810 139.694 1.00 12.82 213 LEU A O 1
ATOM 1624 N N . ILE A 1 214 ? 2.523 39.576 140.427 1.00 11.24 214 ILE A N 1
ATOM 1625 C CA . ILE A 1 214 ? 2.017 39.101 139.139 1.00 14.56 214 ILE A CA 1
ATOM 1626 C C . ILE A 1 214 ? 2.215 40.175 138.074 1.00 13.91 214 ILE A C 1
ATOM 1627 O O . ILE A 1 214 ? 2.609 39.894 136.944 1.00 14.68 214 ILE A O 1
ATOM 1632 N N . ASP A 1 215 ? 1.946 41.414 138.458 1.00 13.54 215 ASP A N 1
ATOM 1633 C CA . ASP A 1 215 ? 2.077 42.541 137.562 1.00 15.83 215 ASP A CA 1
ATOM 1634 C C . ASP A 1 215 ? 3.544 42.812 137.227 1.00 14.21 215 ASP A C 1
ATOM 1635 O O . ASP A 1 215 ? 3.850 43.466 136.237 1.00 12.97 215 ASP A O 1
ATOM 1640 N N . ARG A 1 216 ? 4.452 42.283 138.040 1.00 10.15 216 ARG A N 1
ATOM 1641 C CA . ARG A 1 216 ? 5.871 42.499 137.816 1.00 9.52 216 ARG A CA 1
ATOM 1642 C C . ARG A 1 216 ? 6.552 41.393 137.031 1.00 11.43 216 ARG A C 1
ATOM 1643 O O . ARG A 1 216 ? 7.755 41.457 136.772 1.00 10.82 216 ARG A O 1
ATOM 1651 N N . CYS A 1 217 ? 5.804 40.362 136.664 1.00 12.23 217 CYS A N 1
ATOM 1652 C CA . CYS A 1 217 ? 6.417 39.321 135.873 1.00 14.90 217 CYS A CA 1
ATOM 1653 C C . CYS A 1 217 ? 6.030 39.612 134.423 1.00 13.25 217 CYS A C 1
ATOM 1654 O O . CYS A 1 217 ? 5.018 40.263 134.166 1.00 11.69 217 CYS A O 1
ATOM 1657 N N . ALA A 1 218 ? 6.860 39.174 133.481 1.00 13.36 218 ALA A N 1
ATOM 1658 C CA . ALA A 1 218 ? 6.623 39.439 132.060 1.00 12.09 218 ALA A CA 1
ATOM 1659 C C . ALA A 1 218 ? 5.332 38.854 131.501 1.00 11.03 218 ALA A C 1
ATOM 1660 O O . ALA A 1 218 ? 4.652 39.497 130.702 1.00 11.15 218 ALA A O 1
ATOM 1662 N N . LEU A 1 219 ? 4.993 37.641 131.927 1.00 11.78 219 LEU A N 1
ATOM 1663 C CA . LEU A 1 219 ? 3.790 36.969 131.450 1.00 11.65 219 LEU A CA 1
ATOM 1664 C C . LEU A 1 219 ? 2.531 37.478 132.152 1.00 15.79 219 LEU A C 1
ATOM 1665 O O . LEU A 1 219 ? 1.413 37.171 131.744 1.00 17.93 219 LEU A O 1
ATOM 1670 N N . ARG A 1 220 ? 2.721 38.262 133.205 1.00 15.14 220 ARG A N 1
ATOM 1671 C CA . ARG A 1 220 ? 1.615 38.838 133.960 1.00 17.35 220 ARG A CA 1
ATOM 1672 C C . ARG A 1 220 ? 0.469 37.897 134.313 1.00 14.02 220 ARG A C 1
ATOM 1673 O O . ARG A 1 220 ? -0.698 38.184 134.067 1.00 16.28 220 ARG A O 1
ATOM 1681 N N . ARG A 1 221 ? 0.820 36.770 134.909 1.00 11.93 221 ARG A N 1
ATOM 1682 C CA . ARG A 1 221 ? -0.156 35.795 135.355 1.00 10.53 221 ARG A CA 1
ATOM 1683 C C . ARG A 1 221 ? 0.584 34.834 136.268 1.00 9.73 221 ARG A C 1
ATOM 1684 O O . ARG A 1 221 ? 1.815 34.771 136.238 1.00 11.89 221 ARG A O 1
ATOM 1692 N N . MET A 1 222 ? -0.160 34.104 137.092 1.00 10.49 222 MET A N 1
ATOM 1693 C CA . MET A 1 222 ? 0.437 33.119 137.988 1.00 11.19 222 MET A CA 1
ATOM 1694 C C . MET A 1 222 ? 0.753 31.875 137.173 1.00 10.77 222 MET A C 1
ATOM 1695 O O . MET A 1 222 ? 0.092 31.595 136.177 1.00 13.13 222 MET A O 1
ATOM 1700 N N . GLY A 1 223 ? 1.759 31.124 137.598 1.00 8.28 223 GLY A N 1
ATOM 1701 C CA . GLY A 1 223 ? 2.087 29.903 136.893 1.00 11.18 223 GLY A CA 1
ATOM 1702 C C . GLY A 1 223 ? 1.221 28.806 137.476 1.00 13.04 223 GLY A C 1
ATOM 1703 O O . GLY A 1 223 ? 0.584 28.996 138.514 1.00 12.59 223 GLY A O 1
ATOM 1704 N N . GLU A 1 224 ? 1.170 27.663 136.808 1.00 13.89 224 GLU A N 1
ATOM 1705 C CA . GLU A 1 224 ? 0.388 26.544 137.309 1.00 16.48 224 GLU A CA 1
ATOM 1706 C C . GLU A 1 224 ? 1.372 25.513 137.848 1.00 13.36 224 GLU A C 1
ATOM 1707 O O . GLU A 1 224 ? 2.524 25.469 137.415 1.00 13.51 224 GLU A O 1
ATOM 1713 N N . PRO A 1 225 ? 0.946 24.690 138.825 1.00 13.13 225 PRO A N 1
ATOM 1714 C CA . PRO A 1 225 ? 1.839 23.671 139.390 1.00 11.88 225 PRO A CA 1
ATOM 1715 C C . PRO A 1 225 ? 2.594 22.825 138.357 1.00 10.91 225 PRO A C 1
ATOM 1716 O O . PRO A 1 225 ? 3.762 22.501 138.554 1.00 11.75 225 PRO A O 1
ATOM 1720 N N . LYS A 1 226 ? 1.930 22.465 137.260 1.00 11.14 226 LYS A N 1
ATOM 1721 C CA . LYS A 1 226 ? 2.574 21.648 136.237 1.00 11.88 226 LYS A CA 1
ATOM 1722 C C . LYS A 1 226 ? 3.678 22.405 135.508 1.00 10.14 226 LYS A C 1
ATOM 1723 O O . LYS A 1 226 ? 4.587 21.799 134.955 1.00 10.14 226 LYS A O 1
ATOM 1729 N N . GLU A 1 227 ? 3.597 23.730 135.514 1.00 10.94 227 GLU A N 1
ATOM 1730 C CA . GLU A 1 227 ? 4.611 24.552 134.861 1.00 11.75 227 GLU A CA 1
ATOM 1731 C C . GLU A 1 227 ? 5.886 24.533 135.694 1.00 13.44 227 GLU A C 1
ATOM 1732 O O . GLU A 1 227 ? 6.995 24.593 135.160 1.00 12.59 227 GLU A O 1
ATOM 1738 N N . LEU A 1 228 ? 5.718 24.451 137.011 1.00 11.85 228 LEU A N 1
ATOM 1739 C CA . LEU A 1 228 ? 6.853 24.385 137.920 1.00 10.22 228 LEU A CA 1
ATOM 1740 C C . LEU A 1 228 ? 7.385 22.952 137.889 1.00 7.81 228 LEU A C 1
ATOM 1741 O O . LEU A 1 228 ? 8.593 22.733 137.817 1.00 10.91 228 LEU A O 1
ATOM 1746 N N . ALA A 1 229 ? 6.474 21.984 137.938 1.00 9.45 229 ALA A N 1
ATOM 1747 C CA . ALA A 1 229 ? 6.832 20.567 137.919 1.00 8.74 229 ALA A CA 1
ATOM 1748 C C . ALA A 1 229 ? 7.669 20.177 136.700 1.00 9.78 229 ALA A C 1
ATOM 1749 O O . ALA A 1 229 ? 8.536 19.312 136.795 1.00 9.52 229 ALA A O 1
ATOM 1751 N N . ALA A 1 230 ? 7.393 20.803 135.558 1.00 10.86 230 ALA A N 1
ATOM 1752 C CA . ALA A 1 230 ? 8.114 20.518 134.317 1.00 11.33 230 ALA A CA 1
ATOM 1753 C C . ALA A 1 230 ? 9.614 20.711 134.484 1.00 12.83 230 ALA A C 1
ATOM 1754 O O . ALA A 1 230 ? 10.408 19.907 134.002 1.00 13.90 230 ALA A O 1
ATOM 1756 N N . MET A 1 231 ? 10.003 21.783 135.164 1.00 11.72 231 MET A N 1
ATOM 1757 C CA . MET A 1 231 ? 11.418 22.062 135.376 1.00 11.81 231 MET A CA 1
ATOM 1758 C C . MET A 1 231 ? 12.054 21.052 136.327 1.00 9.05 231 MET A C 1
ATOM 1759 O O . MET A 1 231 ? 13.208 20.672 136.151 1.00 8.89 231 MET A O 1
ATOM 1764 N N . VAL A 1 232 ? 11.297 20.615 137.330 1.00 9.42 232 VAL A N 1
ATOM 1765 C CA . VAL A 1 232 ? 11.799 19.638 138.301 1.00 10.74 232 VAL A CA 1
ATOM 1766 C C . VAL A 1 232 ? 12.042 18.293 137.606 1.00 10.83 232 VAL A C 1
ATOM 1767 O O . VAL A 1 232 ? 13.078 17.653 137.806 1.00 12.00 232 VAL A O 1
ATOM 1771 N N . ALA A 1 233 ? 11.078 17.866 136.795 1.00 11.12 233 ALA A N 1
ATOM 1772 C CA . ALA A 1 233 ? 11.198 16.602 136.071 1.00 11.96 233 ALA A CA 1
ATOM 1773 C C . ALA A 1 233 ? 12.402 16.624 135.127 1.00 12.02 233 ALA A C 1
ATOM 1774 O O . ALA A 1 233 ? 13.167 15.664 135.066 1.00 13.67 233 ALA A O 1
ATOM 1776 N N . PHE A 1 234 ? 12.575 17.724 134.400 1.00 12.44 234 PHE A N 1
ATOM 1777 C CA . PHE A 1 234 ? 13.689 17.836 133.464 1.00 11.62 234 PHE A CA 1
ATOM 1778 C C . PHE A 1 234 ? 15.056 17.675 134.115 1.00 12.76 234 PHE A C 1
ATOM 1779 O O . PHE A 1 234 ? 15.918 16.974 133.589 1.00 10.91 234 PHE A O 1
ATOM 1787 N N . LEU A 1 235 ? 15.262 18.344 135.246 1.00 12.73 235 LEU A N 1
ATOM 1788 C CA . LEU A 1 235 ? 16.542 18.269 135.944 1.00 11.45 235 LEU A CA 1
ATOM 1789 C C . LEU A 1 235 ? 16.851 16.841 136.369 1.00 11.67 235 LEU A C 1
ATOM 1790 O O . LEU A 1 235 ? 18.008 16.482 136.572 1.00 14.53 235 LEU A O 1
ATOM 1795 N N . CYS A 1 236 ? 15.811 16.025 136.499 1.00 13.70 236 CYS A N 1
ATOM 1796 C CA . CYS A 1 236 ? 15.986 14.633 136.899 1.00 13.10 236 CYS A CA 1
ATOM 1797 C C . CYS A 1 236 ? 16.256 13.720 135.700 1.00 14.29 236 CYS A C 1
ATOM 1798 O O . CYS A 1 236 ? 16.749 12.605 135.867 1.00 14.39 236 CYS A O 1
ATOM 1801 N N . PHE A 1 237 ? 15.927 14.190 134.497 1.00 13.54 237 PHE A N 1
ATOM 1802 C CA . PHE A 1 237 ? 16.149 13.415 133.272 1.00 13.18 237 PHE A CA 1
ATOM 1803 C C . PHE A 1 237 ? 17.635 13.136 133.057 1.00 14.40 237 PHE A C 1
ATOM 1804 O O . PHE A 1 237 ? 18.483 13.955 133.412 1.00 13.95 237 PHE A O 1
ATOM 1812 N N . PRO A 1 238 ? 17.974 11.966 132.487 1.00 14.68 238 PRO A N 1
ATOM 1813 C CA . PRO A 1 238 ? 19.396 11.694 132.250 1.00 13.44 238 PRO A CA 1
ATOM 1814 C C . PRO A 1 238 ? 19.919 12.761 131.279 1.00 12.54 238 PRO A C 1
ATOM 1815 O O . PRO A 1 238 ? 21.120 12.996 131.174 1.00 15.75 238 PRO A O 1
ATOM 1819 N N . ALA A 1 239 ? 18.999 13.413 130.576 1.00 12.24 239 ALA A N 1
ATOM 1820 C CA . ALA A 1 239 ? 19.354 14.461 129.626 1.00 11.95 239 ALA A CA 1
ATOM 1821 C C . ALA A 1 239 ? 20.024 15.663 130.302 1.00 13.97 239 ALA A C 1
ATOM 1822 O O . ALA A 1 239 ? 20.859 16.335 129.699 1.00 13.80 239 ALA A O 1
ATOM 1824 N N . ALA A 1 240 ? 19.655 15.933 131.553 1.00 12.29 240 ALA A N 1
ATOM 1825 C CA . ALA A 1 240 ? 20.210 17.061 132.301 1.00 10.28 240 ALA A CA 1
ATOM 1826 C C . ALA A 1 240 ? 21.474 16.687 133.071 1.00 12.64 240 ALA A C 1
ATOM 1827 O O . ALA A 1 240 ? 21.811 17.326 134.069 1.00 13.56 240 ALA A O 1
ATOM 1829 N N . SER A 1 241 ? 22.185 15.669 132.587 1.00 13.07 241 SER A N 1
ATOM 1830 C CA . SER A 1 241 ? 23.395 15.172 133.245 1.00 12.82 241 SER A CA 1
ATOM 1831 C C . SER A 1 241 ? 24.537 16.151 133.522 1.00 15.12 241 SER A C 1
ATOM 1832 O O . SER A 1 241 ? 25.399 15.859 134.350 1.00 16.54 241 SER A O 1
ATOM 1835 N N . TYR A 1 242 ? 24.563 17.299 132.846 1.00 14.00 242 TYR A N 1
ATOM 1836 C CA . TYR A 1 242 ? 25.630 18.280 133.076 1.00 13.13 242 TYR A CA 1
ATOM 1837 C C . TYR A 1 242 ? 25.152 19.479 133.896 1.00 10.75 242 TYR A C 1
ATOM 1838 O O . TYR A 1 242 ? 25.888 20.447 134.079 1.00 13.62 242 TYR A O 1
ATOM 1847 N N . VAL A 1 243 ? 23.917 19.416 134.383 1.00 10.02 243 VAL A N 1
ATOM 1848 C CA . VAL A 1 243 ? 23.360 20.503 135.182 1.00 10.10 243 VAL A CA 1
ATOM 1849 C C . VAL A 1 243 ? 23.437 20.204 136.690 1.00 10.77 243 VAL A C 1
ATOM 1850 O O . VAL A 1 243 ? 22.842 19.247 137.181 1.00 9.15 243 VAL A O 1
ATOM 1854 N N . THR A 1 244 ? 24.184 21.023 137.418 1.00 11.56 244 THR A N 1
ATOM 1855 C CA . THR A 1 244 ? 24.305 20.851 138.858 1.00 11.05 244 THR A CA 1
ATOM 1856 C C . THR A 1 244 ? 24.786 22.137 139.535 1.00 10.69 244 THR A C 1
ATOM 1857 O O . THR A 1 244 ? 25.536 22.922 138.944 1.00 11.22 244 THR A O 1
ATOM 1861 N N . GLY A 1 245 ? 24.321 22.360 140.765 1.00 10.39 245 GLY A N 1
ATOM 1862 C CA . GLY A 1 245 ? 24.708 23.544 141.515 1.00 7.20 245 GLY A CA 1
ATOM 1863 C C . GLY A 1 245 ? 23.980 24.799 141.078 1.00 7.50 245 GLY A C 1
ATOM 1864 O O . GLY A 1 245 ? 24.367 25.906 141.447 1.00 11.16 245 GLY A O 1
ATOM 1865 N N . GLN A 1 246 ? 22.920 24.630 140.294 1.00 7.05 246 GLN A N 1
ATOM 1866 C CA . GLN A 1 246 ? 22.131 25.751 139.792 1.00 8.41 246 GLN A CA 1
ATOM 1867 C C . GLN A 1 246 ? 20.833 26.025 140.560 1.00 7.77 246 GLN A C 1
ATOM 1868 O O . GLN A 1 246 ? 20.234 25.128 141.147 1.00 8.26 246 GLN A O 1
ATOM 1874 N N . ILE A 1 247 ? 20.415 27.284 140.550 1.00 7.82 247 ILE A N 1
ATOM 1875 C CA . ILE A 1 247 ? 19.154 27.693 141.159 1.00 9.34 247 ILE A CA 1
ATOM 1876 C C . ILE A 1 247 ? 18.406 28.295 139.976 1.00 9.03 247 ILE A C 1
ATOM 1877 O O . ILE A 1 247 ? 18.722 29.395 139.528 1.00 10.10 247 ILE A O 1
ATOM 1882 N N . ILE A 1 248 ? 17.426 27.570 139.456 1.00 8.56 248 ILE A N 1
ATOM 1883 C CA . ILE A 1 248 ? 16.685 28.044 138.298 1.00 9.77 248 ILE A CA 1
ATOM 1884 C C . ILE A 1 248 ? 15.314 28.562 138.688 1.00 9.36 248 ILE A C 1
ATOM 1885 O O . ILE A 1 248 ? 14.575 27.902 139.417 1.00 10.88 248 ILE A O 1
ATOM 1890 N N . TYR A 1 249 ? 14.971 29.747 138.197 1.00 8.93 249 TYR A N 1
ATOM 1891 C CA . TYR A 1 249 ? 13.683 30.342 138.518 1.00 9.17 249 TYR A CA 1
ATOM 1892 C C . TYR A 1 249 ? 12.635 30.139 137.440 1.00 9.70 249 TYR A C 1
ATOM 1893 O O . TYR A 1 249 ? 12.886 30.371 136.262 1.00 13.31 249 TYR A O 1
ATOM 1902 N N . VAL A 1 250 ? 11.463 29.688 137.866 1.00 7.83 250 VAL A N 1
ATOM 1903 C CA . VAL A 1 250 ? 10.316 29.454 136.994 1.00 8.74 250 VAL A CA 1
ATOM 1904 C C . VAL A 1 250 ? 9.351 30.494 137.534 1.00 9.61 250 VAL A C 1
ATOM 1905 O O . VAL A 1 250 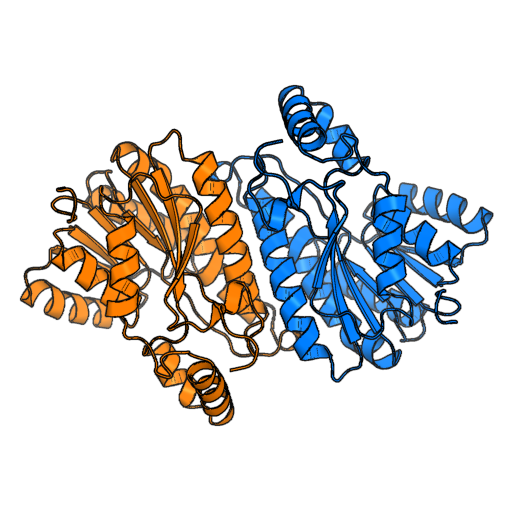? 8.532 30.209 138.406 1.00 11.83 250 VAL A O 1
ATOM 1909 N N . ASP A 1 251 ? 9.448 31.703 136.992 1.00 10.11 251 ASP A N 1
ATOM 1910 C CA . ASP A 1 251 ? 8.683 32.831 137.501 1.00 10.17 251 ASP A CA 1
ATOM 1911 C C . ASP A 1 251 ? 8.003 33.776 136.513 1.00 10.45 251 ASP A C 1
ATOM 1912 O O . ASP A 1 251 ? 7.608 34.879 136.899 1.00 8.75 251 ASP A O 1
ATOM 1917 N N . GLY A 1 252 ? 7.876 33.378 135.255 1.00 9.90 252 GLY A N 1
ATOM 1918 C CA . GLY A 1 252 ? 7.230 34.252 134.291 1.00 6.09 252 GLY A CA 1
ATOM 1919 C C . GLY A 1 252 ? 8.027 35.514 134.035 1.00 5.57 252 GLY A C 1
ATOM 1920 O O . GLY A 1 252 ? 7.491 36.495 133.524 1.00 9.17 252 GLY A O 1
ATOM 1921 N N . GLY A 1 253 ? 9.305 35.492 134.409 1.00 7.77 253 GLY A N 1
ATOM 1922 C CA . GLY A 1 253 ? 10.176 36.637 134.191 1.00 7.88 253 GLY A CA 1
ATOM 1923 C C . GLY A 1 253 ? 10.407 37.565 135.374 1.00 9.57 253 GLY A C 1
ATOM 1924 O O . GLY A 1 253 ? 11.188 38.509 135.281 1.00 9.01 253 GLY A O 1
ATOM 1925 N N . LEU A 1 254 ? 9.742 37.296 136.493 1.00 10.60 254 LEU A N 1
ATOM 1926 C CA . LEU A 1 254 ? 9.864 38.132 137.687 1.00 10.26 254 LEU A CA 1
ATOM 1927 C C . LEU A 1 254 ? 11.299 38.507 138.074 1.00 10.49 254 LEU A C 1
ATOM 1928 O O . LEU A 1 254 ? 11.599 39.680 138.282 1.00 12.85 254 LEU A O 1
ATOM 1933 N N . MET A 1 255 ? 12.185 37.521 138.162 1.00 11.42 255 MET A N 1
ATOM 1934 C CA . MET A 1 255 ? 13.578 37.756 138.554 1.00 12.89 255 MET A CA 1
ATOM 1935 C C . MET A 1 255 ? 14.404 38.619 137.600 1.00 14.47 255 MET A C 1
ATOM 1936 O O . MET A 1 255 ? 15.488 39.073 137.960 1.00 17.33 255 MET A O 1
ATOM 1941 N N . ALA A 1 256 ? 13.903 38.844 136.389 1.00 13.97 256 ALA A N 1
ATOM 1942 C CA . ALA A 1 256 ? 14.632 39.647 135.406 1.00 13.22 256 ALA A CA 1
ATOM 1943 C C . ALA A 1 256 ? 14.151 41.093 135.359 1.00 12.45 256 ALA A C 1
ATOM 1944 O O . ALA A 1 256 ? 14.718 41.918 134.648 1.00 15.87 256 ALA A O 1
ATOM 1946 N N . ASN A 1 257 ? 13.124 41.398 136.142 1.00 10.90 257 ASN A N 1
ATOM 1947 C CA . ASN A 1 257 ? 12.517 42.718 136.148 1.00 10.52 257 ASN A CA 1
ATOM 1948 C C . ASN A 1 257 ? 13.013 43.734 137.156 1.00 13.61 257 ASN A C 1
ATOM 1949 O O . ASN A 1 257 ? 13.422 43.398 138.269 1.00 15.42 257 ASN A O 1
ATOM 1954 N N . CYS A 1 258 ? 12.973 44.994 136.737 1.00 12.84 258 CYS A N 1
ATOM 1955 C CA . CYS A 1 258 ? 13.322 46.101 137.597 1.00 11.78 258 CYS A CA 1
ATOM 1956 C C . CYS A 1 258 ? 12.247 47.173 137.436 1.00 13.99 258 CYS A C 1
ATOM 1957 O O . CYS A 1 258 ? 11.506 47.457 138.377 1.00 15.38 258 CYS A O 1
ATOM 1960 N N . GLY A 1 259 ? 12.135 47.739 136.235 1.00 10.36 259 GLY A N 1
ATOM 1961 C CA . GLY A 1 259 ? 11.172 48.807 136.013 1.00 8.00 259 GLY A CA 1
ATOM 1962 C C . GLY A 1 259 ? 9.895 48.540 135.238 1.00 9.76 259 GLY A C 1
ATOM 1963 O O . GLY A 1 259 ? 9.127 49.467 134.993 1.00 12.50 259 GLY A O 1
ATOM 1964 N N . PHE A 1 260 ? 9.654 47.299 134.834 1.00 10.99 260 PHE A N 1
ATOM 1965 C CA . PHE A 1 260 ? 8.427 46.987 134.105 1.00 10.68 260 PHE A CA 1
ATOM 1966 C C . PHE A 1 260 ? 7.282 46.746 135.092 1.00 13.69 260 PHE A C 1
ATOM 1967 O O . PHE A 1 260 ? 6.140 47.082 134.733 1.00 15.43 260 PHE A O 1
ATOM 1976 N N . ALA B 1 2 ? 27.610 63.967 163.431 1.00 45.55 2 ALA B N 1
ATOM 1977 C CA . ALA B 1 2 ? 28.735 63.433 162.608 1.00 45.81 2 ALA B CA 1
ATOM 1978 C C . ALA B 1 2 ? 28.839 64.145 161.268 1.00 45.72 2 ALA B C 1
ATOM 1979 O O . ALA B 1 2 ? 27.823 64.460 160.644 1.00 48.31 2 ALA B O 1
ATOM 1981 N N . GLY B 1 3 ? 30.070 64.388 160.828 1.00 42.29 3 GLY B N 1
ATOM 1982 C CA . GLY B 1 3 ? 30.279 65.041 159.551 1.00 35.83 3 GLY B CA 1
ATOM 1983 C C . GLY B 1 3 ? 30.091 64.060 158.408 1.00 31.01 3 GLY B C 1
ATOM 1984 O O . GLY B 1 3 ? 29.908 62.864 158.622 1.00 30.26 3 GLY B O 1
ATOM 1985 N N . ARG B 1 4 ? 30.143 64.574 157.188 1.00 27.75 4 ARG B N 1
ATOM 1986 C CA . ARG B 1 4 ? 29.981 63.766 155.986 1.00 25.28 4 ARG B CA 1
ATOM 1987 C C . ARG B 1 4 ? 30.910 62.547 155.927 1.00 22.43 4 ARG B C 1
ATOM 1988 O O . ARG B 1 4 ? 30.485 61.464 155.530 1.00 21.20 4 ARG B O 1
ATOM 1996 N N . TRP B 1 5 ? 32.169 62.717 156.328 1.00 19.43 5 TRP B N 1
ATOM 1997 C CA . TRP B 1 5 ? 33.133 61.619 156.272 1.00 18.94 5 TRP B CA 1
ATOM 1998 C C . TRP B 1 5 ? 33.706 61.113 157.604 1.00 18.40 5 TRP B C 1
ATOM 1999 O O . TRP B 1 5 ? 34.852 60.670 157.666 1.00 18.35 5 TRP B O 1
ATOM 2010 N N . ASN B 1 6 ? 32.914 61.178 158.667 1.00 18.98 6 ASN B N 1
ATOM 2011 C CA . ASN B 1 6 ? 33.356 60.674 159.961 1.00 20.50 6 ASN B CA 1
ATOM 2012 C C . ASN B 1 6 ? 32.159 60.247 160.795 1.00 20.55 6 ASN B C 1
ATOM 2013 O O . ASN B 1 6 ? 31.011 60.355 160.353 1.00 18.28 6 ASN B O 1
ATOM 2018 N N . LEU B 1 7 ? 32.432 59.749 161.997 1.00 19.45 7 LEU B N 1
ATOM 2019 C CA . LEU B 1 7 ? 31.381 59.268 162.878 1.00 17.11 7 LEU B CA 1
ATOM 2020 C C . LEU B 1 7 ? 31.424 59.956 164.233 1.00 17.22 7 LEU B C 1
ATOM 2021 O O . LEU B 1 7 ? 31.096 59.360 165.255 1.00 16.17 7 LEU B O 1
ATOM 2026 N N . GLU B 1 8 ? 31.822 61.221 164.225 1.00 19.80 8 GLU B N 1
ATOM 2027 C CA . GLU B 1 8 ? 31.914 62.014 165.442 1.00 24.24 8 GLU B CA 1
ATOM 2028 C C . GLU B 1 8 ? 30.577 62.060 166.165 1.00 22.61 8 GLU B C 1
ATOM 2029 O O . GLU B 1 8 ? 29.586 62.553 165.625 1.00 21.18 8 GLU B O 1
ATOM 2035 N N . GLY B 1 9 ? 30.563 61.539 167.388 1.00 24.67 9 GLY B N 1
ATOM 2036 C CA . GLY B 1 9 ? 29.353 61.542 168.188 1.00 23.10 9 GLY B CA 1
ATOM 2037 C C . GLY B 1 9 ? 28.422 60.364 167.981 1.00 23.11 9 GLY B C 1
ATOM 2038 O O . GLY B 1 9 ? 27.387 60.278 168.643 1.00 26.81 9 GLY B O 1
ATOM 2039 N N . CYS B 1 10 ? 28.775 59.456 167.074 1.00 21.12 10 CYS B N 1
ATOM 2040 C CA . CYS B 1 10 ? 27.935 58.294 166.802 1.00 16.13 10 CYS B CA 1
ATOM 2041 C C . CYS B 1 10 ? 28.222 57.178 167.799 1.00 15.63 10 CYS B C 1
ATOM 2042 O O . CYS B 1 10 ? 29.367 56.985 168.216 1.00 16.95 10 CYS B O 1
ATOM 2045 N N . THR B 1 11 ? 27.179 56.454 168.194 1.00 13.78 11 THR B N 1
ATOM 2046 C CA . THR B 1 11 ? 27.342 55.351 169.132 1.00 13.13 11 THR B CA 1
ATOM 2047 C C . THR B 1 11 ? 27.306 54.053 168.333 1.00 14.26 11 THR B C 1
ATOM 2048 O O . THR B 1 11 ? 26.582 53.950 167.343 1.00 15.42 11 THR B O 1
ATOM 2052 N N . ALA B 1 12 ? 28.092 53.067 168.750 1.00 11.70 12 ALA B N 1
ATOM 2053 C CA . ALA B 1 12 ? 28.153 51.812 168.016 1.00 10.94 12 ALA B CA 1
ATOM 2054 C C . ALA B 1 12 ? 28.334 50.575 168.883 1.00 11.44 12 ALA B C 1
ATOM 2055 O O . ALA B 1 12 ? 28.964 50.630 169.937 1.00 13.45 12 ALA B O 1
ATOM 2057 N N . LEU B 1 13 ? 27.769 49.459 168.429 1.00 10.63 13 LEU B N 1
ATOM 2058 C CA . LEU B 1 13 ? 27.905 48.177 169.114 1.00 10.70 13 LEU B CA 1
ATOM 2059 C C . LEU B 1 13 ? 28.462 47.207 168.075 1.00 12.44 13 LEU B C 1
ATOM 2060 O O . LEU B 1 13 ? 27.845 46.997 167.035 1.00 12.92 13 LEU B O 1
ATOM 2065 N N . VAL B 1 14 ? 29.636 46.643 168.344 1.00 10.78 14 VAL B N 1
ATOM 2066 C CA . VAL B 1 14 ? 30.269 45.692 167.433 1.00 10.69 14 VAL B CA 1
ATOM 2067 C C . VAL B 1 14 ? 30.395 44.378 168.188 1.00 12.93 14 VAL B C 1
ATOM 2068 O O . VAL B 1 14 ? 31.046 44.329 169.229 1.00 13.09 14 VAL B O 1
ATOM 2072 N N . THR B 1 15 ? 29.775 43.315 167.683 1.00 10.69 15 THR B N 1
ATOM 2073 C CA . THR B 1 15 ? 29.857 42.026 168.369 1.00 11.74 15 THR B CA 1
ATOM 2074 C C . THR B 1 15 ? 31.147 41.288 168.017 1.00 12.56 15 THR B C 1
ATOM 2075 O O . THR B 1 15 ? 31.596 41.330 166.874 1.00 12.88 15 THR B O 1
ATOM 2079 N N . GLY B 1 16 ? 31.747 40.628 169.009 1.00 10.28 16 GLY B N 1
ATOM 2080 C CA . GLY B 1 16 ? 32.987 39.897 168.784 1.00 11.04 16 GLY B CA 1
ATOM 2081 C C . GLY B 1 16 ? 34.158 40.782 168.394 1.00 9.82 16 GLY B C 1
ATOM 2082 O O . GLY B 1 16 ? 34.806 40.566 167.371 1.00 12.11 16 GLY B O 1
ATOM 2083 N N . GLY B 1 17 ? 34.460 41.775 169.216 1.00 11.67 17 GLY B N 1
ATOM 2084 C CA . GLY B 1 17 ? 35.550 42.669 168.875 1.00 12.54 17 GLY B CA 1
ATOM 2085 C C . GLY B 1 17 ? 36.885 42.437 169.557 1.00 14.37 17 GLY B C 1
ATOM 2086 O O . GLY B 1 17 ? 37.750 43.312 169.507 1.00 12.51 17 GLY B O 1
ATOM 2087 N N . SER B 1 18 ? 37.078 41.270 170.170 1.00 13.86 18 SER B N 1
ATOM 2088 C CA . SER B 1 18 ? 38.338 41.004 170.866 1.00 14.72 18 SER B CA 1
ATOM 2089 C C . SER B 1 18 ? 39.509 40.652 169.939 1.00 16.16 18 SER B C 1
ATOM 2090 O O . SER B 1 18 ? 40.672 40.697 170.356 1.00 13.87 18 SER B O 1
ATOM 2093 N N . ARG B 1 19 ? 39.209 40.298 168.689 1.00 15.12 19 ARG B N 1
ATOM 2094 C CA . ARG B 1 19 ? 40.257 39.997 167.715 1.00 14.61 19 ARG B CA 1
ATOM 2095 C C . ARG B 1 19 ? 39.773 39.971 166.268 1.00 14.49 19 ARG B C 1
ATOM 2096 O O . ARG B 1 19 ? 38.597 40.197 165.983 1.00 13.28 19 ARG B O 1
ATOM 2104 N N . GLY B 1 20 ? 40.708 39.708 165.363 1.00 13.45 20 GLY B N 1
ATOM 2105 C CA . GLY B 1 20 ? 40.395 39.631 163.950 1.00 12.46 20 GLY B CA 1
ATOM 2106 C C . GLY B 1 20 ? 39.709 40.844 163.356 1.00 13.08 20 GLY B C 1
ATOM 2107 O O . GLY B 1 20 ? 40.056 41.988 163.651 1.00 11.59 20 GLY B O 1
ATOM 2108 N N . ILE B 1 21 ? 38.726 40.573 162.503 1.00 13.93 21 ILE B N 1
ATOM 2109 C CA . ILE B 1 21 ? 37.956 41.611 161.821 1.00 15.08 21 ILE B CA 1
ATOM 2110 C C . ILE B 1 21 ? 37.207 42.524 162.799 1.00 13.36 21 ILE B C 1
ATOM 2111 O O . ILE B 1 21 ? 37.221 43.744 162.647 1.00 12.95 21 ILE B O 1
ATOM 2116 N N . GLY B 1 22 ? 36.562 41.928 163.798 1.00 11.64 22 GLY B N 1
ATOM 2117 C CA . GLY B 1 22 ? 35.821 42.711 164.773 1.00 10.90 22 GLY B CA 1
ATOM 2118 C C . GLY B 1 22 ? 36.685 43.735 165.480 1.00 12.39 22 GLY B C 1
ATOM 2119 O O . GLY B 1 22 ? 36.253 44.864 165.726 1.00 13.59 22 GLY B O 1
ATOM 2120 N N . TYR B 1 23 ? 37.910 43.335 165.811 1.00 12.49 23 TYR B N 1
ATOM 2121 C CA . TYR B 1 23 ? 38.870 44.209 166.484 1.00 10.77 23 TYR B CA 1
ATOM 2122 C C . TYR B 1 23 ? 39.226 45.375 165.553 1.00 12.33 23 TYR B C 1
ATOM 2123 O O . TYR B 1 23 ? 39.266 46.534 165.977 1.00 9.85 23 TYR B O 1
ATOM 2132 N N . GLY B 1 24 ? 39.473 45.062 164.280 1.00 10.29 24 GLY B N 1
ATOM 2133 C CA . GLY B 1 24 ? 39.797 46.096 163.311 1.00 9.78 24 GLY B CA 1
ATOM 2134 C C . GLY B 1 24 ? 38.639 47.062 163.106 1.00 10.13 24 GLY B C 1
ATOM 2135 O O . GLY B 1 24 ? 38.853 48.249 162.865 1.00 11.81 24 GLY B O 1
ATOM 2136 N N . ILE B 1 25 ? 37.409 46.556 163.190 1.00 11.23 25 ILE B N 1
ATOM 2137 C CA . ILE B 1 25 ? 36.229 47.400 163.026 1.00 10.98 25 ILE B CA 1
ATOM 2138 C C . ILE B 1 25 ? 36.092 48.338 164.226 1.00 12.77 25 ILE B C 1
ATOM 2139 O O . ILE B 1 25 ? 35.757 49.510 164.064 1.00 12.02 25 ILE B O 1
ATOM 2144 N N . VAL B 1 26 ? 36.346 47.825 165.430 1.00 12.74 26 VAL B N 1
ATOM 2145 C CA . VAL B 1 26 ? 36.265 48.664 166.622 1.00 11.53 26 VAL B CA 1
ATOM 2146 C C . VAL B 1 26 ? 37.270 49.815 166.489 1.00 9.45 26 VAL B C 1
ATOM 2147 O O . VAL B 1 26 ? 36.936 50.966 166.745 1.00 12.50 26 VAL B O 1
ATOM 2151 N N . GLU B 1 27 ? 38.496 49.499 166.080 1.00 11.16 27 GLU B N 1
ATOM 2152 C CA . GLU B 1 27 ? 39.537 50.512 165.918 1.00 13.08 27 GLU B CA 1
ATOM 2153 C C . GLU B 1 27 ? 39.193 51.562 164.868 1.00 14.32 27 GLU B C 1
ATOM 2154 O O . GLU B 1 27 ? 39.401 52.759 165.076 1.00 13.78 27 GLU B O 1
ATOM 2160 N N . GLU B 1 28 ? 38.676 51.110 163.733 1.00 14.80 28 GLU B N 1
ATOM 2161 C CA . GLU B 1 28 ? 38.318 52.024 162.661 1.00 14.33 28 GLU B CA 1
ATOM 2162 C C . GLU B 1 28 ? 37.186 52.967 163.055 1.00 11.70 28 GLU B C 1
ATOM 2163 O O . GLU B 1 28 ? 37.282 54.171 162.850 1.00 14.29 28 GLU B O 1
ATOM 2169 N N . LEU B 1 29 ? 36.113 52.425 163.620 1.00 9.74 29 LEU B N 1
ATOM 2170 C CA . LEU B 1 29 ? 34.987 53.259 164.022 1.00 12.69 29 LEU B CA 1
ATOM 2171 C C . LEU B 1 29 ? 35.391 54.276 165.091 1.00 13.73 29 LEU B C 1
ATOM 2172 O O . LEU B 1 29 ? 35.030 55.453 165.006 1.00 12.63 29 LEU B O 1
ATOM 2177 N N . ALA B 1 30 ? 36.143 53.820 166.092 1.00 14.31 30 ALA B N 1
ATOM 2178 C CA . ALA B 1 30 ? 36.577 54.697 167.178 1.00 15.54 30 ALA B CA 1
ATOM 2179 C C . ALA B 1 30 ? 37.528 55.767 166.672 1.00 15.94 30 ALA B C 1
ATOM 2180 O O . ALA B 1 30 ? 37.438 56.925 167.077 1.00 16.14 30 ALA B O 1
ATOM 2182 N N . SER B 1 31 ? 38.441 55.384 165.786 1.00 15.17 31 SER B N 1
ATOM 2183 C CA . SER B 1 31 ? 39.393 56.341 165.249 1.00 17.43 31 SER B CA 1
ATOM 2184 C C . SER B 1 31 ? 38.686 57.402 164.417 1.00 17.31 31 SER B C 1
ATOM 2185 O O . SER B 1 31 ? 39.239 58.473 164.181 1.00 19.59 31 SER B O 1
ATOM 2188 N N . LEU B 1 32 ? 37.463 57.113 163.978 1.00 15.95 32 LEU B N 1
ATOM 2189 C CA . LEU B 1 32 ? 36.711 58.071 163.176 1.00 14.15 32 LEU B CA 1
ATOM 2190 C C . LEU B 1 32 ? 35.764 58.893 164.045 1.00 15.42 32 LEU B C 1
ATOM 2191 O O . LEU B 1 32 ? 34.925 59.631 163.530 1.00 14.17 32 LEU B O 1
ATOM 2196 N N . GLY B 1 33 ? 35.891 58.743 165.363 1.00 13.87 33 GLY B N 1
ATOM 2197 C CA . GLY B 1 33 ? 35.077 59.517 166.286 1.00 14.96 33 GLY B CA 1
ATOM 2198 C C . GLY B 1 33 ? 33.929 58.846 167.011 1.00 15.86 33 GLY B C 1
ATOM 2199 O O . GLY B 1 33 ? 33.319 59.452 167.891 1.00 17.19 33 GLY B O 1
ATOM 2200 N N . ALA B 1 34 ? 33.622 57.606 166.666 1.00 14.74 34 ALA B N 1
ATOM 2201 C CA . ALA B 1 34 ? 32.514 56.931 167.313 1.00 12.67 34 ALA B CA 1
ATOM 2202 C C . ALA B 1 34 ? 32.855 56.437 168.708 1.00 14.76 34 ALA B C 1
ATOM 2203 O O . ALA B 1 34 ? 34.015 56.210 169.046 1.00 12.83 34 ALA B O 1
ATOM 2205 N N . SER B 1 35 ? 31.816 56.298 169.519 1.00 15.06 35 SER B N 1
ATOM 2206 C CA . SER B 1 35 ? 31.948 55.784 170.867 1.00 16.94 35 SER B CA 1
ATOM 2207 C C . SER B 1 35 ? 31.531 54.338 170.641 1.00 14.31 35 SER B C 1
ATOM 2208 O O . SER B 1 35 ? 30.432 54.077 170.160 1.00 16.50 35 SER B O 1
ATOM 2211 N N . VAL B 1 36 ? 32.404 53.399 170.973 1.00 13.30 36 VAL B N 1
ATOM 2212 C CA . VAL B 1 36 ? 32.112 51.997 170.722 1.00 13.68 36 VAL B CA 1
ATOM 2213 C C . VAL B 1 36 ? 31.935 51.077 171.931 1.00 17.87 36 VAL B C 1
ATOM 2214 O O . VAL B 1 36 ? 32.549 51.262 172.983 1.00 18.68 36 VAL B O 1
ATOM 2218 N N . TYR B 1 37 ? 31.064 50.088 171.764 1.00 16.34 37 TYR B N 1
ATOM 2219 C CA . TYR B 1 37 ? 30.811 49.090 172.790 1.00 14.93 37 TYR B CA 1
ATOM 2220 C C . TYR B 1 37 ? 30.989 47.749 172.098 1.00 16.06 37 TYR B C 1
ATOM 2221 O O . TYR B 1 37 ? 30.499 47.552 170.988 1.00 13.26 37 TYR B O 1
ATOM 2230 N N . THR B 1 38 ? 31.710 46.833 172.731 1.00 15.34 38 THR B N 1
ATOM 2231 C CA . THR B 1 38 ? 31.912 45.526 172.133 1.00 13.96 38 THR B CA 1
ATOM 2232 C C . THR B 1 38 ? 31.776 44.409 173.166 1.00 14.00 38 THR B C 1
ATOM 2233 O O . THR B 1 38 ? 31.514 44.661 174.345 1.00 13.50 38 THR B O 1
ATOM 2237 N N . CYS B 1 39 ? 31.929 43.173 172.709 1.00 14.46 39 CYS B N 1
ATOM 2238 C CA . CYS B 1 39 ? 31.800 42.012 173.577 1.00 15.48 39 CYS B CA 1
ATOM 2239 C C . CYS B 1 39 ? 32.507 40.802 172.992 1.00 15.81 39 CYS B C 1
ATOM 2240 O O . CYS B 1 39 ? 32.882 40.781 171.817 1.00 15.62 39 CYS B O 1
ATOM 2243 N N . SER B 1 40 ? 32.688 39.798 173.838 1.00 15.22 40 SER B N 1
ATOM 2244 C CA . SER B 1 40 ? 33.322 38.541 173.473 1.00 14.46 40 SER B CA 1
ATOM 2245 C C . SER B 1 40 ? 33.085 37.656 174.692 1.00 15.07 40 SER B C 1
ATOM 2246 O O . SER B 1 40 ? 32.458 38.099 175.654 1.00 13.20 40 SER B O 1
ATOM 2249 N N . ARG B 1 41 ? 33.559 36.418 174.663 1.00 15.63 41 ARG B N 1
ATOM 2250 C CA . ARG B 1 41 ? 33.340 35.520 175.792 1.00 17.46 41 ARG B CA 1
ATOM 2251 C C . ARG B 1 41 ? 34.455 35.518 176.849 1.00 18.24 41 ARG B C 1
ATOM 2252 O O . ARG B 1 41 ? 34.340 34.837 177.865 1.00 20.54 41 ARG B O 1
ATOM 2260 N N . ASN B 1 42 ? 35.522 36.280 176.619 1.00 19.70 42 ASN B N 1
ATOM 2261 C CA . ASN B 1 42 ? 36.652 36.326 177.551 1.00 19.51 42 ASN B CA 1
ATOM 2262 C C . ASN B 1 42 ? 36.896 37.725 178.120 1.00 18.65 42 ASN B C 1
ATOM 2263 O O . ASN B 1 42 ? 37.317 38.636 177.405 1.00 16.21 42 ASN B O 1
ATOM 2268 N N . GLN B 1 43 ? 36.646 37.883 179.416 1.00 16.68 43 GLN B N 1
ATOM 2269 C CA . GLN B 1 43 ? 36.829 39.167 180.075 1.00 15.35 43 GLN B CA 1
ATOM 2270 C C . GLN B 1 43 ? 38.274 39.649 180.093 1.00 11.94 43 GLN B C 1
ATOM 2271 O O . GLN B 1 43 ? 38.536 40.833 179.898 1.00 14.05 43 GLN B O 1
ATOM 2277 N N . LYS B 1 44 ? 39.213 38.741 180.342 1.00 13.46 44 LYS B N 1
ATOM 2278 C CA . LYS B 1 44 ? 40.622 39.121 180.379 1.00 12.11 44 LYS B CA 1
ATOM 2279 C C . LYS B 1 44 ? 41.033 39.661 179.019 1.00 13.45 44 LYS B C 1
ATOM 2280 O O . LYS B 1 44 ? 41.663 40.714 178.923 1.00 14.31 44 LYS B O 1
ATOM 2286 N N . GLU B 1 45 ? 40.669 38.936 177.965 1.00 16.33 45 GLU B N 1
ATOM 2287 C CA . GLU B 1 45 ? 40.994 39.349 176.603 1.00 16.23 45 GLU B CA 1
ATOM 2288 C C . GLU B 1 45 ? 40.420 40.735 176.331 1.00 12.38 45 GLU B C 1
ATOM 2289 O O . GLU B 1 45 ? 41.111 41.622 175.830 1.00 12.57 45 GLU B O 1
ATOM 2295 N N . LEU B 1 46 ? 39.144 40.908 176.660 1.00 11.84 46 LEU B N 1
ATOM 2296 C CA . LEU B 1 46 ? 38.468 42.177 176.454 1.00 12.73 46 LEU B CA 1
ATOM 2297 C C . LEU B 1 46 ? 39.195 43.303 177.172 1.00 13.06 46 LEU B C 1
ATOM 2298 O O . LEU B 1 46 ? 39.400 44.383 176.612 1.00 12.10 46 LEU B O 1
ATOM 2303 N N . ASN B 1 47 ? 39.588 43.052 178.416 1.00 13.01 47 ASN B N 1
ATOM 2304 C CA . ASN B 1 47 ? 40.272 44.079 179.190 1.00 12.97 47 ASN B CA 1
ATOM 2305 C C . ASN B 1 47 ? 41.599 44.497 178.576 1.00 11.98 47 ASN B C 1
ATOM 2306 O O . ASN B 1 47 ? 41.953 45.671 178.612 1.00 13.36 47 ASN B O 1
ATOM 2311 N N . ASP B 1 48 ? 42.328 43.547 178.001 1.00 10.85 48 ASP B N 1
ATOM 2312 C CA . ASP B 1 48 ? 43.598 43.876 177.372 1.00 11.54 48 ASP B CA 1
ATOM 2313 C C . ASP B 1 48 ? 43.334 44.677 176.093 1.00 12.80 48 ASP B C 1
ATOM 2314 O O . ASP B 1 48 ? 44.160 45.486 175.680 1.00 14.46 48 ASP B O 1
ATOM 2319 N N . CYS B 1 49 ? 42.185 44.442 175.466 1.00 13.70 49 CYS B N 1
ATOM 2320 C CA . CYS B 1 49 ? 41.817 45.180 174.260 1.00 12.61 49 CYS B CA 1
ATOM 2321 C C . CYS B 1 49 ? 41.493 46.603 174.692 1.00 11.82 49 CYS B C 1
ATOM 2322 O O . CYS B 1 49 ? 41.906 47.567 174.050 1.00 14.45 49 CYS B O 1
ATOM 2325 N N . LEU B 1 50 ? 40.757 46.726 175.794 1.00 12.26 50 LEU B N 1
ATOM 2326 C CA . LEU B 1 50 ? 40.387 48.036 176.318 1.00 13.57 50 LEU B CA 1
ATOM 2327 C C . LEU B 1 50 ? 41.615 48.886 176.643 1.00 12.85 50 LEU B C 1
ATOM 2328 O O . LEU B 1 50 ? 41.613 50.096 176.414 1.00 13.87 50 LEU B O 1
ATOM 2333 N N . THR B 1 51 ? 42.659 48.249 177.173 1.00 14.63 51 THR B N 1
ATOM 2334 C CA . THR B 1 51 ? 43.898 48.949 177.515 1.00 13.57 51 THR B CA 1
ATOM 2335 C C . THR B 1 51 ? 44.595 49.512 176.268 1.00 14.94 51 THR B C 1
ATOM 2336 O O . THR B 1 51 ? 45.133 50.622 176.297 1.00 13.21 51 THR B O 1
ATOM 2340 N N . GLN B 1 52 ? 44.587 48.755 175.173 1.00 14.48 52 GLN B N 1
ATOM 2341 C CA . GLN B 1 52 ? 45.211 49.222 173.937 1.00 14.56 52 GLN B CA 1
ATOM 2342 C C . GLN B 1 52 ? 44.396 50.350 173.322 1.00 11.15 52 GLN B C 1
ATOM 2343 O O . GLN B 1 52 ? 44.933 51.395 172.962 1.00 13.63 52 GLN B O 1
ATOM 2349 N N . TRP B 1 53 ? 43.092 50.135 173.213 1.00 13.34 53 TRP B N 1
ATOM 2350 C CA . TRP B 1 53 ? 42.205 51.129 172.622 1.00 14.39 53 TRP B CA 1
ATOM 2351 C C . TRP B 1 53 ? 42.214 52.454 173.367 1.00 16.56 53 TRP B C 1
ATOM 2352 O O . TRP B 1 53 ? 42.312 53.516 172.756 1.00 15.76 53 TRP B O 1
ATOM 2363 N N . ARG B 1 54 ? 42.106 52.395 174.689 1.00 16.85 54 ARG B N 1
ATOM 2364 C CA . ARG B 1 54 ? 42.090 53.615 175.485 1.00 18.29 54 ARG B CA 1
ATOM 2365 C C . ARG B 1 54 ? 43.428 54.341 175.456 1.00 18.24 54 ARG B C 1
ATOM 2366 O O . ARG B 1 54 ? 43.489 55.550 175.695 1.00 20.05 54 ARG B O 1
ATOM 2374 N N . SER B 1 55 ? 44.494 53.608 175.150 1.00 16.72 55 SER B N 1
ATOM 2375 C CA . SER B 1 55 ? 45.820 54.202 175.070 1.00 17.68 55 SER B CA 1
ATOM 2376 C C . SER B 1 55 ? 45.896 55.082 173.823 1.00 18.69 55 SER B C 1
ATOM 2377 O O . SER B 1 55 ? 46.734 55.980 173.733 1.00 19.25 55 SER B O 1
ATOM 2380 N N . LYS B 1 56 ? 45.010 54.819 172.867 1.00 19.13 56 LYS B N 1
ATOM 2381 C CA . LYS B 1 56 ? 44.959 55.581 171.620 1.00 19.35 56 LYS B CA 1
ATOM 2382 C C . LYS B 1 56 ? 43.925 56.695 171.685 1.00 19.78 56 LYS B C 1
ATOM 2383 O O . LYS B 1 56 ? 43.744 57.440 170.725 1.00 22.00 56 LYS B O 1
ATOM 2389 N N . GLY B 1 57 ? 43.235 56.794 172.814 1.00 19.77 57 GLY B N 1
ATOM 2390 C CA . GLY B 1 57 ? 42.239 57.834 172.976 1.00 20.56 57 GLY B CA 1
ATOM 2391 C C . GLY B 1 57 ? 40.851 57.452 172.503 1.00 21.01 57 GLY B C 1
ATOM 2392 O O . GLY B 1 57 ? 39.969 58.307 172.396 1.00 22.47 57 GLY B O 1
ATOM 2393 N N . PHE B 1 58 ? 40.651 56.169 172.225 1.00 19.99 58 PHE B N 1
ATOM 2394 C CA . PHE B 1 58 ? 39.358 55.683 171.757 1.00 19.24 58 PHE B CA 1
ATOM 2395 C C . PHE B 1 58 ? 38.349 55.589 172.889 1.00 20.40 58 PHE B C 1
ATOM 2396 O O . PHE B 1 58 ? 38.694 55.233 174.017 1.00 21.20 58 PHE B O 1
ATOM 2404 N N . LYS B 1 59 ? 37.100 55.919 172.580 1.00 20.28 59 LYS B N 1
ATOM 2405 C CA . LYS B 1 59 ? 36.029 55.835 173.555 1.00 20.99 59 LYS B CA 1
ATOM 2406 C C . LYS B 1 59 ? 35.444 54.451 173.335 1.00 20.39 59 LYS B C 1
ATOM 2407 O O . LYS B 1 59 ? 34.686 54.237 172.391 1.00 20.31 59 LYS B O 1
ATOM 2413 N N . VAL B 1 60 ? 35.813 53.509 174.193 1.00 18.65 60 VAL B N 1
ATOM 2414 C CA . VAL B 1 60 ? 35.328 52.145 174.058 1.00 18.76 60 VAL B CA 1
ATOM 2415 C C . VAL B 1 60 ? 34.962 51.532 175.395 1.00 20.06 60 VAL B C 1
ATOM 2416 O O . VAL B 1 60 ? 35.542 51.868 176.424 1.00 21.31 60 VAL B O 1
ATOM 2420 N N . GLU B 1 61 ? 33.982 50.638 175.364 1.00 16.13 61 GLU B N 1
ATOM 2421 C CA . GLU B 1 61 ? 33.542 49.922 176.544 1.00 15.76 61 GLU B CA 1
ATOM 2422 C C . GLU B 1 61 ? 33.280 48.496 176.083 1.00 17.29 61 GLU B C 1
ATOM 2423 O O . GLU B 1 61 ? 32.993 48.259 174.913 1.00 15.90 61 GLU B O 1
ATOM 2429 N N . ALA B 1 62 ? 33.391 47.538 176.990 1.00 14.58 62 ALA B N 1
ATOM 2430 C CA . ALA B 1 62 ? 33.168 46.158 176.607 1.00 16.04 62 ALA B CA 1
ATOM 2431 C C . ALA B 1 62 ? 32.721 45.328 177.787 1.00 19.36 62 ALA B C 1
ATOM 2432 O O . ALA B 1 62 ? 33.058 45.619 178.933 1.00 22.34 62 ALA B O 1
ATOM 2434 N N . SER B 1 63 ? 31.948 44.294 177.499 1.00 18.78 63 SER B N 1
ATOM 2435 C CA . SER B 1 63 ? 31.474 43.395 178.530 1.00 19.22 63 SER B CA 1
ATOM 2436 C C . SER B 1 63 ? 31.387 41.998 177.930 1.00 18.40 63 SER B C 1
ATOM 2437 O O . SER B 1 63 ? 31.260 41.838 176.715 1.00 17.71 63 SER B O 1
ATOM 2440 N N . VAL B 1 64 ? 31.490 40.992 178.788 1.00 17.72 64 VAL B N 1
ATOM 2441 C CA . VAL B 1 64 ? 31.437 39.602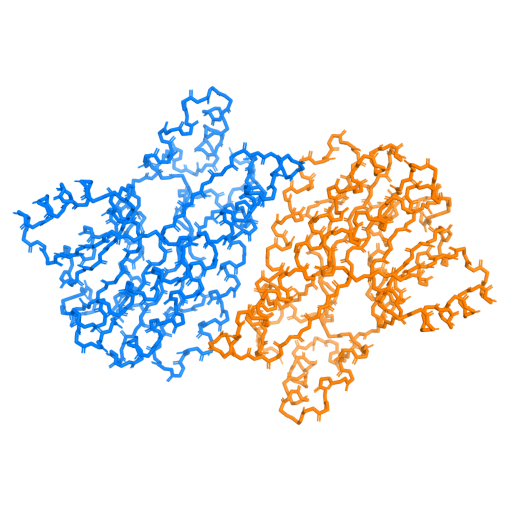 178.366 1.00 17.53 64 VAL B CA 1
ATOM 2442 C C . VAL B 1 64 ? 30.018 39.189 177.998 1.00 17.87 64 VAL B C 1
ATOM 2443 O O . VAL B 1 64 ? 29.063 39.527 178.700 1.00 20.08 64 VAL B O 1
ATOM 2447 N N . CYS B 1 65 ? 29.881 38.466 176.889 1.00 15.54 65 CYS B N 1
ATOM 2448 C CA . CYS B 1 65 ? 28.578 37.993 176.450 1.00 15.03 65 CYS B CA 1
ATOM 2449 C C . CYS B 1 65 ? 28.723 36.766 175.579 1.00 15.62 65 CYS B C 1
ATOM 2450 O O . CYS B 1 65 ? 29.545 36.746 174.669 1.00 18.65 65 CYS B O 1
ATOM 2453 N N . ASP B 1 66 ? 27.951 35.728 175.880 1.00 14.72 66 ASP B N 1
ATOM 2454 C CA . ASP B 1 66 ? 27.976 34.521 175.066 1.00 17.21 66 ASP B CA 1
ATOM 2455 C C . ASP B 1 66 ? 26.779 34.654 174.143 1.00 14.84 66 ASP B C 1
ATOM 2456 O O . ASP B 1 66 ? 25.649 34.361 174.531 1.00 14.37 66 ASP B O 1
ATOM 2461 N N . LEU B 1 67 ? 27.042 35.116 172.926 1.00 16.31 67 LEU B N 1
ATOM 2462 C CA . LEU B 1 67 ? 26.003 35.334 171.929 1.00 15.93 67 LEU B CA 1
ATOM 2463 C C . LEU B 1 67 ? 25.168 34.107 171.580 1.00 16.73 67 LEU B C 1
ATOM 2464 O O . LEU B 1 67 ? 24.099 34.234 170.983 1.00 18.89 67 LEU B O 1
ATOM 2469 N N . SER B 1 68 ? 25.637 32.922 171.946 1.00 16.95 68 SER B N 1
ATOM 2470 C CA . SER B 1 68 ? 24.873 31.721 171.652 1.00 17.94 68 SER B CA 1
ATOM 2471 C C . SER B 1 68 ? 23.694 31.622 172.607 1.00 18.70 68 SER B C 1
ATOM 2472 O O . SER B 1 68 ? 22.784 30.827 172.397 1.00 22.74 68 SER B O 1
ATOM 2475 N N . SER B 1 69 ? 23.705 32.444 173.652 1.00 20.85 69 SER B N 1
ATOM 2476 C CA . SER B 1 69 ? 22.631 32.432 174.644 1.00 19.91 69 SER B CA 1
ATOM 2477 C C . SER B 1 69 ? 21.614 33.555 174.448 1.00 19.81 69 SER B C 1
ATOM 2478 O O . SER B 1 69 ? 21.967 34.733 174.423 1.00 21.76 69 SER B O 1
ATOM 2481 N N . ARG B 1 70 ? 20.346 33.183 174.325 1.00 20.49 70 ARG B N 1
ATOM 2482 C CA . ARG B 1 70 ? 19.277 34.152 174.126 1.00 22.46 70 ARG B CA 1
ATOM 2483 C C . ARG B 1 70 ? 19.170 35.150 175.275 1.00 22.94 70 ARG B C 1
ATOM 2484 O O . ARG B 1 70 ? 19.040 36.356 175.053 1.00 23.13 70 ARG B O 1
ATOM 2492 N N . SER B 1 71 ? 19.224 34.654 176.506 1.00 22.81 71 SER B N 1
ATOM 2493 C CA . SER B 1 71 ? 19.130 35.536 177.661 1.00 21.86 71 SER B CA 1
ATOM 2494 C C . SER B 1 71 ? 20.339 36.470 177.751 1.00 19.47 71 SER B C 1
ATOM 2495 O O . SER B 1 71 ? 20.196 37.635 178.113 1.00 20.08 71 SER B O 1
ATOM 2498 N N . GLU B 1 72 ? 21.525 35.974 177.410 1.00 16.40 72 GLU B N 1
ATOM 2499 C CA . GLU B 1 72 ? 22.724 36.806 177.468 1.00 17.33 72 GLU B CA 1
ATOM 2500 C C . GLU B 1 72 ? 22.665 37.943 176.456 1.00 18.73 72 GLU B C 1
ATOM 2501 O O . GLU B 1 72 ? 23.156 39.045 176.714 1.00 19.31 72 GLU B O 1
ATOM 2507 N N . ARG B 1 73 ? 22.062 37.678 175.301 1.00 18.86 73 ARG B N 1
ATOM 2508 C CA . ARG B 1 73 ? 21.954 38.701 174.271 1.00 17.00 73 ARG B CA 1
ATOM 2509 C C . ARG B 1 73 ? 21.032 39.809 174.746 1.00 17.56 73 ARG B C 1
ATOM 2510 O O . ARG B 1 73 ? 21.317 40.985 174.539 1.00 19.41 73 ARG B O 1
ATOM 2518 N N . GLN B 1 74 ? 19.933 39.435 175.397 1.00 19.36 74 GLN B N 1
ATOM 2519 C CA . GLN B 1 74 ? 18.980 40.421 175.902 1.00 22.61 74 GLN B CA 1
ATOM 2520 C C . GLN B 1 74 ? 19.643 41.284 176.971 1.00 21.68 74 GLN B C 1
ATOM 2521 O O . GLN B 1 74 ? 19.418 42.495 177.042 1.00 21.65 74 GLN B O 1
ATOM 2527 N N . GLU B 1 75 ? 20.468 40.646 177.795 1.00 21.69 75 GLU B N 1
ATOM 2528 C CA . GLU B 1 75 ? 21.178 41.330 178.863 1.00 21.63 75 GLU B CA 1
ATOM 2529 C C . GLU B 1 75 ? 22.177 42.300 178.246 1.00 20.08 75 GLU B C 1
ATOM 2530 O O . GLU B 1 75 ? 22.353 43.419 178.728 1.00 17.46 75 GLU B O 1
ATOM 2536 N N . LEU B 1 76 ? 22.827 41.871 177.169 1.00 17.43 76 LEU B N 1
ATOM 2537 C CA . LEU B 1 76 ? 23.798 42.723 176.497 1.00 15.93 76 LEU B CA 1
ATOM 2538 C C . LEU B 1 76 ? 23.130 43.984 175.957 1.00 15.21 76 LEU B C 1
ATOM 2539 O O . LEU B 1 76 ? 23.625 45.093 176.157 1.00 15.70 76 LEU B O 1
ATOM 2544 N N . MET B 1 77 ? 22.003 43.821 175.277 1.00 15.39 77 MET B N 1
ATOM 2545 C CA . MET B 1 77 ? 21.320 44.978 174.722 1.00 16.32 77 MET B CA 1
ATOM 2546 C C . MET B 1 77 ? 20.881 45.941 175.813 1.00 16.74 77 MET B C 1
ATOM 2547 O O . MET B 1 77 ? 20.974 47.154 175.644 1.00 16.79 77 MET B O 1
ATOM 2552 N N . ASN B 1 78 ? 20.400 45.404 176.928 1.00 19.02 78 ASN B N 1
ATOM 2553 C CA . ASN B 1 78 ? 19.967 46.246 178.043 1.00 23.71 78 ASN B CA 1
ATOM 2554 C C . ASN B 1 78 ? 21.139 47.092 178.534 1.00 22.61 78 ASN B C 1
ATOM 2555 O O . ASN B 1 78 ? 21.010 48.296 178.760 1.00 22.76 78 ASN B O 1
ATOM 2560 N N . THR B 1 79 ? 22.283 46.440 178.696 1.00 20.90 79 THR B N 1
ATOM 2561 C CA . THR B 1 79 ? 23.498 47.095 179.153 1.00 21.48 79 THR B CA 1
ATOM 2562 C C . THR B 1 79 ? 23.919 48.203 178.193 1.00 20.62 79 THR B C 1
ATOM 2563 O O . THR B 1 79 ? 24.238 49.317 178.611 1.00 20.39 79 THR B O 1
ATOM 2567 N N . VAL B 1 80 ? 23.917 47.884 176.903 1.00 18.74 80 VAL B N 1
ATOM 2568 C CA . VAL B 1 80 ? 24.305 48.837 175.876 1.00 17.24 80 VAL B CA 1
ATOM 2569 C C . VAL B 1 80 ? 23.340 50.018 175.811 1.00 15.11 80 VAL B C 1
ATOM 2570 O O . VAL B 1 80 ? 23.764 51.166 175.725 1.00 16.71 80 VAL B O 1
ATOM 2574 N N . ALA B 1 81 ? 22.043 49.734 175.854 1.00 16.09 81 ALA B N 1
ATOM 2575 C CA . ALA B 1 81 ? 21.039 50.789 175.793 1.00 17.36 81 ALA B CA 1
ATOM 2576 C C . ALA B 1 81 ? 21.258 51.792 176.917 1.00 20.51 81 ALA B C 1
ATOM 2577 O O . ALA B 1 81 ? 21.217 53.003 176.696 1.00 21.41 81 ALA B O 1
ATOM 2579 N N . ASN B 1 82 ? 21.495 51.286 178.124 1.00 23.42 82 ASN B N 1
ATOM 2580 C CA . ASN B 1 82 ? 21.723 52.151 179.279 1.00 25.31 82 ASN B CA 1
ATOM 2581 C C . ASN B 1 82 ? 23.006 52.946 179.092 1.00 23.21 82 ASN B C 1
ATOM 2582 O O . ASN B 1 82 ? 23.052 54.147 179.354 1.00 22.14 82 ASN B O 1
ATOM 2587 N N . HIS B 1 83 ? 24.045 52.261 178.632 1.00 20.81 83 HIS B N 1
ATOM 2588 C CA . HIS B 1 83 ? 25.337 52.886 178.399 1.00 20.31 83 HIS B CA 1
ATOM 2589 C C . HIS B 1 83 ? 25.263 54.021 177.375 1.00 19.64 83 HIS B C 1
ATOM 2590 O O . HIS B 1 83 ? 25.978 55.013 177.496 1.00 20.85 83 HIS B O 1
ATOM 2597 N N . PHE B 1 84 ? 24.397 53.883 176.374 1.00 19.37 84 PHE B N 1
ATOM 2598 C CA . PHE B 1 84 ? 24.271 54.899 175.330 1.00 17.72 84 PHE B CA 1
ATOM 2599 C C . PHE B 1 84 ? 23.051 55.792 175.453 1.00 18.46 84 PHE B C 1
ATOM 2600 O O . PHE B 1 84 ? 22.754 56.573 174.549 1.00 19.84 84 PHE B O 1
ATOM 2608 N N . HIS B 1 85 ? 22.344 55.675 176.568 1.00 20.31 85 HIS B N 1
ATOM 2609 C CA . HIS B 1 85 ? 21.156 56.482 176.812 1.00 25.33 85 HIS B CA 1
ATOM 2610 C C . HIS B 1 85 ? 20.036 56.219 175.811 1.00 24.30 85 HIS B C 1
ATOM 2611 O O . HIS B 1 85 ? 19.354 57.144 175.367 1.00 26.45 85 HIS B O 1
ATOM 2618 N N . GLY B 1 86 ? 19.856 54.950 175.461 1.00 22.80 86 GLY B N 1
ATOM 2619 C CA . GLY B 1 86 ? 18.799 54.572 174.539 1.00 22.86 86 GLY B CA 1
ATOM 2620 C C . GLY B 1 86 ? 18.949 55.028 173.102 1.00 20.73 86 GLY B C 1
ATOM 2621 O O . GLY B 1 86 ? 17.984 55.001 172.343 1.00 22.34 86 GLY B O 1
ATOM 2622 N N . LYS B 1 87 ? 20.148 55.446 172.723 1.00 19.82 87 LYS B N 1
ATOM 2623 C CA . LYS B 1 87 ? 20.383 55.894 171.360 1.00 21.83 87 LYS B CA 1
ATOM 2624 C C . LYS B 1 87 ? 21.582 55.171 170.771 1.00 19.47 87 LYS B C 1
ATOM 2625 O O . LYS B 1 87 ? 22.713 55.351 171.223 1.00 20.83 87 LYS B O 1
ATOM 2631 N N . LEU B 1 88 ? 21.320 54.347 169.763 1.00 16.35 88 LEU B N 1
ATOM 2632 C CA . LEU B 1 88 ? 22.370 53.579 169.110 1.00 15.90 88 LEU B CA 1
ATOM 2633 C C . LEU B 1 88 ? 22.365 53.849 167.610 1.00 15.55 88 LEU B C 1
ATOM 2634 O O . LEU B 1 88 ? 21.392 53.544 166.925 1.00 15.79 88 LEU B O 1
ATOM 2639 N N . ASN B 1 89 ? 23.452 54.418 167.101 1.00 12.36 89 ASN B N 1
ATOM 2640 C CA . ASN B 1 89 ? 23.550 54.732 165.676 1.00 15.19 89 ASN B CA 1
ATOM 2641 C C . ASN B 1 89 ? 23.956 53.552 164.801 1.00 14.54 89 ASN B C 1
ATOM 2642 O O . ASN B 1 89 ? 23.452 53.387 163.688 1.00 15.66 89 ASN B O 1
ATOM 2647 N N . ILE B 1 90 ? 24.874 52.738 165.307 1.00 11.59 90 ILE B N 1
ATOM 2648 C CA . ILE B 1 90 ? 25.402 51.631 164.535 1.00 9.55 90 ILE B CA 1
ATOM 2649 C C . ILE B 1 90 ? 25.397 50.284 165.223 1.00 11.37 90 ILE B C 1
ATOM 2650 O O . ILE B 1 90 ? 25.717 50.179 166.403 1.00 11.84 90 ILE B O 1
ATOM 2655 N N . LEU B 1 91 ? 25.041 49.254 164.467 1.00 9.15 91 LEU B N 1
ATOM 2656 C CA . LEU B 1 91 ? 25.070 47.894 164.968 1.00 9.02 91 LEU B CA 1
ATOM 2657 C C . LEU B 1 91 ? 25.838 47.083 163.926 1.00 10.72 91 LEU B C 1
ATOM 2658 O O . LEU B 1 91 ? 25.450 47.035 162.754 1.00 11.76 91 LEU B O 1
ATOM 2663 N N . VAL B 1 92 ? 26.948 46.484 164.344 1.00 8.96 92 VAL B N 1
ATOM 2664 C CA . VAL B 1 92 ? 27.743 45.659 163.451 1.00 8.06 92 VAL B CA 1
ATOM 2665 C C . VAL B 1 92 ? 27.713 44.231 163.968 1.00 11.57 92 VAL B C 1
ATOM 2666 O O . VAL B 1 92 ? 28.317 43.916 164.994 1.00 10.43 92 VAL B O 1
ATOM 2670 N N . ASN B 1 93 ? 26.990 43.370 163.262 1.00 11.23 93 ASN B N 1
ATOM 2671 C CA . ASN B 1 93 ? 26.898 41.968 163.634 1.00 10.84 93 ASN B CA 1
ATOM 2672 C C . ASN B 1 93 ? 28.089 41.261 163.016 1.00 11.17 93 ASN B C 1
ATOM 2673 O O . ASN B 1 93 ? 28.025 40.799 161.878 1.00 11.85 93 ASN B O 1
ATOM 2678 N N . ASN B 1 94 ? 29.176 41.175 163.777 1.00 8.69 94 ASN B N 1
ATOM 2679 C CA . ASN B 1 94 ? 30.405 40.564 163.290 1.00 10.26 94 ASN B CA 1
ATOM 2680 C C . ASN B 1 94 ? 30.732 39.172 163.825 1.00 11.12 94 ASN B C 1
ATOM 2681 O O . ASN B 1 94 ? 31.293 38.358 163.106 1.00 14.21 94 ASN B O 1
ATOM 2686 N N . ALA B 1 95 ? 30.388 38.891 165.076 1.00 11.59 95 ALA B N 1
ATOM 2687 C CA . ALA B 1 95 ? 30.701 37.589 165.664 1.00 12.45 95 ALA B CA 1
ATOM 2688 C C . ALA B 1 95 ? 30.247 36.411 164.810 1.00 13.37 95 ALA B C 1
ATOM 2689 O O . ALA B 1 95 ? 29.151 36.408 164.253 1.00 13.26 95 ALA B O 1
ATOM 2691 N N . GLY B 1 96 ? 31.108 35.408 164.712 1.00 14.18 96 GLY B N 1
ATOM 2692 C CA . GLY B 1 96 ? 30.785 34.226 163.940 1.00 14.78 96 GLY B CA 1
ATOM 2693 C C . GLY B 1 96 ? 31.807 33.138 164.204 1.00 15.70 96 GLY B C 1
ATOM 2694 O O . GLY B 1 96 ? 32.904 33.420 164.691 1.00 14.16 96 GLY B O 1
ATOM 2695 N N . ILE B 1 97 ? 31.442 31.896 163.901 1.00 15.65 97 ILE B N 1
ATOM 2696 C CA . ILE B 1 97 ? 32.341 30.762 164.085 1.00 16.71 97 ILE B CA 1
ATOM 2697 C C . ILE B 1 97 ? 32.242 29.811 162.895 1.00 17.17 97 ILE B C 1
ATOM 2698 O O . ILE B 1 97 ? 31.277 29.857 162.134 1.00 18.30 97 ILE B O 1
ATOM 2703 N N . VAL B 1 98 ? 33.252 28.962 162.734 1.00 16.47 98 VAL B N 1
ATOM 2704 C CA . VAL B 1 98 ? 33.270 27.985 161.653 1.00 19.06 98 VAL B CA 1
ATOM 2705 C C . VAL B 1 98 ? 33.518 26.607 162.235 1.00 18.57 98 VAL B C 1
ATOM 2706 O O . VAL B 1 98 ? 34.291 26.455 163.181 1.00 20.90 98 VAL B O 1
ATOM 2710 N N . ILE B 1 99 ? 32.842 25.611 161.679 1.00 16.52 99 ILE B N 1
ATOM 2711 C CA . ILE B 1 99 ? 33.019 24.226 162.086 1.00 16.20 99 ILE B CA 1
ATOM 2712 C C . ILE B 1 99 ? 33.285 23.528 160.756 1.00 15.41 99 ILE B C 1
ATOM 2713 O O . ILE B 1 99 ? 32.375 23.333 159.954 1.00 16.71 99 ILE B O 1
ATOM 2718 N N . TYR B 1 100 ? 34.546 23.180 160.522 1.00 15.28 100 TYR B N 1
ATOM 2719 C CA . TYR B 1 100 ? 34.957 22.545 159.277 1.00 15.40 100 TYR B CA 1
ATOM 2720 C C . TYR B 1 100 ? 34.619 21.067 159.173 1.00 15.30 100 TYR B C 1
ATOM 2721 O O . TYR B 1 100 ? 35.399 20.207 159.575 1.00 16.84 100 TYR B O 1
ATOM 2730 N N . LYS B 1 101 ? 33.446 20.785 158.621 1.00 13.24 101 LYS B N 1
ATOM 2731 C CA . LYS B 1 101 ? 32.979 19.422 158.437 1.00 15.85 101 LYS B CA 1
ATOM 2732 C C . LYS B 1 101 ? 32.142 19.377 157.173 1.00 16.91 101 LYS B C 1
ATOM 2733 O O . LYS B 1 101 ? 31.549 20.379 156.779 1.00 16.34 101 LYS B O 1
ATOM 2739 N N . GLU B 1 102 ? 32.101 18.222 156.526 1.00 17.11 102 GLU B N 1
ATOM 2740 C CA . GLU B 1 102 ? 31.278 18.089 155.340 1.00 17.98 102 GLU B CA 1
ATOM 2741 C C . GLU B 1 102 ? 29.855 18.098 155.866 1.00 17.67 102 GLU B C 1
ATOM 2742 O O . GLU B 1 102 ? 29.608 17.664 156.988 1.00 17.19 102 GLU B O 1
ATOM 2748 N N . ALA B 1 103 ? 28.924 18.594 155.063 1.00 17.19 103 ALA B N 1
ATOM 2749 C CA . ALA B 1 103 ? 27.527 18.690 155.474 1.00 18.53 103 ALA B CA 1
ATOM 2750 C C . ALA B 1 103 ? 26.944 17.464 156.178 1.00 18.92 103 ALA B C 1
ATOM 2751 O O . ALA B 1 103 ? 26.216 17.607 157.160 1.00 19.43 103 ALA B O 1
ATOM 2753 N N . LYS B 1 104 ? 27.263 16.264 155.701 1.00 20.54 104 LYS B N 1
ATOM 2754 C CA . LYS B 1 104 ? 26.714 15.052 156.315 1.00 20.88 104 LYS B CA 1
ATOM 2755 C C . LYS B 1 104 ? 27.394 14.583 157.608 1.00 19.36 104 LYS B C 1
ATOM 2756 O O . LYS B 1 104 ? 26.905 13.671 158.272 1.00 18.89 104 LYS B O 1
ATOM 2762 N N . ASP B 1 105 ? 28.507 15.210 157.975 1.00 20.40 105 ASP B N 1
ATOM 2763 C CA . ASP B 1 105 ? 29.224 14.830 159.186 1.00 19.53 105 ASP B CA 1
ATOM 2764 C C . ASP B 1 105 ? 28.859 15.723 160.363 1.00 20.79 105 ASP B C 1
ATOM 2765 O O . ASP B 1 105 ? 29.343 15.524 161.478 1.00 19.14 105 ASP B O 1
ATOM 2770 N N . TYR B 1 106 ? 28.004 16.710 160.110 1.00 20.70 106 TYR B N 1
ATOM 2771 C CA . TYR B 1 106 ? 27.573 17.635 161.152 1.00 19.75 106 TYR B CA 1
ATOM 2772 C C . TYR B 1 106 ? 26.640 16.941 162.142 1.00 20.18 106 TYR B C 1
ATOM 2773 O O . TYR B 1 106 ? 25.791 16.138 161.753 1.00 20.16 106 TYR B O 1
ATOM 2782 N N . THR B 1 107 ? 26.812 17.246 163.425 1.00 21.26 107 THR B N 1
ATOM 2783 C CA . THR B 1 107 ? 25.964 16.680 164.461 1.00 19.98 107 THR B CA 1
ATOM 2784 C C . THR B 1 107 ? 24.937 17.744 164.797 1.00 21.98 107 THR B C 1
ATOM 2785 O O . THR B 1 107 ? 25.077 18.899 164.394 1.00 19.23 107 THR B O 1
ATOM 2789 N N . VAL B 1 108 ? 23.908 17.351 165.536 1.00 21.94 108 VAL B N 1
ATOM 2790 C CA . VAL B 1 108 ? 22.864 18.277 165.926 1.00 24.83 108 VAL B CA 1
ATOM 2791 C C . VAL B 1 108 ? 23.482 19.412 166.731 1.00 25.51 108 VAL B C 1
ATOM 2792 O O . VAL B 1 108 ? 23.052 20.560 166.629 1.00 26.57 108 VAL B O 1
ATOM 2796 N N . GLU B 1 109 ? 24.502 19.086 167.519 1.00 25.85 109 GLU B N 1
ATOM 2797 C CA . GLU B 1 109 ? 25.176 20.079 168.351 1.00 26.63 109 GLU B CA 1
ATOM 2798 C C . GLU B 1 109 ? 25.995 21.066 167.520 1.00 22.89 109 GLU B C 1
ATOM 2799 O O . GLU B 1 109 ? 26.001 22.266 167.803 1.00 22.29 10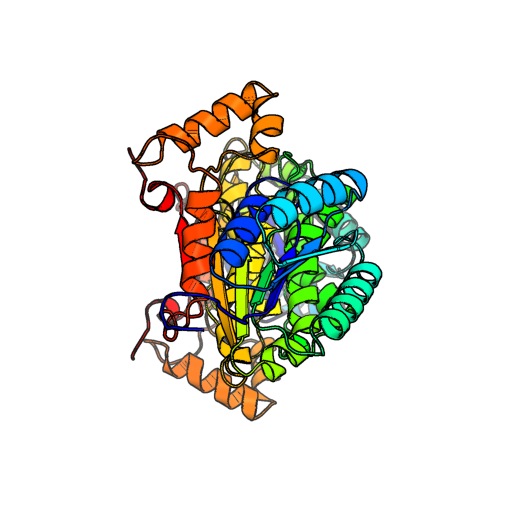9 GLU B O 1
ATOM 2805 N N . ASP B 1 110 ? 26.690 20.565 166.504 1.00 18.10 110 ASP B N 1
ATOM 2806 C CA . ASP B 1 110 ? 27.485 21.433 165.644 1.00 15.65 110 ASP B CA 1
ATOM 2807 C C . ASP B 1 110 ? 26.544 22.401 164.967 1.00 14.16 110 ASP B C 1
ATOM 2808 O O . ASP B 1 110 ? 26.743 23.611 165.001 1.00 16.96 110 ASP B O 1
ATOM 2813 N N . TYR B 1 111 ? 25.511 21.847 164.344 1.00 14.98 111 TYR B N 1
ATOM 2814 C CA . TYR B 1 111 ? 24.537 22.653 163.634 1.00 15.72 111 TYR B CA 1
ATOM 2815 C C . TYR B 1 111 ? 23.895 23.715 164.527 1.00 16.31 111 TYR B C 1
ATOM 2816 O O . TYR B 1 111 ? 23.854 24.897 164.178 1.00 15.04 111 TYR B O 1
ATOM 2825 N N . SER B 1 112 ? 23.387 23.292 165.678 1.00 16.88 112 SER B N 1
ATOM 2826 C CA . SER B 1 112 ? 22.729 24.218 166.591 1.00 19.37 112 SER B CA 1
ATOM 2827 C C . SER B 1 112 ? 23.630 25.360 167.041 1.00 17.11 112 SER B C 1
ATOM 2828 O O . SER B 1 112 ? 23.188 26.498 167.174 1.00 18.21 112 SER B O 1
ATOM 2831 N N . LEU B 1 113 ? 24.897 25.050 167.268 1.00 16.44 113 LEU B N 1
ATOM 2832 C CA . LEU B 1 113 ? 25.855 26.046 167.717 1.00 16.63 113 LEU B CA 1
ATOM 2833 C C . LEU B 1 113 ? 26.158 27.099 166.659 1.00 16.02 113 LEU B C 1
ATOM 2834 O O . LEU B 1 113 ? 26.100 28.302 166.920 1.00 14.23 113 LEU B O 1
ATOM 2839 N N . ILE B 1 114 ? 26.482 26.641 165.458 1.00 15.61 114 ILE B N 1
ATOM 2840 C CA . ILE B 1 114 ? 26.817 27.556 164.381 1.00 14.72 114 ILE B CA 1
ATOM 2841 C C . ILE B 1 114 ? 25.612 28.402 163.971 1.00 14.08 114 ILE B C 1
ATOM 2842 O O . ILE B 1 114 ? 25.738 29.601 163.724 1.00 13.81 114 ILE B O 1
ATOM 2847 N N . MET B 1 115 ? 24.437 27.788 163.931 1.00 13.81 115 MET B N 1
ATOM 2848 C CA . MET B 1 115 ? 23.233 28.513 163.552 1.00 16.36 115 MET B CA 1
ATOM 2849 C C . MET B 1 115 ? 22.866 29.584 164.584 1.00 16.12 115 MET B C 1
ATOM 2850 O O . MET B 1 115 ? 22.446 30.686 164.223 1.00 15.31 115 MET B O 1
ATOM 2855 N N . SER B 1 116 ? 23.040 29.272 165.865 1.00 15.44 116 SER B N 1
ATOM 2856 C CA . SER B 1 116 ? 22.697 30.219 166.922 1.00 13.85 116 SER B CA 1
ATOM 2857 C C . SER B 1 116 ? 23.641 31.415 166.994 1.00 13.03 116 SER B C 1
ATOM 2858 O O . SER B 1 116 ? 23.209 32.537 167.258 1.00 13.20 116 SER B O 1
ATOM 2861 N N . ILE B 1 117 ? 24.927 31.186 166.756 1.00 11.00 117 ILE B N 1
ATOM 2862 C CA . ILE B 1 117 ? 25.888 32.281 166.811 1.00 11.45 117 ILE B CA 1
ATOM 2863 C C . ILE B 1 117 ? 25.942 33.089 165.518 1.00 12.54 117 ILE B C 1
ATOM 2864 O O . ILE B 1 117 ? 25.857 34.314 165.542 1.00 14.22 117 ILE B O 1
ATOM 2869 N N . ASN B 1 118 ? 26.073 32.394 164.392 1.00 12.57 118 ASN B N 1
ATOM 2870 C CA . ASN B 1 118 ? 26.183 33.047 163.094 1.00 14.45 118 ASN B CA 1
ATOM 2871 C C . ASN B 1 118 ? 24.938 33.744 162.561 1.00 14.65 118 ASN B C 1
ATOM 2872 O O . ASN B 1 118 ? 25.045 34.827 161.975 1.00 15.33 118 ASN B O 1
ATOM 2877 N N . PHE B 1 119 ? 23.766 33.141 162.749 1.00 12.62 119 PHE B N 1
ATOM 2878 C CA . PHE B 1 119 ? 22.539 33.747 162.243 1.00 13.69 119 PHE B CA 1
ATOM 2879 C C . PHE B 1 119 ? 21.541 34.227 163.295 1.00 11.48 119 PHE B C 1
ATOM 2880 O O . PHE B 1 119 ? 21.185 35.400 163.319 1.00 12.04 119 PHE B O 1
ATOM 2888 N N . GLU B 1 120 ? 21.078 33.323 164.153 1.00 13.13 120 GLU B N 1
ATOM 2889 C CA . GLU B 1 120 ? 20.106 33.674 165.184 1.00 12.21 120 GLU B CA 1
ATOM 2890 C C . GLU B 1 120 ? 20.524 34.862 166.055 1.00 10.85 120 GLU B C 1
ATOM 2891 O O . GLU B 1 120 ? 19.708 35.739 166.347 1.00 13.36 120 GLU B O 1
ATOM 2897 N N . ALA B 1 121 ? 21.787 34.893 166.469 1.00 11.07 121 ALA B N 1
ATOM 2898 C CA . ALA B 1 121 ? 22.284 35.986 167.295 1.00 10.82 121 ALA B CA 1
ATOM 2899 C C . ALA B 1 121 ? 22.211 37.320 166.551 1.00 12.16 121 ALA B C 1
ATOM 2900 O O . ALA B 1 121 ? 21.795 38.336 167.119 1.00 10.68 121 ALA B O 1
ATOM 2902 N N . ALA B 1 122 ? 22.617 37.312 165.281 1.00 11.31 122 ALA B N 1
ATOM 2903 C CA . ALA B 1 122 ? 22.605 38.523 164.459 1.00 10.67 122 ALA B CA 1
ATOM 2904 C C . ALA B 1 122 ? 21.177 39.011 164.243 1.00 10.37 122 ALA B C 1
ATOM 2905 O O . ALA B 1 122 ? 20.896 40.208 164.282 1.00 10.14 122 ALA B O 1
ATOM 2907 N N . TYR B 1 123 ? 20.274 38.071 164.008 1.00 10.53 123 TYR B N 1
ATOM 2908 C CA . TYR B 1 123 ? 18.878 38.405 163.806 1.00 10.31 123 TYR B CA 1
ATOM 2909 C C . TYR B 1 123 ? 18.299 38.922 165.127 1.00 10.22 123 TYR B C 1
ATOM 2910 O O . TYR B 1 123 ? 17.729 40.009 165.176 1.00 8.91 123 TYR B O 1
ATOM 2919 N N . HIS B 1 124 ? 18.471 38.151 166.199 1.00 10.55 124 HIS B N 1
ATOM 2920 C CA . HIS B 1 124 ? 17.949 38.530 167.517 1.00 13.11 124 HIS B CA 1
ATOM 2921 C C . HIS B 1 124 ? 18.445 39.896 167.981 1.00 10.83 124 HIS B C 1
ATOM 2922 O O . HIS B 1 124 ? 17.654 40.741 168.399 1.00 11.45 124 HIS B O 1
ATOM 2929 N N . LEU B 1 125 ? 19.752 40.113 167.905 1.00 11.50 125 LEU B N 1
ATOM 2930 C CA . LEU B 1 125 ? 20.327 41.380 168.334 1.00 11.85 125 LEU B CA 1
ATOM 2931 C C . LEU B 1 125 ? 19.818 42.566 167.522 1.00 12.38 125 LEU B C 1
ATOM 2932 O O . LEU B 1 125 ? 19.646 43.655 168.066 1.00 9.35 125 LEU B O 1
ATOM 2937 N N . SER B 1 126 ? 19.591 42.360 166.224 1.00 12.41 126 SER B N 1
ATOM 2938 C CA . SER B 1 126 ? 19.091 43.426 165.356 1.00 9.24 126 SER B CA 1
ATOM 2939 C C . SER B 1 126 ? 17.709 43.869 165.821 1.00 9.09 126 SER B C 1
ATOM 2940 O O . SER B 1 126 ? 17.432 45.064 165.949 1.00 10.20 126 SER B O 1
ATOM 2943 N N . VAL B 1 127 ? 16.842 42.895 166.069 1.00 10.07 127 VAL B N 1
ATOM 2944 C CA . VAL B 1 127 ? 15.489 43.179 166.519 1.00 10.89 127 VAL B CA 1
ATOM 2945 C C . VAL B 1 127 ? 15.516 43.886 167.877 1.00 12.57 127 VAL B C 1
ATOM 2946 O O . VAL B 1 127 ? 14.774 44.840 168.103 1.00 14.54 127 VAL B O 1
ATOM 2950 N N . LEU B 1 128 ? 16.387 43.423 168.768 1.00 12.95 128 LEU B N 1
ATOM 2951 C CA . LEU B 1 128 ? 16.523 44.015 170.098 1.00 12.09 128 LEU B CA 1
ATOM 2952 C C . LEU B 1 128 ? 17.029 45.456 170.024 1.00 14.52 128 LEU B C 1
ATOM 2953 O O . LEU B 1 128 ? 16.634 46.307 170.825 1.00 16.20 128 LEU B O 1
ATOM 2958 N N . ALA B 1 129 ? 17.900 45.727 169.057 1.00 12.11 129 ALA B N 1
ATOM 2959 C CA . ALA B 1 129 ? 18.474 47.053 168.891 1.00 10.18 129 ALA B CA 1
ATOM 2960 C C . ALA B 1 129 ? 17.576 48.017 168.136 1.00 9.56 129 ALA B C 1
ATOM 2961 O O . ALA B 1 129 ? 17.733 49.230 168.245 1.00 12.80 129 ALA B O 1
ATOM 2963 N N . HIS B 1 130 ? 16.620 47.484 167.388 1.00 13.31 130 HIS B N 1
ATOM 2964 C CA . HIS B 1 130 ? 15.745 48.317 166.576 1.00 13.53 130 HIS B CA 1
ATOM 2965 C C . HIS B 1 130 ? 15.210 49.603 167.208 1.00 12.80 130 HIS B C 1
ATOM 2966 O O . HIS B 1 130 ? 15.364 50.682 166.643 1.00 12.66 130 HIS B O 1
ATOM 2973 N N . PRO B 1 131 ? 14.575 49.510 168.383 1.00 15.61 131 PRO B N 1
ATOM 2974 C CA . PRO B 1 131 ? 14.053 50.745 168.988 1.00 15.68 131 PRO B CA 1
ATOM 2975 C C . PRO B 1 131 ? 15.117 51.800 169.301 1.00 14.80 131 PRO B C 1
ATOM 2976 O O . PRO B 1 131 ? 14.843 53.004 169.277 1.00 16.72 131 PRO B O 1
ATOM 2980 N N . PHE B 1 132 ? 16.332 51.348 169.590 1.00 13.12 132 PHE B N 1
ATOM 2981 C CA . PHE B 1 132 ? 17.420 52.259 169.911 1.00 12.79 132 PHE B CA 1
ATOM 2982 C C . PHE B 1 132 ? 18.042 52.823 168.640 1.00 13.71 132 PHE B C 1
ATOM 2983 O O . PHE B 1 132 ? 18.564 53.939 168.637 1.00 14.01 132 PHE B O 1
ATOM 2991 N N . LEU B 1 133 ? 17.971 52.051 167.557 1.00 14.09 133 LEU B N 1
ATOM 2992 C CA . LEU B 1 133 ? 18.510 52.485 166.265 1.00 13.96 133 LEU B CA 1
ATOM 2993 C C . LEU B 1 133 ? 17.588 53.566 165.715 1.00 12.55 133 LEU B C 1
ATOM 2994 O O . LEU B 1 133 ? 18.038 54.575 165.173 1.00 13.96 133 LEU B O 1
ATOM 2999 N N . LYS B 1 134 ? 16.291 53.337 165.879 1.00 14.48 134 LYS B N 1
ATOM 3000 C CA . LYS B 1 134 ? 15.259 54.258 165.435 1.00 17.05 134 LYS B CA 1
ATOM 3001 C C . LYS B 1 134 ? 15.294 55.538 166.269 1.00 18.00 134 LYS B C 1
ATOM 3002 O O . LYS B 1 134 ? 15.222 56.639 165.732 1.00 19.69 134 LYS B O 1
ATOM 3008 N N . ALA B 1 135 ? 15.408 55.389 167.586 1.00 20.64 135 ALA B N 1
ATOM 3009 C CA . ALA B 1 135 ? 15.462 56.541 168.480 1.00 19.19 135 ALA B CA 1
ATOM 3010 C C . ALA B 1 135 ? 16.661 57.422 168.140 1.00 20.47 135 ALA B C 1
ATOM 3011 O O . ALA B 1 135 ? 16.633 58.632 168.357 1.00 22.15 135 ALA B O 1
ATOM 3013 N N . SER B 1 136 ? 17.720 56.815 167.613 1.00 19.87 136 SER B N 1
ATOM 3014 C CA . SER B 1 136 ? 18.919 57.565 167.245 1.00 19.48 136 SER B CA 1
ATOM 3015 C C . SER B 1 136 ? 18.661 58.478 166.044 1.00 21.68 136 SER B C 1
ATOM 3016 O O . SER B 1 136 ? 19.402 59.432 165.810 1.00 24.02 136 SER B O 1
ATOM 3019 N N . GLU B 1 137 ? 17.617 58.169 165.278 1.00 24.36 137 GLU B N 1
ATOM 3020 C CA . GLU B 1 137 ? 17.230 58.951 164.102 1.00 25.92 137 GLU B CA 1
ATOM 3021 C C . GLU B 1 137 ? 18.140 58.812 162.878 1.00 23.99 137 GLU B C 1
ATOM 3022 O O . GLU B 1 137 ? 17.834 59.343 161.813 1.00 20.68 137 GLU B O 1
ATOM 3028 N N . ARG B 1 138 ? 19.260 58.115 163.038 1.00 21.35 138 ARG B N 1
ATOM 3029 C CA . ARG B 1 138 ? 20.185 57.861 161.934 1.00 19.61 138 ARG B CA 1
ATOM 3030 C C . ARG B 1 138 ? 20.895 56.547 162.222 1.00 16.91 138 ARG B C 1
ATOM 3031 O O . ARG B 1 138 ? 22.057 56.522 162.631 1.00 17.05 138 ARG B O 1
ATOM 3039 N N . GLY B 1 139 ? 20.172 55.454 162.006 1.00 16.65 139 GLY B N 1
ATOM 3040 C CA . GLY B 1 139 ? 20.709 54.137 162.275 1.00 12.89 139 GLY B CA 1
ATOM 3041 C C . GLY B 1 139 ? 21.312 53.420 161.091 1.00 14.85 139 GLY B C 1
ATOM 3042 O O . GLY B 1 139 ? 20.971 53.666 159.934 1.00 12.32 139 GLY B O 1
ATOM 3043 N N . ASN B 1 140 ? 22.224 52.515 161.406 1.00 13.54 140 ASN B N 1
ATOM 3044 C CA . ASN B 1 140 ? 22.908 51.722 160.408 1.00 12.67 140 ASN B CA 1
ATOM 3045 C C . ASN B 1 140 ? 23.154 50.338 160.977 1.00 15.40 140 ASN B C 1
ATOM 3046 O O . ASN B 1 140 ? 23.648 50.200 162.097 1.00 14.20 140 ASN B O 1
ATOM 3051 N N . VAL B 1 141 ? 22.786 49.320 160.208 1.00 12.86 141 VAL B N 1
ATOM 3052 C CA . VAL B 1 141 ? 23.010 47.940 160.604 1.00 11.45 141 VAL B CA 1
ATOM 3053 C C . VAL B 1 141 ? 23.893 47.327 159.530 1.00 12.42 141 VAL B C 1
ATOM 3054 O O . VAL B 1 141 ? 23.536 47.338 158.346 1.00 11.92 141 VAL B O 1
ATOM 3058 N N . VAL B 1 142 ? 25.055 46.825 159.929 1.00 10.20 142 VAL B N 1
ATOM 3059 C CA . VAL B 1 142 ? 25.961 46.186 158.986 1.00 10.01 142 VAL B CA 1
ATOM 3060 C C . VAL B 1 142 ? 26.176 44.742 159.416 1.00 11.23 142 VAL B C 1
ATOM 3061 O O . VAL B 1 142 ? 26.561 44.478 160.550 1.00 13.53 142 VAL B O 1
ATOM 3065 N N . PHE B 1 143 ? 25.900 43.805 158.517 1.00 8.87 143 PHE B N 1
ATOM 3066 C CA . PHE B 1 143 ? 26.091 42.396 158.809 1.00 5.51 143 PHE B CA 1
ATOM 3067 C C . PHE B 1 143 ? 27.408 41.989 158.178 1.00 6.56 143 PHE B C 1
ATOM 3068 O O . PHE B 1 143 ? 27.719 42.425 157.078 1.00 8.38 143 PHE B O 1
ATOM 3076 N N . ILE B 1 144 ? 28.194 41.175 158.868 1.00 6.57 144 ILE B N 1
ATOM 3077 C CA . ILE B 1 144 ? 29.444 40.712 158.289 1.00 9.46 144 ILE B CA 1
ATOM 3078 C C . ILE B 1 144 ? 29.177 39.322 157.741 1.00 9.77 144 ILE B C 1
ATOM 3079 O O . ILE B 1 144 ? 29.029 38.357 158.490 1.00 13.00 144 ILE B O 1
ATOM 3084 N N . SER B 1 145 ? 29.103 39.231 156.422 1.00 10.55 145 SER B N 1
ATOM 3085 C CA . SER B 1 145 ? 28.807 37.978 155.748 1.00 7.99 145 SER B CA 1
ATOM 3086 C C . SER B 1 145 ? 30.073 37.229 155.356 1.00 9.62 145 SER B C 1
ATOM 3087 O O . SER B 1 145 ? 31.009 37.101 156.144 1.00 10.81 145 SER B O 1
ATOM 3090 N N . SER B 1 146 ? 30.087 36.724 154.129 1.00 8.39 146 SER B N 1
ATOM 3091 C CA . SER B 1 146 ? 31.231 35.996 153.611 1.00 9.43 146 SER B CA 1
ATOM 3092 C C . SER B 1 146 ? 30.974 35.598 152.171 1.00 9.66 146 SER B C 1
ATOM 3093 O O . SER B 1 146 ? 29.822 35.434 151.763 1.00 10.54 146 SER B O 1
ATOM 3096 N N . VAL B 1 147 ? 32.043 35.451 151.400 1.00 8.01 147 VAL B N 1
ATOM 3097 C CA . VAL B 1 147 ? 31.898 35.029 150.014 1.00 10.04 147 VAL B CA 1
ATOM 3098 C C . VAL B 1 147 ? 31.300 33.623 150.075 1.00 11.30 147 VAL B C 1
ATOM 3099 O O . VAL B 1 147 ? 30.589 33.181 149.170 1.00 11.06 147 VAL B O 1
ATOM 3103 N N . SER B 1 148 ? 31.581 32.937 151.178 1.00 11.92 148 SER B N 1
ATOM 3104 C CA . SER B 1 148 ? 31.095 31.583 151.399 1.00 13.55 148 SER B CA 1
ATOM 3105 C C . SER B 1 148 ? 29.575 31.527 151.501 1.00 12.38 148 SER B C 1
ATOM 3106 O O . SER B 1 148 ? 28.984 30.448 151.473 1.00 14.24 148 SER B O 1
ATOM 3109 N N . GLY B 1 149 ? 28.942 32.688 151.624 1.00 9.75 149 GLY B N 1
ATOM 3110 C CA . GLY B 1 149 ? 27.495 32.720 151.705 1.00 9.05 149 GLY B CA 1
ATOM 3111 C C . GLY B 1 149 ? 26.850 32.760 150.326 1.00 10.32 149 GLY B C 1
ATOM 3112 O O . GLY B 1 149 ? 25.626 32.669 150.199 1.00 10.34 149 GLY B O 1
ATOM 3113 N N . ALA B 1 150 ? 27.666 32.885 149.283 1.00 10.90 150 ALA B N 1
ATOM 3114 C CA . ALA B 1 150 ? 27.141 32.950 147.925 1.00 11.13 150 ALA B CA 1
ATOM 3115 C C . ALA B 1 150 ? 27.747 31.905 146.999 1.00 13.48 150 ALA B C 1
ATOM 3116 O O . ALA B 1 150 ? 27.145 31.556 145.984 1.00 13.48 150 ALA B O 1
ATOM 3118 N N . LEU B 1 151 ? 28.932 31.409 147.348 1.00 14.71 151 LEU B N 1
ATOM 3119 C CA . LEU B 1 151 ? 29.620 30.408 146.538 1.00 15.39 151 LEU B CA 1
ATOM 3120 C C . LEU B 1 151 ? 30.157 29.256 147.384 1.00 16.24 151 LEU B C 1
ATOM 3121 O O . LEU B 1 151 ? 30.443 29.423 148.570 1.00 17.37 151 LEU B O 1
ATOM 3126 N N . ALA B 1 152 ? 30.308 28.094 146.753 1.00 15.34 152 ALA B N 1
ATOM 3127 C CA . ALA B 1 152 ? 30.782 26.888 147.423 1.00 13.39 152 ALA B CA 1
ATOM 3128 C C . ALA B 1 152 ? 32.237 26.919 147.863 1.00 13.31 152 ALA B C 1
ATOM 3129 O O . ALA B 1 152 ? 33.133 27.220 147.079 1.00 15.57 152 ALA B O 1
ATOM 3131 N N . VAL B 1 153 ? 32.458 26.590 149.131 1.00 13.51 153 VAL B N 1
ATOM 3132 C CA . VAL B 1 153 ? 33.796 26.536 149.706 1.00 12.59 153 VAL B CA 1
ATOM 3133 C C . VAL B 1 153 ? 33.837 25.251 150.535 1.00 13.32 153 VAL B C 1
ATOM 3134 O O . VAL B 1 153 ? 32.905 24.969 151.291 1.00 14.96 153 VAL B O 1
ATOM 3138 N N . PRO B 1 154 ? 34.906 24.450 150.389 1.00 14.59 154 PRO B N 1
ATOM 3139 C CA . PRO B 1 154 ? 35.041 23.192 151.138 1.00 13.58 154 PRO B CA 1
ATOM 3140 C C . PRO B 1 154 ? 34.827 23.369 152.642 1.00 13.84 154 PRO B C 1
ATOM 3141 O O . PRO B 1 154 ? 35.350 24.310 153.234 1.00 13.02 154 PRO B O 1
ATOM 3145 N N . TYR B 1 155 ? 34.054 22.460 153.239 1.00 14.25 155 TYR B N 1
ATOM 3146 C CA . TYR B 1 155 ? 33.754 22.458 154.679 1.00 16.82 155 TYR B CA 1
ATOM 3147 C C . TYR B 1 155 ? 32.910 23.616 155.176 1.00 16.25 155 TYR B C 1
ATOM 3148 O O . TYR B 1 155 ? 32.774 23.811 156.389 1.00 15.12 155 TYR B O 1
ATOM 3157 N N . GLU B 1 156 ? 32.323 24.369 154.252 1.00 15.03 156 GLU B N 1
ATOM 3158 C CA . GLU B 1 156 ? 31.506 25.504 154.641 1.00 13.74 156 GLU B CA 1
ATOM 3159 C C . GLU B 1 156 ? 30.075 25.475 154.121 1.00 12.83 156 GLU B C 1
ATOM 3160 O O . GLU B 1 156 ? 29.484 26.523 153.877 1.00 14.07 156 GLU B O 1
ATOM 3166 N N . ALA B 1 157 ? 29.516 24.277 153.969 1.00 12.44 157 ALA B N 1
ATOM 3167 C CA . ALA B 1 157 ? 28.139 24.130 153.497 1.00 12.04 157 ALA B CA 1
ATOM 3168 C C . ALA B 1 157 ? 27.169 24.734 154.511 1.00 13.62 157 ALA B C 1
ATOM 3169 O O . ALA B 1 157 ? 26.308 25.526 154.145 1.00 13.00 157 ALA B O 1
ATOM 3171 N N . VAL B 1 158 ? 27.305 24.359 155.785 1.00 12.34 158 VAL B N 1
ATOM 3172 C CA . VAL B 1 158 ? 26.422 24.888 156.824 1.00 11.51 158 VAL B CA 1
ATOM 3173 C C . VAL B 1 158 ? 26.839 26.309 157.199 1.00 10.50 158 VAL B C 1
ATOM 3174 O O . VAL B 1 158 ? 25.994 27.169 157.421 1.00 12.18 158 VAL B O 1
ATOM 3178 N N . TYR B 1 159 ? 28.141 26.557 157.277 1.00 9.91 159 TYR B N 1
ATOM 3179 C CA . TYR B 1 159 ? 28.617 27.899 157.580 1.00 11.24 159 TYR B CA 1
ATOM 3180 C C . TYR B 1 159 ? 28.091 28.825 156.472 1.00 11.79 159 TYR B C 1
ATOM 3181 O O . TYR B 1 159 ? 27.626 29.932 156.737 1.00 11.33 159 TYR B O 1
ATOM 3190 N N . GLY B 1 160 ? 28.156 28.349 155.230 1.00 10.77 160 GLY B N 1
ATOM 3191 C CA . GLY B 1 160 ? 27.685 29.128 154.099 1.00 9.98 160 GLY B CA 1
ATOM 3192 C C . GLY B 1 160 ? 26.191 29.377 154.168 1.00 10.93 160 GLY B C 1
ATOM 3193 O O . GLY B 1 160 ? 25.712 30.443 153.787 1.00 12.08 160 GLY B O 1
ATOM 3194 N N . ALA B 1 161 ? 25.447 28.390 154.657 1.00 9.49 161 ALA B N 1
ATOM 3195 C CA . ALA B 1 161 ? 24.004 28.526 154.785 1.00 9.26 161 ALA B CA 1
ATOM 3196 C C . ALA B 1 161 ? 23.641 29.619 155.798 1.00 9.73 161 ALA B C 1
ATOM 3197 O O . ALA B 1 161 ? 22.706 30.387 155.574 1.00 11.60 161 ALA B O 1
ATOM 3199 N N . THR B 1 162 ? 24.375 29.698 156.908 1.00 8.80 162 THR B N 1
ATOM 3200 C CA . THR B 1 162 ? 24.080 30.718 157.917 1.00 10.21 162 THR B CA 1
ATOM 3201 C C . THR B 1 162 ? 24.287 32.118 157.339 1.00 11.27 162 THR B C 1
ATOM 3202 O O . THR B 1 162 ? 23.575 33.061 157.693 1.00 11.32 162 THR B O 1
ATOM 3206 N N . LYS B 1 163 ? 25.257 32.248 156.437 1.00 10.49 163 LYS B N 1
ATOM 3207 C CA . LYS B 1 163 ? 25.548 33.534 155.804 1.00 11.13 163 LYS B CA 1
ATOM 3208 C C . LYS B 1 163 ? 24.540 33.829 154.681 1.00 11.27 163 LYS B C 1
ATOM 3209 O O . LYS B 1 163 ? 24.209 34.987 154.414 1.00 8.56 163 LYS B O 1
ATOM 3215 N N . GLY B 1 164 ? 24.059 32.771 154.034 1.00 11.44 164 GLY B N 1
ATOM 3216 C CA . GLY B 1 164 ? 23.076 32.926 152.975 1.00 12.10 164 GLY B CA 1
ATOM 3217 C C . GLY B 1 164 ? 21.769 33.423 153.567 1.00 12.37 164 GLY B C 1
ATOM 3218 O O . GLY B 1 164 ? 21.065 34.231 152.963 1.00 10.70 164 GLY B O 1
ATOM 3219 N N . ALA B 1 165 ? 21.437 32.925 154.754 1.00 10.12 165 ALA B N 1
ATOM 3220 C CA . ALA B 1 165 ? 20.225 33.348 155.449 1.00 10.76 165 ALA B CA 1
ATOM 3221 C C . ALA B 1 165 ? 20.415 34.808 155.883 1.00 11.39 165 ALA B C 1
ATOM 3222 O O . ALA B 1 165 ? 19.508 35.634 155.756 1.00 11.95 165 ALA B O 1
ATOM 3224 N N . MET B 1 166 ? 21.607 35.121 156.383 1.00 10.12 166 MET B N 1
ATOM 3225 C CA . MET B 1 166 ? 21.928 36.470 156.832 1.00 8.74 166 MET B CA 1
ATOM 3226 C C . MET B 1 166 ? 21.783 37.492 155.691 1.00 11.49 166 MET B C 1
ATOM 3227 O O . MET B 1 166 ? 21.234 38.580 155.881 1.00 10.04 166 MET B O 1
ATOM 3232 N N . ASP B 1 167 ? 22.281 37.135 154.510 1.00 12.28 167 ASP B N 1
ATOM 3233 C CA . ASP B 1 167 ? 22.204 38.008 153.338 1.00 13.10 167 ASP B CA 1
ATOM 3234 C C . ASP B 1 167 ? 20.758 38.341 152.970 1.00 10.96 167 ASP B C 1
ATOM 3235 O O . ASP B 1 167 ? 20.432 39.493 152.682 1.00 11.14 167 ASP B O 1
ATOM 3240 N N . GLN B 1 168 ? 19.887 37.339 152.976 1.00 10.16 168 GLN B N 1
ATOM 3241 C CA . GLN B 1 168 ? 18.497 37.585 152.622 1.00 10.96 168 GLN B CA 1
ATOM 3242 C C . GLN B 1 168 ? 17.819 38.449 153.683 1.00 12.02 168 GLN B C 1
ATOM 3243 O O . GLN B 1 168 ? 16.973 39.288 153.368 1.00 11.57 168 GLN B O 1
ATOM 3249 N N . LEU B 1 169 ? 18.201 38.247 154.940 1.00 12.04 169 LEU B N 1
ATOM 3250 C CA . LEU B 1 169 ? 17.647 39.038 156.032 1.00 10.70 169 LEU B CA 1
ATOM 3251 C C . LEU B 1 169 ? 18.072 40.490 155.819 1.00 7.07 169 LEU B C 1
ATOM 3252 O O . LEU B 1 169 ? 17.294 41.414 156.036 1.00 7.94 169 LEU B O 1
ATOM 3257 N N . THR B 1 170 ? 19.313 40.676 155.383 1.00 8.43 170 THR B N 1
ATOM 3258 C CA . THR B 1 170 ? 19.849 42.007 155.122 1.00 9.97 170 THR B CA 1
ATOM 3259 C C . THR B 1 170 ? 18.985 42.770 154.110 1.00 9.95 170 THR B C 1
ATOM 3260 O O . THR B 1 170 ? 18.607 43.919 154.346 1.00 7.24 170 THR B O 1
ATOM 3264 N N . ARG B 1 171 ? 18.678 42.125 152.987 1.00 9.72 171 ARG B N 1
ATOM 3265 C CA . ARG B 1 171 ? 17.872 42.743 151.931 1.00 9.33 171 ARG B CA 1
ATOM 3266 C C . ARG B 1 171 ? 16.465 43.113 152.383 1.00 8.88 171 ARG B C 1
ATOM 3267 O O . ARG B 1 171 ? 15.963 44.185 152.048 1.00 6.94 171 ARG B O 1
ATOM 3275 N N . CYS B 1 172 ? 15.830 42.224 153.140 1.00 8.38 172 CYS B N 1
ATOM 3276 C CA . CYS B 1 172 ? 14.476 42.465 153.622 1.00 8.32 172 CYS B CA 1
ATOM 3277 C C . CYS B 1 172 ? 14.392 43.534 154.701 1.00 10.47 172 CYS B C 1
ATOM 3278 O O . CYS B 1 172 ? 13.452 44.336 154.707 1.00 9.69 172 CYS B O 1
ATOM 3281 N N . LEU B 1 173 ? 15.360 43.544 155.616 1.00 9.64 173 LEU B N 1
ATOM 3282 C CA . LEU B 1 173 ? 15.368 44.535 156.685 1.00 8.71 173 LEU B CA 1
ATOM 3283 C C . LEU B 1 173 ? 15.595 45.933 156.116 1.00 9.85 173 LEU B C 1
ATOM 3284 O O . LEU B 1 173 ? 15.129 46.918 156.685 1.00 8.58 173 LEU B O 1
ATOM 3289 N N . ALA B 1 174 ? 16.310 46.019 154.994 1.00 10.70 174 ALA B N 1
ATOM 3290 C CA . ALA B 1 174 ? 16.565 47.311 154.353 1.00 8.73 174 ALA B CA 1
ATOM 3291 C C . ALA B 1 174 ? 15.230 47.949 153.970 1.00 9.33 174 ALA B C 1
ATOM 3292 O O . ALA B 1 174 ? 15.078 49.171 154.015 1.00 8.86 174 ALA B O 1
ATOM 3294 N N . PHE B 1 175 ? 14.264 47.111 153.602 1.00 8.80 175 PHE B N 1
ATOM 3295 C CA . PHE B 1 175 ? 12.932 47.577 153.226 1.00 11.35 175 PHE B CA 1
ATOM 3296 C C . PHE B 1 175 ? 11.977 47.737 154.416 1.00 12.21 175 PHE B C 1
ATOM 3297 O O . PHE B 1 175 ? 11.230 48.714 154.493 1.00 11.25 175 PHE B O 1
ATOM 3305 N N . GLU B 1 176 ? 12.010 46.785 155.344 1.00 11.62 176 GLU B N 1
ATOM 3306 C CA . GLU B 1 176 ? 11.139 46.832 156.515 1.00 11.39 176 GLU B CA 1
ATOM 3307 C C . GLU B 1 176 ? 11.443 47.995 157.456 1.00 13.20 176 GLU B C 1
ATOM 3308 O O . GLU B 1 176 ? 10.538 48.557 158.076 1.00 13.70 176 GLU B O 1
ATOM 3314 N N . TRP B 1 177 ? 12.715 48.366 157.548 1.00 12.24 177 TRP B N 1
ATOM 3315 C CA . TRP B 1 177 ? 13.121 49.431 158.455 1.00 11.18 177 TRP B CA 1
ATOM 3316 C C . TRP B 1 177 ? 13.467 50.760 157.805 1.00 12.03 177 TRP B C 1
ATOM 3317 O O . TRP B 1 177 ? 13.928 51.676 158.485 1.00 12.44 177 TRP B O 1
ATOM 3328 N N . ALA B 1 178 ? 13.229 50.876 156.501 1.00 11.74 178 ALA B N 1
ATOM 3329 C CA . ALA B 1 178 ? 13.529 52.105 155.775 1.00 12.60 178 ALA B CA 1
ATOM 3330 C C . ALA B 1 178 ? 12.830 53.315 156.382 1.00 13.09 178 ALA B C 1
ATOM 3331 O O . ALA B 1 178 ? 13.442 54.369 156.551 1.00 13.05 178 ALA B O 1
ATOM 3333 N N . LYS B 1 179 ? 11.551 53.168 156.701 1.00 14.82 179 LYS B N 1
ATOM 3334 C CA . LYS B 1 179 ? 10.787 54.271 157.271 1.00 18.97 179 LYS B CA 1
ATOM 3335 C C . LYS B 1 179 ? 11.292 54.689 158.652 1.00 20.63 179 LYS B C 1
ATOM 3336 O O . LYS B 1 179 ? 10.970 55.780 159.131 1.00 20.26 179 LYS B O 1
ATOM 3342 N N . ASP B 1 180 ? 12.081 53.823 159.287 1.00 17.76 180 ASP B N 1
ATOM 3343 C CA . ASP B 1 180 ? 12.633 54.110 160.610 1.00 17.21 180 ASP B CA 1
ATOM 3344 C C . ASP B 1 180 ? 13.973 54.821 160.490 1.00 18.40 180 ASP B C 1
ATOM 3345 O O . ASP B 1 180 ? 14.670 55.029 161.488 1.00 17.16 180 ASP B O 1
ATOM 3350 N N . ASN B 1 181 ? 14.326 55.181 159.256 1.00 18.34 181 ASN B N 1
ATOM 3351 C CA . ASN B 1 181 ? 15.579 55.864 158.952 1.00 20.48 181 ASN B CA 1
ATOM 3352 C C . ASN B 1 181 ? 16.809 55.013 159.234 1.00 18.02 181 ASN B C 1
ATOM 3353 O O . ASN B 1 181 ? 17.857 55.525 159.622 1.00 18.50 181 ASN B O 1
ATOM 3358 N N . ILE B 1 182 ? 16.674 53.709 159.036 1.00 16.51 182 ILE B N 1
ATOM 3359 C CA . ILE B 1 182 ? 17.775 52.786 159.259 1.00 14.48 182 ILE B CA 1
ATOM 3360 C C . ILE B 1 182 ? 18.209 52.173 157.935 1.00 14.57 182 ILE B C 1
ATOM 3361 O O . ILE B 1 182 ? 17.384 51.680 157.170 1.00 14.94 182 ILE B O 1
ATOM 3366 N N . ARG B 1 183 ? 19.504 52.226 157.652 1.00 14.84 183 ARG B N 1
ATOM 3367 C CA . ARG B 1 183 ? 20.019 51.611 156.437 1.00 12.06 183 ARG B CA 1
ATOM 3368 C C . ARG B 1 183 ? 20.597 50.275 156.885 1.00 12.95 183 ARG B C 1
ATOM 3369 O O . ARG B 1 183 ? 21.130 50.170 157.989 1.00 10.50 183 ARG B O 1
ATOM 3377 N N . VAL B 1 184 ? 20.470 49.257 156.038 1.00 13.32 184 VAL B N 1
ATOM 3378 C CA . VAL B 1 184 ? 20.950 47.914 156.350 1.00 10.33 184 VAL B CA 1
ATOM 3379 C C . VAL B 1 184 ? 21.750 47.353 155.173 1.00 12.04 184 VAL B C 1
ATOM 3380 O O . VAL B 1 184 ? 21.240 47.265 154.054 1.00 8.69 184 VAL B O 1
ATOM 3384 N N . ASN B 1 185 ? 23.001 46.977 155.431 1.00 9.30 185 ASN B N 1
ATOM 3385 C CA . ASN B 1 185 ? 23.868 46.441 154.389 1.00 8.87 185 ASN B CA 1
ATOM 3386 C C . ASN B 1 185 ? 24.695 45.290 154.917 1.00 9.56 185 ASN B C 1
ATOM 3387 O O . ASN B 1 185 ? 24.788 45.079 156.120 1.00 9.25 185 ASN B O 1
ATOM 3392 N N . GLY B 1 186 ? 25.303 44.555 153.998 1.00 8.45 186 GLY B N 1
ATOM 3393 C CA . GLY B 1 186 ? 26.145 43.448 154.378 1.00 7.35 186 GLY B CA 1
ATOM 3394 C C . GLY B 1 186 ? 27.504 43.621 153.739 1.00 8.50 186 GLY B C 1
ATOM 3395 O O . GLY B 1 186 ? 27.627 44.176 152.648 1.00 11.30 186 GLY B O 1
ATOM 3396 N N . VAL B 1 187 ? 28.540 43.181 154.431 1.00 8.68 187 VAL B N 1
ATOM 3397 C CA . VAL B 1 187 ? 29.873 43.253 153.873 1.00 8.62 187 VAL B CA 1
ATOM 3398 C C . VAL B 1 187 ? 30.391 41.824 153.913 1.00 8.97 187 VAL B C 1
ATOM 3399 O O . VAL B 1 187 ? 30.395 41.184 154.966 1.00 9.14 187 VAL B O 1
ATOM 3403 N N . GLY B 1 188 ? 30.793 41.320 152.752 1.00 10.37 188 GLY B N 1
ATOM 3404 C CA . GLY B 1 188 ? 31.297 39.964 152.665 1.00 8.63 188 GLY B CA 1
ATOM 3405 C C . GLY B 1 188 ? 32.795 39.924 152.456 1.00 11.59 188 GLY B C 1
ATOM 3406 O O . GLY B 1 188 ? 33.280 40.253 151.375 1.00 11.25 188 GLY B O 1
ATOM 3407 N N . PRO B 1 189 ? 33.564 39.544 153.487 1.00 13.39 189 PRO B N 1
ATOM 3408 C CA . PRO B 1 189 ? 35.020 39.487 153.328 1.00 13.78 189 PRO B CA 1
ATOM 3409 C C . PRO B 1 189 ? 35.437 38.243 152.562 1.00 10.59 189 PRO B C 1
ATOM 3410 O O . PRO B 1 189 ? 34.732 37.235 152.578 1.00 9.72 189 PRO B O 1
ATOM 3414 N N . GLY B 1 190 ? 36.573 38.331 151.880 1.00 12.11 190 GLY B N 1
ATOM 3415 C CA . GLY B 1 190 ? 37.101 37.184 151.163 1.00 13.97 190 GLY B CA 1
ATOM 3416 C C . GLY B 1 190 ? 37.974 36.497 152.192 1.00 16.60 190 GLY B C 1
ATOM 3417 O O . GLY B 1 190 ? 37.466 35.964 153.174 1.00 21.23 190 GLY B O 1
ATOM 3418 N N . VAL B 1 191 ? 39.285 36.499 151.991 1.00 15.40 191 VAL B N 1
ATOM 3419 C CA . VAL B 1 191 ? 40.169 35.900 152.981 1.00 13.55 191 VAL B CA 1
ATOM 3420 C C . VAL B 1 191 ? 40.893 37.038 153.685 1.00 14.39 191 VAL B C 1
ATOM 3421 O O . VAL B 1 191 ? 41.639 37.795 153.061 1.00 14.96 191 VAL B O 1
ATOM 3425 N N . ILE B 1 192 ? 40.640 37.174 154.983 1.00 13.82 192 ILE B N 1
ATOM 3426 C CA . ILE B 1 192 ? 41.256 38.220 155.801 1.00 15.28 192 ILE B CA 1
ATOM 3427 C C . ILE B 1 192 ? 42.120 37.561 156.880 1.00 15.07 192 ILE B C 1
ATOM 3428 O O . ILE B 1 192 ? 41.679 36.633 157.559 1.00 15.67 192 ILE B O 1
ATOM 3433 N N . ALA B 1 193 ? 43.350 38.040 157.028 1.00 15.10 193 ALA B N 1
ATOM 3434 C CA . ALA B 1 193 ? 44.273 37.486 158.011 1.00 15.85 193 ALA B CA 1
ATOM 3435 C C . ALA B 1 193 ? 43.788 37.733 159.437 1.00 18.46 193 ALA B C 1
ATOM 3436 O O . ALA B 1 193 ? 43.936 38.835 159.968 1.00 21.41 193 ALA B O 1
ATOM 3438 N N . THR B 1 194 ? 43.197 36.710 160.047 1.00 18.99 194 THR B N 1
ATOM 3439 C CA . THR B 1 194 ? 42.705 36.812 161.420 1.00 20.37 194 THR B CA 1
ATOM 3440 C C . THR B 1 194 ? 43.049 35.536 162.176 1.00 23.67 194 THR B C 1
ATOM 3441 O O . THR B 1 194 ? 43.567 34.579 161.592 1.00 22.17 194 THR B O 1
ATOM 3445 N N . SER B 1 195 ? 42.753 35.527 163.476 1.00 25.07 195 SER B N 1
ATOM 3446 C CA . SER B 1 195 ? 43.019 34.359 164.310 1.00 26.92 195 SER B CA 1
ATOM 3447 C C . SER B 1 195 ? 42.284 33.135 163.749 1.00 26.21 195 SER B C 1
ATOM 3448 O O . SER B 1 195 ? 42.811 32.023 163.773 1.00 27.60 195 SER B O 1
ATOM 3451 N N . LEU B 1 196 ? 41.075 33.349 163.235 1.00 26.54 196 LEU B N 1
ATOM 3452 C CA . LEU B 1 196 ? 40.280 32.268 162.655 1.00 26.95 196 LEU B CA 1
ATOM 3453 C C . LEU B 1 196 ? 41.068 31.610 161.527 1.00 27.66 196 LEU B C 1
ATOM 3454 O O . LEU B 1 196 ? 41.068 30.389 161.384 1.00 27.61 196 LEU B O 1
ATOM 3459 N N . VAL B 1 197 ? 41.739 32.440 160.733 1.00 29.54 197 VAL B N 1
ATOM 3460 C CA . VAL B 1 197 ? 42.539 31.977 159.604 1.00 29.60 197 VAL B CA 1
ATOM 3461 C C . VAL B 1 197 ? 43.827 31.324 160.096 1.00 33.54 197 VAL B C 1
ATOM 3462 O O . VAL B 1 197 ? 44.305 30.350 159.509 1.00 31.15 197 VAL B O 1
ATOM 3466 N N . GLU B 1 198 ? 44.386 31.870 161.172 1.00 38.83 198 GLU B N 1
ATOM 3467 C CA . GLU B 1 198 ? 45.617 31.338 161.748 1.00 45.01 198 GLU B CA 1
ATOM 3468 C C . GLU B 1 198 ? 45.393 29.918 162.262 1.00 45.47 198 GLU B C 1
ATOM 3469 O O . GLU B 1 198 ? 46.257 29.053 162.119 1.00 44.55 198 GLU B O 1
ATOM 3475 N N . MET B 1 199 ? 44.230 29.686 162.863 1.00 47.00 199 MET B N 1
ATOM 3476 C CA . MET B 1 199 ? 43.888 28.367 163.384 1.00 49.62 199 MET B CA 1
ATOM 3477 C C . MET B 1 199 ? 43.584 27.419 162.227 1.00 47.51 199 MET B C 1
ATOM 3478 O O . MET B 1 199 ? 43.852 26.219 162.305 1.00 47.52 199 MET B O 1
ATOM 3483 N N . THR B 1 200 ? 43.027 27.969 161.153 1.00 43.53 200 THR B N 1
ATOM 3484 C CA . THR B 1 200 ? 42.677 27.183 159.980 1.00 39.78 200 THR B CA 1
ATOM 3485 C C . THR B 1 200 ? 43.894 26.567 159.286 1.00 39.57 200 THR B C 1
ATOM 3486 O O . THR B 1 200 ? 43.934 25.360 159.062 1.00 38.40 200 THR B O 1
ATOM 3490 N N . ILE B 1 201 ? 44.883 27.390 158.950 1.00 40.44 201 ILE B N 1
ATOM 3491 C CA . ILE B 1 201 ? 46.069 26.897 158.260 1.00 42.90 201 ILE B CA 1
ATOM 3492 C C . ILE B 1 201 ? 46.865 25.902 159.089 1.00 44.59 201 ILE B C 1
ATOM 3493 O O . ILE B 1 201 ? 47.874 25.366 158.634 1.00 44.51 201 ILE B O 1
ATOM 3498 N N . GLN B 1 202 ? 46.413 25.658 160.312 1.00 48.85 202 GLN B N 1
ATOM 3499 C CA . GLN B 1 202 ? 47.091 24.703 161.174 1.00 53.76 202 GLN B CA 1
ATOM 3500 C C . GLN B 1 202 ? 46.936 23.337 160.521 1.00 53.63 202 GLN B C 1
ATOM 3501 O O . GLN B 1 202 ? 47.847 22.512 160.555 1.00 55.25 202 GLN B O 1
ATOM 3507 N N . ASP B 1 203 ? 45.767 23.110 159.928 1.00 52.54 203 ASP B N 1
ATOM 3508 C CA . ASP B 1 203 ? 45.485 21.859 159.240 1.00 50.63 203 ASP B CA 1
ATOM 3509 C C . ASP B 1 203 ? 46.062 21.985 157.837 1.00 48.60 203 ASP B C 1
ATOM 3510 O O . ASP B 1 203 ? 45.722 22.908 157.098 1.00 48.30 203 ASP B O 1
ATOM 3515 N N . PRO B 1 204 ? 46.966 21.068 157.464 1.00 47.61 204 PRO B N 1
ATOM 3516 C CA . PRO B 1 204 ? 47.607 21.061 156.144 1.00 47.03 204 PRO B CA 1
ATOM 3517 C C . PRO B 1 204 ? 46.638 21.058 154.953 1.00 44.93 204 PRO B C 1
ATOM 3518 O O . PRO B 1 204 ? 46.917 21.663 153.917 1.00 45.11 204 PRO B O 1
ATOM 3522 N N . GLU B 1 205 ? 45.509 20.371 155.093 1.00 41.92 205 GLU B N 1
ATOM 3523 C CA . GLU B 1 205 ? 44.531 20.328 154.013 1.00 38.82 205 GLU B CA 1
ATOM 3524 C C . GLU B 1 205 ? 43.799 21.662 153.934 1.00 36.00 205 GLU B C 1
ATOM 3525 O O . GLU B 1 205 ? 43.557 22.190 152.847 1.00 32.77 205 GLU B O 1
ATOM 3531 N N . GLN B 1 206 ? 43.442 22.197 155.096 1.00 32.72 206 GLN B N 1
ATOM 3532 C CA . GLN B 1 206 ? 42.754 23.474 155.159 1.00 32.21 206 GLN B CA 1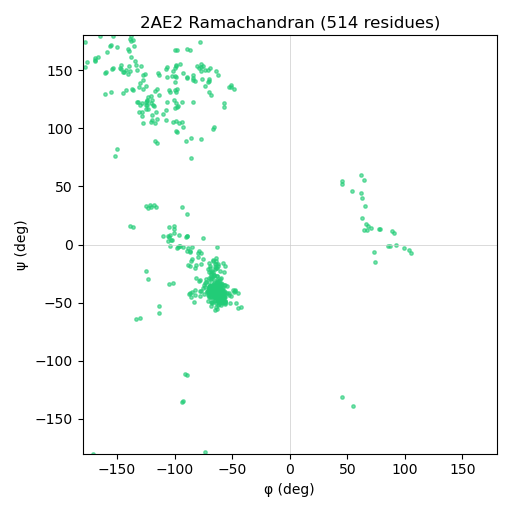
ATOM 3533 C C . GLN B 1 206 ? 43.701 24.584 154.733 1.00 31.10 206 GLN B C 1
ATOM 3534 O O . GLN B 1 206 ? 43.279 25.605 154.190 1.00 30.35 206 GLN B O 1
ATOM 3540 N N . LYS B 1 207 ? 44.988 24.377 154.983 1.00 29.99 207 LYS B N 1
ATOM 3541 C CA . LYS B 1 207 ? 45.994 25.351 154.599 1.00 30.27 207 LYS B CA 1
ATOM 3542 C C . LYS B 1 207 ? 46.061 25.377 153.076 1.00 29.61 207 LYS B C 1
ATOM 3543 O O . LYS B 1 207 ? 46.161 26.436 152.459 1.00 28.48 207 LYS B O 1
ATOM 3549 N N . GLU B 1 208 ? 45.998 24.201 152.469 1.00 28.86 208 GLU B N 1
ATOM 3550 C CA . GLU B 1 208 ? 46.051 24.110 151.024 1.00 30.18 208 GLU B CA 1
ATOM 3551 C C . GLU B 1 208 ? 44.769 24.673 150.412 1.00 27.98 208 GLU B C 1
ATOM 3552 O O . GLU B 1 208 ? 44.800 25.295 149.351 1.00 25.96 208 GLU B O 1
ATOM 3558 N N . ASN B 1 209 ? 43.646 24.464 151.090 1.00 26.75 209 ASN B N 1
ATOM 3559 C CA . ASN B 1 209 ? 42.363 24.967 150.611 1.00 26.08 209 ASN B CA 1
ATOM 3560 C C . ASN B 1 209 ? 42.365 26.487 150.637 1.00 25.40 209 ASN B C 1
ATOM 3561 O O . ASN B 1 209 ? 41.793 27.141 149.759 1.00 24.58 209 ASN B O 1
ATOM 3566 N N . LEU B 1 210 ? 43.007 27.049 151.655 1.00 23.40 210 LEU B N 1
ATOM 3567 C CA . LEU B 1 210 ? 43.079 28.495 151.783 1.00 24.86 210 LEU B CA 1
ATOM 3568 C C . LEU B 1 210 ? 43.987 29.067 150.707 1.00 24.35 210 LEU B C 1
ATOM 3569 O O . LEU B 1 210 ? 43.721 30.141 150.171 1.00 24.61 210 LEU B O 1
ATOM 3574 N N . ASN B 1 211 ? 45.056 28.344 150.390 1.00 23.71 211 ASN B N 1
ATOM 3575 C CA . ASN B 1 211 ? 45.995 28.784 149.364 1.00 26.96 211 ASN B CA 1
ATOM 3576 C C . ASN B 1 211 ? 45.299 28.892 148.010 1.00 24.77 211 ASN B C 1
ATOM 3577 O O . ASN B 1 211 ? 45.664 29.725 147.185 1.00 23.97 211 ASN B O 1
ATOM 3582 N N . LYS B 1 212 ? 44.301 28.040 147.790 1.00 23.84 212 LYS B N 1
ATOM 3583 C CA . LYS B 1 212 ? 43.534 28.042 146.545 1.00 23.10 212 LYS B CA 1
ATOM 3584 C C . LYS B 1 212 ? 42.777 29.361 146.438 1.00 21.73 212 LYS B C 1
ATOM 3585 O O . LYS B 1 212 ? 42.783 30.018 145.399 1.00 24.67 212 LYS B O 1
ATOM 3591 N N . LEU B 1 213 ? 42.116 29.729 147.530 1.00 20.01 213 LEU B N 1
ATOM 3592 C CA . LEU B 1 213 ? 41.346 30.961 147.601 1.00 19.69 213 LEU B CA 1
ATOM 3593 C C . LEU B 1 213 ? 42.191 32.194 147.281 1.00 19.11 213 LEU B C 1
ATOM 3594 O O . LEU B 1 213 ? 41.793 33.048 146.487 1.00 18.74 213 LEU B O 1
ATOM 3599 N N . ILE B 1 214 ? 43.356 32.289 147.912 1.00 18.95 214 ILE B N 1
ATOM 3600 C CA . ILE B 1 214 ? 44.237 33.427 147.695 1.00 18.13 214 ILE B CA 1
ATOM 3601 C C . ILE B 1 214 ? 44.686 33.508 146.241 1.00 18.87 214 ILE B C 1
ATOM 3602 O O . ILE B 1 214 ? 44.802 34.595 145.683 1.00 19.49 214 ILE B O 1
ATOM 3607 N N . ASP B 1 215 ? 44.928 32.351 145.635 1.00 19.11 215 ASP B N 1
ATOM 3608 C CA . ASP B 1 215 ? 45.361 32.281 144.244 1.00 22.35 215 ASP B CA 1
ATOM 3609 C C . ASP B 1 215 ? 44.261 32.662 143.271 1.00 21.30 215 ASP B C 1
ATOM 3610 O O . ASP B 1 215 ? 44.535 33.049 142.136 1.00 20.35 215 ASP B O 1
ATOM 3615 N N . ARG B 1 216 ? 43.015 32.530 143.709 1.00 19.76 216 ARG B N 1
ATOM 3616 C CA . ARG B 1 216 ? 41.880 32.866 142.863 1.00 17.08 216 ARG B CA 1
ATOM 3617 C C . ARG B 1 216 ? 41.518 34.332 143.058 1.00 18.54 216 ARG B C 1
ATOM 3618 O O . ARG B 1 216 ? 40.513 34.824 142.533 1.00 15.45 216 ARG B O 1
ATOM 3626 N N . CYS B 1 217 ? 42.362 35.017 143.826 1.00 18.63 217 CYS B N 1
ATOM 3627 C CA . CYS B 1 217 ? 42.218 36.441 144.111 1.00 19.45 217 CYS B CA 1
ATOM 3628 C C . CYS B 1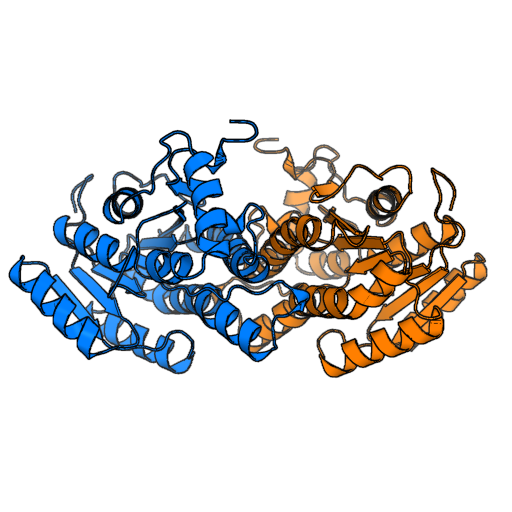 217 ? 42.956 37.192 143.021 1.00 18.32 217 CYS B C 1
ATOM 3629 O O . CYS B 1 217 ? 44.012 36.745 142.579 1.00 19.70 217 CYS B O 1
ATOM 3632 N N . ALA B 1 218 ? 42.422 38.333 142.599 1.00 17.03 218 ALA B N 1
ATOM 3633 C CA . ALA B 1 218 ? 43.091 39.130 141.581 1.00 15.49 218 ALA B CA 1
ATOM 3634 C C . ALA B 1 218 ? 44.354 39.728 142.203 1.00 17.33 218 ALA B C 1
ATOM 3635 O O . ALA B 1 218 ? 45.382 39.864 141.538 1.00 18.44 218 ALA B O 1
ATOM 3637 N N . LEU B 1 219 ? 44.265 40.078 143.486 1.00 17.78 219 LEU B N 1
ATOM 3638 C CA . LEU B 1 219 ? 45.382 40.674 144.216 1.00 18.20 219 LEU B CA 1
ATOM 3639 C C . LEU B 1 219 ? 46.322 39.606 144.772 1.00 19.22 219 LEU B C 1
ATOM 3640 O O . LEU B 1 219 ? 47.428 39.911 145.218 1.00 20.51 219 LEU B O 1
ATOM 3645 N N . ARG B 1 220 ? 45.867 38.358 144.744 1.00 18.48 220 ARG B N 1
ATOM 3646 C CA . ARG B 1 220 ? 46.641 37.218 145.214 1.00 21.36 220 ARG B CA 1
ATOM 3647 C C . ARG B 1 220 ? 47.351 37.405 146.551 1.00 20.80 220 ARG B C 1
ATOM 3648 O O . ARG B 1 220 ? 48.562 37.211 146.670 1.00 18.87 220 ARG B O 1
ATOM 3656 N N . ARG B 1 221 ? 46.577 37.779 147.557 1.00 19.32 221 ARG B N 1
ATOM 3657 C CA . ARG B 1 221 ? 47.092 37.963 148.902 1.00 18.00 221 ARG B CA 1
ATOM 3658 C C . ARG B 1 221 ? 45.883 38.117 149.804 1.00 20.57 221 ARG B C 1
ATOM 3659 O O . ARG B 1 221 ? 44.791 38.460 149.335 1.00 21.56 221 ARG B O 1
ATOM 3667 N N . MET B 1 222 ? 46.075 37.841 151.091 1.00 19.11 222 MET B N 1
ATOM 3668 C CA . MET B 1 222 ? 45.007 37.971 152.073 1.00 18.12 222 MET B CA 1
ATOM 3669 C C . MET B 1 222 ? 44.808 39.453 152.369 1.00 17.07 222 MET B C 1
ATOM 3670 O O . MET B 1 222 ? 45.728 40.260 152.220 1.00 17.13 222 MET B O 1
ATOM 3675 N N . GLY B 1 223 ? 43.599 39.811 152.781 1.00 15.06 223 GLY B N 1
ATOM 3676 C CA . GLY B 1 223 ? 43.328 41.192 153.109 1.00 15.04 223 GLY B CA 1
ATOM 3677 C C . GLY B 1 223 ? 43.645 41.388 154.574 1.00 15.25 223 GLY B C 1
ATOM 3678 O O . GLY B 1 223 ? 43.858 40.420 155.301 1.00 15.82 223 GLY B O 1
ATOM 3679 N N . GLU B 1 224 ? 43.690 42.637 155.009 1.00 17.19 224 GLU B N 1
ATOM 3680 C CA . GLU B 1 224 ? 43.965 42.941 156.405 1.00 17.93 224 GLU B CA 1
ATOM 3681 C C . GLU B 1 224 ? 42.677 43.407 157.057 1.00 16.28 224 GLU B C 1
ATOM 3682 O O . GLU B 1 224 ? 41.806 43.962 156.390 1.00 14.27 224 GLU B O 1
ATOM 3688 N N . PRO B 1 225 ? 42.529 43.171 158.369 1.00 13.61 225 PRO B N 1
ATOM 3689 C CA . PRO B 1 225 ? 41.315 43.589 159.070 1.00 15.02 225 PRO B CA 1
ATOM 3690 C C . PRO B 1 225 ? 40.908 45.028 158.778 1.00 13.52 225 PRO B C 1
ATOM 3691 O O . PRO B 1 225 ? 39.724 45.323 158.612 1.00 15.43 225 PRO B O 1
ATOM 3695 N N . LYS B 1 226 ? 41.884 45.924 158.705 1.00 13.17 226 LYS B N 1
ATOM 3696 C CA . LYS B 1 226 ? 41.576 47.324 158.442 1.00 14.13 226 LYS B CA 1
ATOM 3697 C C . LYS B 1 226 ? 41.054 47.552 157.026 1.00 11.75 226 LYS B C 1
ATOM 3698 O O . LYS B 1 226 ? 40.343 48.527 156.785 1.00 10.00 226 LYS B O 1
ATOM 3704 N N . GLU B 1 227 ? 41.409 46.665 156.095 1.00 10.87 227 GLU B N 1
ATOM 3705 C CA . GLU B 1 227 ? 40.945 46.795 154.713 1.00 11.23 227 GLU B CA 1
ATOM 3706 C C . GLU B 1 227 ? 39.468 46.437 154.653 1.00 12.00 227 GLU B C 1
ATOM 3707 O O . GLU B 1 227 ? 38.730 46.942 153.813 1.00 11.02 227 GLU B O 1
ATOM 3713 N N . LEU B 1 228 ? 39.046 45.559 155.554 1.00 10.96 228 LEU B N 1
ATOM 3714 C CA . LEU B 1 228 ? 37.649 45.153 155.635 1.00 11.75 228 LEU B CA 1
ATOM 3715 C C . LEU B 1 228 ? 36.888 46.223 156.435 1.00 12.27 228 LEU B C 1
ATOM 3716 O O . LEU B 1 228 ? 35.790 46.638 156.063 1.00 11.66 228 LEU B O 1
ATOM 3721 N N . ALA B 1 229 ? 37.490 46.681 157.529 1.00 11.27 229 ALA B N 1
ATOM 3722 C CA . ALA B 1 229 ? 36.868 47.689 158.387 1.00 10.99 229 ALA B CA 1
ATOM 3723 C C . ALA B 1 229 ? 36.551 48.992 157.653 1.00 9.37 229 ALA B C 1
ATOM 3724 O O . ALA B 1 229 ? 35.558 49.651 157.952 1.00 10.94 229 ALA B O 1
ATOM 3726 N N . ALA B 1 230 ? 37.401 49.361 156.699 1.00 11.11 230 ALA B N 1
ATOM 3727 C CA . ALA B 1 230 ? 37.219 50.584 155.922 1.00 10.06 230 ALA B CA 1
ATOM 3728 C C . ALA B 1 230 ? 35.864 50.607 155.227 1.00 10.37 230 ALA B C 1
ATOM 3729 O O . ALA B 1 230 ? 35.205 51.644 155.180 1.00 10.97 230 ALA B O 1
ATOM 3731 N N . MET B 1 231 ? 35.448 49.467 154.685 1.00 9.36 231 MET B N 1
ATOM 3732 C CA . MET B 1 231 ? 34.161 49.403 154.001 1.00 9.90 231 MET B CA 1
ATOM 3733 C C . MET B 1 231 ? 33.017 49.529 155.000 1.00 9.38 231 MET B C 1
ATOM 3734 O O . MET B 1 231 ? 32.021 50.195 154.733 1.00 9.57 231 MET B O 1
ATOM 3739 N N . VAL B 1 232 ? 33.162 48.884 156.153 1.00 11.27 232 VAL B N 1
ATOM 3740 C CA . VAL B 1 232 ? 32.134 48.948 157.185 1.00 11.56 232 VAL B CA 1
ATOM 3741 C C . VAL B 1 232 ? 31.989 50.396 157.663 1.00 11.17 232 VAL B C 1
ATOM 3742 O O . VAL B 1 232 ? 30.876 50.895 157.838 1.00 8.96 232 VAL B O 1
ATOM 3746 N N . ALA B 1 233 ? 33.116 51.072 157.858 1.00 11.03 233 ALA B N 1
ATOM 3747 C CA . ALA B 1 233 ? 33.089 52.459 158.304 1.00 10.14 233 ALA B CA 1
ATOM 3748 C C . ALA B 1 233 ? 32.385 53.350 157.279 1.00 11.54 233 ALA B C 1
ATOM 3749 O O . ALA B 1 233 ? 31.546 54.171 157.640 1.00 10.49 233 ALA B O 1
ATOM 3751 N N . PHE B 1 234 ? 32.723 53.185 156.002 1.00 11.22 234 PHE B N 1
ATOM 3752 C CA . PHE B 1 234 ? 32.111 53.999 154.954 1.00 11.43 234 PHE B CA 1
ATOM 3753 C C . PHE B 1 234 ? 30.587 53.912 154.933 1.00 9.72 234 PHE B C 1
ATOM 3754 O O . PHE B 1 234 ? 29.901 54.929 154.867 1.00 12.03 234 PHE B O 1
ATOM 3762 N N . LEU B 1 235 ? 30.063 52.694 154.974 1.00 8.73 235 LEU B N 1
ATOM 3763 C CA . LEU B 1 235 ? 28.627 52.488 154.942 1.00 8.36 235 LEU B CA 1
ATOM 3764 C C . LEU B 1 235 ? 27.906 53.215 156.069 1.00 10.59 235 LEU B C 1
ATOM 3765 O O . LEU B 1 235 ? 26.722 53.523 155.948 1.00 10.56 235 LEU B O 1
ATOM 3770 N N . CYS B 1 236 ? 28.623 53.499 157.156 1.00 10.82 236 CYS B N 1
ATOM 3771 C CA . CYS B 1 236 ? 28.042 54.191 158.309 1.00 11.11 236 CYS B CA 1
ATOM 3772 C C . CYS B 1 236 ? 28.136 55.703 158.181 1.00 10.00 236 CYS B C 1
ATOM 3773 O O . CYS B 1 236 ? 27.441 56.434 158.887 1.00 11.42 236 CYS B O 1
ATOM 3776 N N . PHE B 1 237 ? 29.010 56.174 157.301 1.00 9.49 237 PHE B N 1
ATOM 3777 C CA . PHE B 1 237 ? 29.165 57.606 157.105 1.00 11.09 237 PHE B CA 1
ATOM 3778 C C . PHE B 1 237 ? 27.873 58.184 156.557 1.00 11.95 237 PHE B C 1
ATOM 3779 O O . PHE B 1 237 ? 27.117 57.502 155.860 1.00 11.46 237 PHE B O 1
ATOM 3787 N N . PRO B 1 238 ? 27.587 59.446 156.888 1.00 12.10 238 PRO B N 1
ATOM 3788 C CA . PRO B 1 238 ? 26.368 60.072 156.369 1.00 13.08 238 PRO B CA 1
ATOM 3789 C C . PRO B 1 238 ? 26.502 60.156 154.839 1.00 11.14 238 PRO B C 1
ATOM 3790 O O . PRO B 1 238 ? 25.517 60.285 154.122 1.00 11.6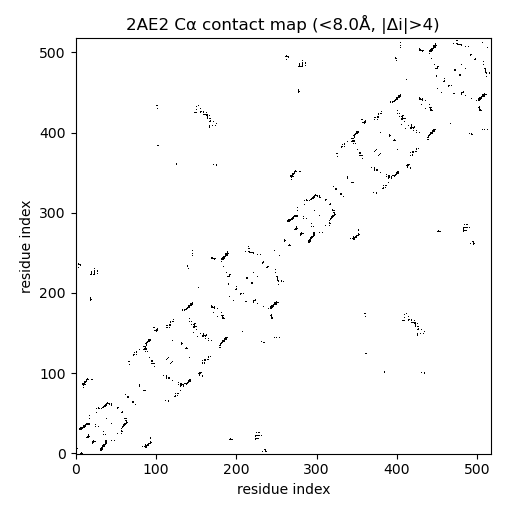0 238 PRO B O 1
ATOM 3794 N N . ALA B 1 239 ? 27.737 60.077 154.356 1.00 9.56 239 ALA B N 1
ATOM 3795 C CA . ALA B 1 239 ? 28.011 60.141 152.925 1.00 9.45 239 ALA B CA 1
ATOM 3796 C C . ALA B 1 239 ? 27.390 58.974 152.163 1.00 11.87 239 ALA B C 1
ATOM 3797 O O . ALA B 1 239 ? 27.077 59.098 150.978 1.00 14.74 239 ALA B O 1
ATOM 3799 N N . ALA B 1 240 ? 27.208 57.843 152.838 1.00 10.55 240 ALA B N 1
ATOM 3800 C CA . ALA B 1 240 ? 26.637 56.658 152.201 1.00 8.71 240 ALA B CA 1
ATOM 3801 C C . ALA B 1 240 ? 25.131 56.588 152.400 1.00 7.90 240 ALA B C 1
ATOM 3802 O O . ALA B 1 240 ? 24.558 55.502 152.469 1.00 9.39 240 ALA B O 1
ATOM 3804 N N . SER B 1 241 ? 24.491 57.750 152.468 1.00 8.08 241 SER B N 1
ATOM 3805 C CA . SER B 1 241 ? 23.056 57.828 152.704 1.00 9.74 241 SER B CA 1
ATOM 3806 C C . SER B 1 241 ? 22.128 57.202 151.668 1.00 12.11 241 SER B 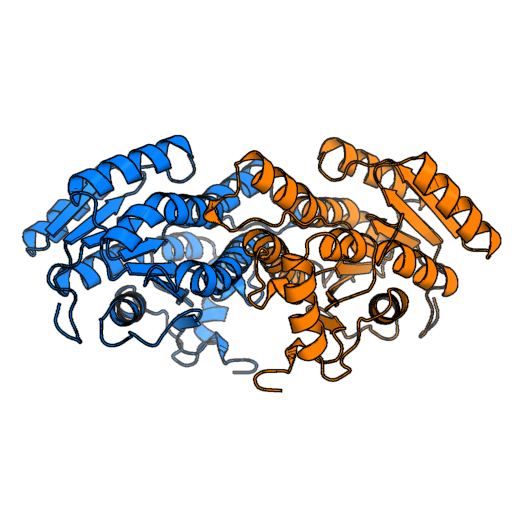C 1
ATOM 3807 O O . SER B 1 241 ? 20.954 56.981 151.964 1.00 12.94 241 SER B O 1
ATOM 3810 N N . TYR B 1 242 ? 22.617 56.925 150.460 1.00 11.56 242 TYR B N 1
ATOM 3811 C CA . TYR B 1 242 ? 21.746 56.317 149.454 1.00 9.65 242 TYR B CA 1
ATOM 3812 C C . TYR B 1 242 ? 22.027 54.827 149.289 1.00 10.94 242 TYR B C 1
ATOM 3813 O O . TYR B 1 242 ? 21.421 54.166 148.451 1.00 12.03 242 TYR B O 1
ATOM 3822 N N . VAL B 1 243 ? 22.930 54.292 150.107 1.00 9.75 243 VAL B N 1
ATOM 3823 C CA . VAL B 1 243 ? 23.272 52.878 150.020 1.00 8.69 243 VAL B CA 1
ATOM 3824 C C . VAL B 1 243 ? 22.530 52.032 151.050 1.00 10.07 243 VAL B C 1
ATOM 3825 O O . VAL B 1 243 ? 22.682 52.229 152.256 1.00 9.95 243 VAL B O 1
ATOM 3829 N N . THR B 1 244 ? 21.716 51.099 150.569 1.00 7.96 244 THR B N 1
ATOM 3830 C CA . THR B 1 244 ? 20.985 50.202 151.451 1.00 8.03 244 THR B CA 1
ATOM 3831 C C . THR B 1 244 ? 20.529 48.949 150.704 1.00 10.82 244 THR B C 1
ATOM 3832 O O . THR B 1 244 ? 20.269 48.989 149.498 1.00 9.83 244 THR B O 1
ATOM 3836 N N . GLY B 1 245 ? 20.459 47.832 151.426 1.00 9.56 245 GLY B N 1
ATOM 3837 C CA . GLY B 1 245 ? 20.030 46.574 150.839 1.00 9.11 245 GLY B CA 1
ATOM 3838 C C . GLY B 1 245 ? 21.115 45.901 150.023 1.00 9.00 245 GLY B C 1
ATOM 3839 O O . GLY B 1 245 ? 20.847 44.961 149.283 1.00 13.44 245 GLY B O 1
ATOM 3840 N N . GLN B 1 246 ? 22.348 46.374 150.168 1.00 9.83 246 GLN B N 1
ATOM 3841 C CA . GLN B 1 246 ? 23.479 45.831 149.423 1.00 9.64 246 GLN B CA 1
ATOM 3842 C C . GLN B 1 246 ? 24.367 44.871 150.210 1.00 11.34 246 GLN B C 1
ATOM 3843 O O . GLN B 1 246 ? 24.497 44.976 151.428 1.00 11.59 246 GLN B O 1
ATOM 3849 N N . ILE B 1 247 ? 24.957 43.917 149.499 1.00 9.64 247 ILE B N 1
ATOM 3850 C CA . ILE B 1 247 ? 25.903 42.978 150.089 1.00 10.62 247 ILE B CA 1
ATOM 3851 C C . ILE B 1 247 ? 27.163 43.261 149.275 1.00 10.70 247 ILE B C 1
ATOM 3852 O O . ILE B 1 247 ? 27.240 42.911 148.094 1.00 12.65 247 ILE B O 1
ATOM 3857 N N . ILE B 1 248 ? 28.138 43.908 149.897 1.00 8.43 248 ILE B N 1
ATOM 3858 C CA . ILE B 1 248 ? 29.372 44.267 149.213 1.00 9.55 248 ILE B CA 1
ATOM 3859 C C . ILE B 1 248 ? 30.541 43.378 149.612 1.00 10.09 248 ILE B C 1
ATOM 3860 O O . ILE B 1 248 ? 30.769 43.136 150.797 1.00 9.41 248 ILE B O 1
ATOM 3865 N N . TYR B 1 249 ? 31.289 42.895 148.625 1.00 8.94 249 TYR B N 1
ATOM 3866 C CA . TYR B 1 249 ? 32.425 42.034 148.914 1.00 10.59 249 TYR B CA 1
ATOM 3867 C C . TYR B 1 249 ? 33.757 42.763 148.877 1.00 11.73 249 TYR B C 1
ATOM 3868 O O . TYR B 1 249 ? 34.033 43.531 147.957 1.00 12.28 249 TYR B O 1
ATOM 3877 N N . VAL B 1 250 ? 34.563 42.519 149.908 1.00 12.02 250 VAL B N 1
ATOM 3878 C CA . VAL B 1 250 ? 35.905 43.084 150.053 1.00 10.35 250 VAL B CA 1
ATOM 3879 C C . VAL B 1 250 ? 36.722 41.809 150.018 1.00 11.47 250 VAL B C 1
ATOM 3880 O O . VAL B 1 250 ? 37.003 41.200 151.059 1.00 10.23 250 VAL B O 1
ATOM 3884 N N . ASP B 1 251 ? 37.102 41.413 148.807 1.00 9.08 251 ASP B N 1
ATOM 3885 C CA . ASP B 1 251 ? 37.769 40.142 148.600 1.00 7.83 251 ASP B CA 1
ATOM 3886 C C . ASP B 1 251 ? 38.936 40.100 147.628 1.00 7.76 251 ASP B C 1
ATOM 3887 O O . ASP B 1 251 ? 39.330 39.019 147.190 1.00 8.26 251 ASP B O 1
ATOM 3892 N N . GLY B 1 252 ? 39.489 41.249 147.280 1.00 9.27 252 GLY B N 1
ATOM 3893 C CA . GLY B 1 252 ? 40.597 41.241 146.347 1.00 12.15 252 GLY B CA 1
ATOM 3894 C C . GLY B 1 252 ? 40.203 40.694 144.981 1.00 11.79 252 GLY B C 1
ATOM 3895 O O . GLY B 1 252 ? 41.060 40.221 144.236 1.00 15.76 252 GLY B O 1
ATOM 3896 N N . GLY B 1 253 ? 38.911 40.744 144.660 1.00 11.96 253 GLY B N 1
ATOM 3897 C CA . GLY B 1 253 ? 38.433 40.273 143.369 1.00 11.36 253 GLY B CA 1
ATOM 3898 C C . GLY B 1 253 ? 37.971 38.830 143.265 1.00 12.75 253 GLY B C 1
ATOM 3899 O O . GLY B 1 253 ? 37.547 38.397 142.200 1.00 12.22 253 GLY B O 1
ATOM 3900 N N . LEU B 1 254 ? 38.038 38.087 144.363 1.00 11.77 254 LEU B N 1
ATOM 3901 C CA . LEU B 1 254 ? 37.643 36.682 144.378 1.00 13.82 254 LEU B CA 1
ATOM 3902 C C . LEU B 1 254 ? 36.262 36.388 143.787 1.00 14.67 254 LEU B C 1
ATOM 3903 O O . LEU B 1 254 ? 36.105 35.437 143.028 1.00 17.09 254 LEU B O 1
ATOM 3908 N N . MET B 1 255 ? 35.267 37.198 144.128 1.00 13.43 255 MET B N 1
ATOM 3909 C CA . MET B 1 255 ? 33.911 36.991 143.624 1.00 16.84 255 MET B CA 1
ATOM 3910 C C . MET B 1 255 ? 33.762 37.200 142.113 1.00 17.54 255 MET B C 1
ATOM 3911 O O . MET B 1 255 ? 32.837 36.666 141.499 1.00 21.24 255 MET B O 1
ATOM 3916 N N . ALA B 1 256 ? 34.657 37.973 141.512 1.00 15.02 256 ALA B N 1
ATOM 3917 C CA . ALA B 1 256 ? 34.568 38.237 140.079 1.00 14.73 256 ALA B CA 1
ATOM 3918 C C . ALA B 1 256 ? 35.263 37.177 139.228 1.00 16.04 256 ALA B C 1
ATOM 3919 O O . ALA B 1 256 ? 35.153 37.190 138.003 1.00 16.57 256 ALA B O 1
ATOM 3921 N N . ASN B 1 257 ? 35.945 36.243 139.882 1.00 14.17 257 ASN B N 1
ATOM 3922 C CA . ASN B 1 257 ? 36.709 35.214 139.190 1.00 14.71 257 ASN B CA 1
ATOM 3923 C C . ASN B 1 257 ? 36.044 33.905 138.797 1.00 15.00 257 ASN B C 1
ATOM 3924 O O . ASN B 1 257 ? 35.186 33.370 139.503 1.00 15.04 257 ASN B O 1
ATOM 3929 N N . CYS B 1 258 ? 36.460 33.395 137.646 1.00 14.00 258 CYS B N 1
ATOM 3930 C CA . CYS B 1 258 ? 35.997 32.107 137.185 1.00 13.81 258 CYS B CA 1
ATOM 3931 C C . CYS B 1 258 ? 37.214 31.282 136.790 1.00 15.05 258 CYS B C 1
ATOM 3932 O O . CYS B 1 258 ? 37.502 30.263 137.411 1.00 15.49 258 CYS B O 1
ATOM 3935 N N . GLY B 1 259 ? 37.951 31.749 135.783 1.00 15.21 259 GLY B N 1
ATOM 3936 C CA . GLY B 1 259 ? 39.096 30.991 135.306 1.00 14.20 259 GLY B CA 1
ATOM 3937 C C . GLY B 1 259 ? 40.508 31.496 135.542 1.00 17.82 259 GLY B C 1
ATOM 3938 O O . GLY B 1 259 ? 41.455 30.914 135.007 1.00 16.96 259 GLY B O 1
ATOM 3939 N N . PHE B 1 260 ? 40.666 32.563 136.323 1.00 17.44 260 PHE B N 1
ATOM 3940 C CA . PHE B 1 260 ? 41.996 33.103 136.620 1.00 19.41 260 PHE B CA 1
ATOM 3941 C C . PHE B 1 260 ? 42.639 32.370 137.803 1.00 21.13 260 PHE B C 1
ATOM 3942 O O . PHE B 1 260 ? 43.877 32.197 137.781 1.00 21.00 260 PHE B O 1
#

B-factor: mean 19.06, std 10.75, range [3.2, 78.02]